Protein AF-0000000079569297 (afdb_homodimer)

Organism: NCBI:txid1891644

Sequence (612 aa):
MHPRQEISPARRRIADARGGVVHLDELRADGIGRAALSRLRGTELRELGSSWFALTTVTWRGYVHAAADIAGDDAAAIGSTAAALHGLGEQVLPISFACFGGRAPQARGWVTFTRAKPDLRIVQQGTDPPRIGLEDAVLDVAATARDDVAAIAVITRALQERRTTPERLLARLAARARVRRRDLLEKLLRDAAGLDSALEHAYVRNVEQAHGLPPMERQFVVPETSHHSDGAYADLRTLIELDGVAYHDPDADRELDNLHWGLRYGTFRFKWEDAHAERCRTARTVAAIFGWVGPPKRCPRCPDLPMHPRQEISPARRRIADARGGVVHLDELRADGIGRAALSRLRGTELRELGSSWFALTTVTWRGYVHAAADIAGDDAAAIGSTAAALHGLGEQVLPISFACFGGRAPQARGWVTFTRAKPDLRIVQQGTDPPRIGLEDAVLDVAATARDDVAAIAVITRALQERRTTPERLLARLAARARVRRRDLLEKLLRDAAGLDSALEHAYVRNVEQAHGLPPMERQFVVPETSHHSDGAYADLRTLIELDGVAYHDPDADRELDNLHWGLRYGTFRFKWEDAHAERCRTARTVAAIFGWVGPPKRCPRCPDLP

Structure (mmCIF, N/CA/C/O backbone):
data_AF-0000000079569297-model_v1
#
loop_
_entity.id
_entity.type
_entity.pdbx_description
1 polymer 'DUF559 domain-containing protein'
#
loop_
_atom_site.group_PDB
_atom_site.id
_atom_site.type_symbol
_atom_site.label_atom_id
_atom_site.label_alt_id
_atom_site.label_comp_id
_atom_site.label_asym_id
_atom_site.label_entity_id
_atom_site.label_seq_id
_atom_site.pdbx_PDB_ins_code
_atom_site.Cartn_x
_atom_site.Cartn_y
_atom_site.Cartn_z
_atom_site.occupancy
_atom_site.B_iso_or_equiv
_atom_site.auth_seq_id
_atom_site.auth_comp_id
_atom_site.auth_asym_id
_atom_site.auth_atom_id
_atom_site.pdbx_PDB_model_num
ATOM 1 N N . MET A 1 1 ? -36.219 -19.453 -44.094 1 41.03 1 MET A N 1
ATOM 2 C CA . MET A 1 1 ? -35.25 -18.656 -43.375 1 41.03 1 MET A CA 1
ATOM 3 C C . MET A 1 1 ? -33.844 -19.266 -43.5 1 41.03 1 MET A C 1
ATOM 5 O O . MET A 1 1 ? -33.656 -20.453 -43.25 1 41.03 1 MET A O 1
ATOM 9 N N . HIS A 1 2 ? -33 -18.875 -44.25 1 54.22 2 HIS A N 1
ATOM 10 C CA . HIS A 1 2 ? -31.688 -19.453 -44.594 1 54.22 2 HIS A CA 1
ATOM 11 C C . HIS A 1 2 ? -30.828 -19.656 -43.344 1 54.22 2 HIS A C 1
ATOM 13 O O . HIS A 1 2 ? -30.781 -18.797 -42.469 1 54.22 2 HIS A O 1
ATOM 19 N N . PRO A 1 3 ? -30.453 -20.938 -43.125 1 63.03 3 PRO A N 1
ATOM 20 C CA . PRO A 1 3 ? -29.641 -21.281 -41.938 1 63.03 3 PRO A CA 1
ATOM 21 C C . PRO A 1 3 ? -28.422 -20.375 -41.812 1 63.03 3 PRO A C 1
ATOM 23 O O . PRO A 1 3 ? -27.812 -19.984 -42.812 1 63.03 3 PRO A O 1
ATOM 26 N N . ARG A 1 4 ? -28.438 -19.594 -40.719 1 67.19 4 ARG A N 1
ATOM 27 C CA . ARG A 1 4 ? -27.281 -18.719 -40.469 1 67.19 4 ARG A CA 1
ATOM 28 C C . ARG A 1 4 ? -25.984 -19.531 -40.469 1 67.19 4 ARG A C 1
ATOM 30 O O . ARG A 1 4 ? -25.938 -20.641 -39.938 1 67.19 4 ARG A O 1
ATOM 37 N N . GLN A 1 5 ? -25 -19.016 -41.219 1 78.38 5 GLN A N 1
ATOM 38 C CA . GLN A 1 5 ? -23.734 -19.719 -41.406 1 78.38 5 GLN A CA 1
ATOM 39 C C . GLN A 1 5 ? -22.656 -19.172 -40.469 1 78.38 5 GLN A C 1
ATOM 41 O O . GLN A 1 5 ? -21.594 -19.781 -40.312 1 78.38 5 GLN A O 1
ATOM 46 N N . GLU A 1 6 ? -23.031 -18.062 -39.906 1 89.06 6 GLU A N 1
ATOM 47 C CA . GLU A 1 6 ? -22.031 -17.422 -39.062 1 89.06 6 GLU A CA 1
ATOM 48 C C . GLU A 1 6 ? -22.625 -17.047 -37.688 1 89.06 6 GLU A C 1
ATOM 50 O O . GLU A 1 6 ? -23.844 -16.859 -37.594 1 89.06 6 GLU A O 1
ATOM 55 N N . ILE A 1 7 ? -21.859 -16.969 -36.75 1 92.44 7 ILE A N 1
ATOM 56 C CA . ILE A 1 7 ? -22.297 -16.5 -35.438 1 92.44 7 ILE A CA 1
ATOM 57 C C . ILE A 1 7 ? -22.625 -15.008 -35.531 1 92.44 7 ILE A C 1
ATOM 59 O O . ILE A 1 7 ? -21.781 -14.203 -35.938 1 92.44 7 ILE A O 1
ATOM 63 N N . SER A 1 8 ? -23.828 -14.648 -35.188 1 92.06 8 SER A N 1
ATOM 64 C CA . SER A 1 8 ? -24.266 -13.266 -35.312 1 92.06 8 SER A CA 1
ATOM 65 C C . SER A 1 8 ? -23.469 -12.352 -34.375 1 92.06 8 SER A C 1
ATOM 67 O O . SER A 1 8 ? -22.969 -12.797 -33.344 1 92.06 8 SER A O 1
ATOM 69 N N . PRO A 1 9 ? -23.375 -11.086 -34.719 1 92.94 9 PRO A N 1
ATOM 70 C CA . PRO A 1 9 ? -22.688 -10.141 -33.844 1 92.94 9 PRO A CA 1
ATOM 71 C C . PRO A 1 9 ? -23.328 -10.07 -32.438 1 92.94 9 PRO A C 1
ATOM 73 O O . PRO A 1 9 ? -22.625 -9.922 -31.453 1 92.94 9 PRO A O 1
ATOM 76 N N . ALA A 1 10 ? -24.625 -10.219 -32.375 1 92 10 ALA A N 1
ATOM 77 C CA . ALA A 1 10 ? -25.328 -10.188 -31.109 1 92 10 ALA A CA 1
ATOM 78 C C . ALA A 1 10 ? -24.922 -11.367 -30.234 1 92 10 ALA A C 1
ATOM 80 O O . ALA A 1 10 ? -24.672 -11.203 -29.031 1 92 10 ALA A O 1
ATOM 81 N N . ARG A 1 11 ? -24.844 -12.5 -30.844 1 93.44 11 ARG A N 1
ATOM 82 C CA . ARG A 1 11 ? -24.453 -13.695 -30.094 1 93.44 11 ARG A CA 1
ATOM 83 C C . ARG A 1 11 ? -23 -13.602 -29.641 1 93.44 11 ARG A C 1
ATOM 85 O O . ARG A 1 11 ? -22.672 -14 -28.516 1 93.44 11 ARG A O 1
ATOM 92 N N . ARG A 1 12 ? -22.188 -13.062 -30.422 1 93.5 12 ARG A N 1
ATOM 93 C CA . ARG A 1 12 ? -20.781 -12.898 -30.062 1 93.5 12 ARG A CA 1
ATOM 94 C C . ARG A 1 12 ? -20.625 -11.984 -28.859 1 93.5 12 ARG A C 1
ATOM 96 O O . ARG A 1 12 ? -19.828 -12.25 -27.953 1 93.5 12 ARG A O 1
ATOM 103 N N . ARG A 1 13 ? -21.422 -10.961 -28.828 1 92.12 13 ARG A N 1
ATOM 104 C CA . ARG A 1 13 ? -21.359 -10.023 -27.719 1 92.12 13 ARG A CA 1
ATOM 105 C C . ARG A 1 13 ? -21.781 -10.688 -26.406 1 92.12 13 ARG A C 1
ATOM 107 O O . ARG A 1 13 ? -21.141 -10.484 -25.375 1 92.12 13 ARG A O 1
ATOM 114 N N . ILE A 1 14 ? -22.812 -11.469 -26.469 1 92.25 14 ILE A N 1
ATOM 115 C CA . ILE A 1 14 ? -23.297 -12.18 -25.297 1 92.25 14 ILE A CA 1
ATOM 116 C C . ILE A 1 14 ? -22.25 -13.18 -24.828 1 92.25 14 ILE A C 1
ATOM 118 O O . ILE A 1 14 ? -21.969 -13.281 -23.625 1 92.25 14 ILE A O 1
ATOM 122 N N . ALA A 1 15 ? -21.688 -13.875 -25.766 1 94.62 15 ALA A N 1
ATOM 123 C CA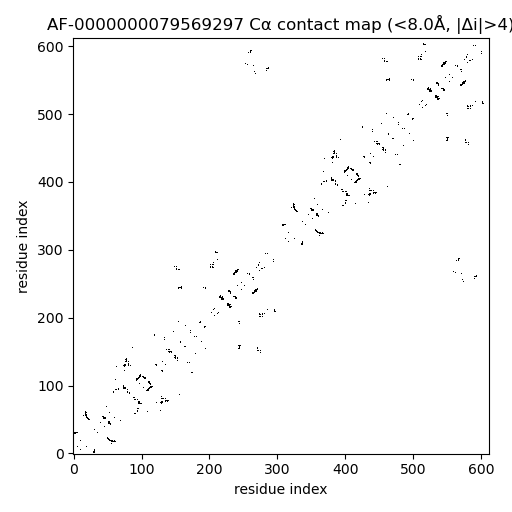 . ALA A 1 15 ? -20.641 -14.859 -25.453 1 94.62 15 ALA A CA 1
ATOM 124 C C . ALA A 1 15 ? -19.422 -14.18 -24.844 1 94.62 15 ALA A C 1
ATOM 126 O O . ALA A 1 15 ? -18.875 -14.672 -23.844 1 94.62 15 ALA A O 1
ATOM 127 N N . ASP A 1 16 ? -19.062 -13.109 -25.375 1 93.69 16 ASP A N 1
ATOM 128 C CA . ASP A 1 16 ? -17.906 -12.383 -24.875 1 93.69 16 ASP A CA 1
ATOM 129 C C . ASP A 1 16 ? -18.125 -11.875 -23.453 1 93.69 16 ASP A C 1
ATOM 131 O O . ASP A 1 16 ? -17.203 -11.844 -22.641 1 93.69 16 ASP A O 1
ATOM 135 N N . ALA A 1 17 ? -19.375 -11.531 -23.141 1 91.5 17 ALA A N 1
ATOM 136 C CA . ALA A 1 17 ? -19.703 -11.055 -21.797 1 91.5 17 ALA A CA 1
ATOM 137 C C . ALA A 1 17 ? -19.5 -12.148 -20.766 1 91.5 17 ALA A C 1
ATOM 139 O O . ALA A 1 17 ? -19.234 -11.867 -19.594 1 91.5 17 ALA A O 1
ATOM 140 N N . ARG A 1 18 ? -19.531 -13.359 -21.25 1 91.81 18 ARG A N 1
ATOM 141 C CA . ARG A 1 18 ? -19.328 -14.484 -20.344 1 91.81 18 ARG A CA 1
ATOM 142 C C . ARG A 1 18 ? -17.938 -15.086 -20.516 1 91.81 18 ARG A C 1
ATOM 144 O O . ARG A 1 18 ? -17.688 -16.219 -20.094 1 91.81 18 ARG A O 1
ATOM 151 N N . GLY A 1 19 ? -17.109 -14.438 -21.203 1 95.12 19 GLY A N 1
ATOM 152 C CA . GLY A 1 19 ? -15.734 -14.875 -21.344 1 95.12 19 GLY A CA 1
ATOM 153 C C . GLY A 1 19 ? -15.492 -15.672 -22.625 1 95.12 19 GLY A C 1
ATOM 154 O O . GLY A 1 19 ? -14.562 -16.469 -22.688 1 95.12 19 GLY A O 1
ATOM 155 N N . GLY A 1 20 ? -16.375 -15.586 -23.578 1 97 20 GLY A N 1
ATOM 156 C CA . GLY A 1 20 ? -16.109 -16.141 -24.891 1 97 20 GLY A CA 1
ATOM 157 C C . GLY A 1 20 ? -16.578 -17.578 -25.047 1 97 20 GLY A C 1
ATOM 158 O O . GLY A 1 20 ? -15.93 -18.391 -25.703 1 97 20 GLY A O 1
ATOM 159 N N . VAL A 1 21 ? -17.656 -17.875 -24.344 1 97 21 VAL A N 1
ATOM 160 C CA . VAL A 1 21 ? -18.203 -19.219 -24.484 1 97 21 VAL A CA 1
ATOM 161 C C . VAL A 1 21 ? -19.656 -19.141 -24.922 1 97 21 VAL A C 1
ATOM 163 O O . VAL A 1 21 ? -20.344 -18.141 -24.672 1 97 21 VAL A O 1
ATOM 166 N N . VAL A 1 22 ? -20.125 -20.172 -25.609 1 96.75 22 VAL A N 1
ATOM 167 C CA . VAL A 1 22 ? -21.484 -20.203 -26.109 1 96.75 22 VAL A CA 1
ATOM 168 C C . VAL A 1 22 ? -22.047 -21.625 -26 1 96.75 22 VAL A C 1
ATOM 170 O O . VAL A 1 22 ? -21.328 -22.594 -26.234 1 96.75 22 VAL A O 1
ATOM 173 N N . HIS A 1 23 ? -23.281 -21.656 -25.672 1 96.75 23 HIS A N 1
ATOM 174 C CA . HIS A 1 23 ? -23.938 -22.938 -25.547 1 96.75 23 HIS A CA 1
ATOM 175 C C . HIS A 1 23 ? -24.594 -23.375 -26.859 1 96.75 23 HIS A C 1
ATOM 177 O O . HIS A 1 23 ? -25.078 -22.531 -27.609 1 96.75 23 HIS A O 1
ATOM 183 N N . LEU A 1 24 ? -24.656 -24.641 -27.016 1 95.94 24 LEU A N 1
ATOM 184 C CA . LEU A 1 24 ? -25.234 -25.203 -28.234 1 95.94 24 LEU A CA 1
ATOM 185 C C . LEU A 1 24 ? -26.672 -24.734 -28.422 1 95.94 24 LEU A C 1
ATOM 187 O O . LEU A 1 24 ? -27.094 -24.406 -29.547 1 95.94 24 LEU A O 1
ATOM 191 N N . ASP A 1 25 ? -27.406 -24.672 -27.391 1 95.25 25 ASP A N 1
ATOM 192 C CA . ASP A 1 25 ? -28.812 -24.266 -27.453 1 95.25 25 ASP A CA 1
ATOM 193 C C . ASP A 1 25 ? -28.953 -22.828 -27.953 1 95.25 25 ASP A C 1
ATOM 195 O O . ASP A 1 25 ? -29.906 -22.5 -28.672 1 95.25 25 ASP A O 1
ATOM 199 N N . GLU A 1 26 ? -28.016 -22.031 -27.594 1 95.12 26 GLU A N 1
ATOM 200 C CA . GLU A 1 26 ? -28.031 -20.641 -28.031 1 95.12 26 GLU A CA 1
ATOM 201 C C . GLU A 1 26 ? -27.734 -20.547 -29.531 1 95.12 26 GLU A C 1
ATOM 203 O O . GLU A 1 26 ? -28.359 -19.766 -30.234 1 95.12 26 GLU A O 1
ATOM 208 N N . LEU A 1 27 ? -26.828 -21.297 -29.984 1 94.31 27 LEU A N 1
ATOM 209 C CA . LEU A 1 27 ? -26.5 -21.328 -31.406 1 94.31 27 LEU A CA 1
ATOM 210 C C . LEU A 1 27 ? -27.688 -21.828 -32.219 1 94.31 27 LEU A C 1
ATOM 212 O O . LEU A 1 27 ? -28.016 -21.25 -33.25 1 94.31 27 LEU A O 1
ATOM 216 N N . ARG A 1 28 ? -28.281 -22.812 -31.703 1 93.12 28 ARG A N 1
ATOM 217 C CA . ARG A 1 28 ? -29.438 -23.375 -32.375 1 93.12 28 ARG A CA 1
ATOM 218 C C . ARG A 1 28 ? -30.578 -22.359 -32.438 1 93.12 28 ARG A C 1
ATOM 220 O O . ARG A 1 28 ? -31.25 -22.203 -33.469 1 93.12 28 ARG A O 1
ATOM 227 N N . ALA A 1 29 ? -30.734 -21.719 -31.375 1 92.94 29 ALA A N 1
ATOM 228 C CA . ALA A 1 29 ? -31.766 -20.703 -31.281 1 92.94 29 ALA A CA 1
ATOM 229 C C . ALA A 1 29 ? -31.531 -19.578 -32.312 1 92.94 29 ALA A C 1
ATOM 231 O O . ALA A 1 29 ? -32.469 -18.969 -32.812 1 92.94 29 ALA A O 1
ATOM 232 N N . ASP A 1 30 ? -30.312 -19.438 -32.625 1 93.06 30 ASP A N 1
ATOM 233 C CA . ASP A 1 30 ? -29.953 -18.391 -33.594 1 93.06 30 ASP A CA 1
ATOM 234 C C . ASP A 1 30 ? -29.984 -18.906 -35.031 1 93.06 30 ASP A C 1
ATOM 236 O O . ASP A 1 30 ? -29.625 -18.188 -35.969 1 93.06 30 ASP A O 1
ATOM 240 N N . GLY A 1 31 ? -30.297 -20.219 -35.219 1 92 31 GLY A N 1
ATOM 241 C CA . GLY A 1 31 ? -30.484 -20.781 -36.531 1 92 31 GLY A CA 1
ATOM 242 C C . GLY A 1 31 ? -29.25 -21.484 -37.062 1 92 31 GLY A C 1
ATOM 243 O O . GLY A 1 31 ? -29.156 -21.781 -38.281 1 92 31 GLY A O 1
ATOM 244 N N . ILE A 1 32 ? -28.359 -21.625 -36.219 1 93.31 32 ILE A N 1
ATOM 245 C CA . ILE A 1 32 ? -27.172 -22.344 -36.656 1 93.31 32 ILE A CA 1
ATOM 246 C C . ILE A 1 32 ? -27.453 -23.844 -36.625 1 93.31 32 ILE A C 1
ATOM 248 O O . ILE A 1 32 ? -27.531 -24.469 -35.562 1 93.31 32 ILE A O 1
ATOM 252 N N . GLY A 1 33 ? -27.5 -24.422 -37.844 1 90.19 33 GLY A N 1
ATOM 253 C CA . GLY A 1 33 ? -27.797 -25.844 -37.969 1 90.19 33 GLY A CA 1
ATOM 254 C C . GLY A 1 33 ? -26.562 -26.719 -37.875 1 90.19 33 GLY A C 1
ATOM 255 O O . GLY A 1 33 ? -25.453 -26.234 -37.625 1 90.19 33 GLY A O 1
ATOM 256 N N . ARG A 1 34 ? -26.812 -28.016 -38.062 1 90.06 34 ARG A N 1
ATOM 257 C CA . ARG A 1 34 ? -25.766 -29.031 -37.906 1 90.06 34 ARG A CA 1
ATOM 258 C C . ARG A 1 34 ? -24.641 -28.797 -38.906 1 90.06 34 ARG A C 1
ATOM 260 O O . ARG A 1 34 ? -23.469 -28.922 -38.531 1 90.06 34 ARG A O 1
ATOM 267 N N . ALA A 1 35 ? -25 -28.5 -40.062 1 89.69 35 ALA A N 1
ATOM 268 C CA . ALA A 1 35 ? -24 -28.297 -41.094 1 89.69 35 ALA A CA 1
ATOM 269 C C . ALA A 1 35 ? -23.156 -27.047 -40.781 1 89.69 35 ALA A C 1
ATOM 271 O O . ALA A 1 35 ? -21.922 -27.078 -40.906 1 89.69 35 ALA A O 1
ATOM 272 N N . ALA A 1 36 ? -23.844 -26.047 -40.438 1 91.38 36 ALA A N 1
ATOM 273 C CA . ALA A 1 36 ? -23.141 -24.812 -40.094 1 91.38 36 ALA A CA 1
ATOM 274 C C . ALA A 1 36 ? -22.219 -24.984 -38.906 1 91.38 36 ALA A C 1
ATOM 276 O O . ALA A 1 36 ? -21.109 -24.469 -38.875 1 91.38 36 ALA A O 1
ATOM 277 N N . LEU A 1 37 ? -22.719 -25.672 -37.906 1 92.25 37 LEU A N 1
ATOM 278 C CA . LEU A 1 37 ? -21.938 -25.938 -36.688 1 92.25 37 LEU A CA 1
ATOM 279 C C . LEU A 1 37 ? -20.672 -26.719 -37.031 1 92.25 37 LEU A C 1
ATOM 281 O O . LEU A 1 37 ? -19.609 -26.422 -36.5 1 92.25 37 LEU A O 1
ATOM 285 N N . SER A 1 38 ? -20.812 -27.734 -37.906 1 91.75 38 SER A N 1
ATOM 286 C CA . SER A 1 38 ? -19.656 -28.547 -38.312 1 91.75 38 SER A CA 1
ATOM 287 C C . SER A 1 38 ? -18.594 -27.688 -38.969 1 91.75 38 SER A C 1
ATOM 289 O O . SER A 1 38 ? -17.391 -27.906 -38.781 1 91.75 38 SER A O 1
ATOM 291 N N . ARG A 1 39 ? -19.016 -26.688 -39.656 1 90 39 ARG A N 1
ATOM 292 C CA . ARG A 1 39 ? -18.094 -25.797 -40.344 1 90 39 ARG A CA 1
ATOM 293 C C . ARG A 1 39 ? -17.391 -24.875 -39.344 1 90 39 ARG A C 1
ATOM 295 O O . ARG A 1 39 ? -16.203 -24.578 -39.469 1 90 39 ARG A O 1
ATOM 302 N N . LEU A 1 40 ? -18.172 -24.453 -38.469 1 92.44 40 LEU A N 1
ATOM 303 C CA . LEU A 1 40 ? -17.641 -23.5 -37.5 1 92.44 40 LEU A CA 1
ATOM 304 C C . LEU A 1 40 ? -16.688 -24.172 -36.531 1 92.44 40 LEU A C 1
ATOM 306 O O . LEU A 1 40 ? -15.773 -23.531 -36 1 92.44 40 LEU A O 1
ATOM 310 N N . ARG A 1 41 ? -16.922 -25.438 -36.312 1 90.06 41 ARG A N 1
ATOM 311 C CA . ARG A 1 41 ? -16.078 -26.219 -35.406 1 90.06 41 ARG A CA 1
ATOM 312 C C . ARG A 1 41 ? -14.641 -26.281 -35.938 1 90.06 41 ARG A C 1
ATOM 314 O O . ARG A 1 41 ? -14.414 -26.578 -37.094 1 90.06 41 ARG A O 1
ATOM 321 N N . GLY A 1 42 ? -13.688 -25.906 -35.156 1 84.38 42 GLY A N 1
ATOM 322 C CA . GLY A 1 42 ? -12.281 -25.969 -35.5 1 84.38 42 GLY A CA 1
ATOM 323 C C . GLY A 1 42 ? -11.75 -24.641 -36.031 1 84.38 42 GLY A C 1
ATOM 324 O O . GLY A 1 42 ? -10.539 -24.438 -36.125 1 84.38 42 GLY A O 1
ATOM 325 N N . THR A 1 43 ? -12.719 -23.797 -36.438 1 86.69 43 THR A N 1
ATOM 326 C CA . THR A 1 43 ? -12.273 -22.5 -36.906 1 86.69 43 THR A CA 1
ATOM 327 C C . THR A 1 43 ? -12.609 -21.406 -35.875 1 86.69 43 THR A C 1
ATOM 329 O O . THR A 1 43 ? -11.711 -20.812 -35.281 1 86.69 43 THR A O 1
ATOM 332 N N . GLU A 1 44 ? -13.906 -21.344 -35.625 1 91.81 44 GLU A N 1
ATOM 333 C CA . GLU A 1 44 ? -14.359 -20.297 -34.75 1 91.81 44 GLU A CA 1
ATOM 334 C C . GLU A 1 44 ? -14.797 -20.859 -33.375 1 91.81 44 GLU A C 1
ATOM 336 O O . GLU A 1 44 ? -14.852 -20.141 -32.375 1 91.81 44 GLU A O 1
ATOM 341 N N . LEU A 1 45 ? -15.117 -22.094 -33.531 1 94.56 45 LEU A N 1
ATOM 342 C CA . LEU A 1 45 ? -15.633 -22.719 -32.344 1 94.56 45 LEU A CA 1
ATOM 343 C C . LEU A 1 45 ? -14.781 -23.922 -31.953 1 94.56 45 LEU A C 1
ATOM 345 O O . LEU A 1 45 ? -14.422 -24.734 -32.812 1 94.56 45 LEU A O 1
ATOM 349 N N . ARG A 1 46 ? -14.414 -24.062 -30.688 1 95 46 ARG A N 1
ATOM 350 C CA . ARG A 1 46 ? -13.781 -25.234 -30.125 1 95 46 ARG A CA 1
ATOM 351 C C . ARG A 1 46 ? -14.695 -25.922 -29.109 1 95 46 ARG A C 1
ATOM 353 O O . ARG A 1 46 ? -15.195 -25.266 -28.188 1 95 46 ARG A O 1
ATOM 360 N N . GLU A 1 47 ? -14.836 -27.172 -29.234 1 94.56 47 GLU A N 1
ATOM 361 C CA . GLU A 1 47 ? -15.734 -27.906 -28.344 1 94.56 47 GLU A CA 1
ATOM 362 C C . GLU A 1 47 ? -15.133 -28.062 -26.953 1 94.56 47 GLU A C 1
ATOM 364 O O . GLU A 1 47 ? -13.992 -28.516 -26.797 1 94.56 47 GLU A O 1
ATOM 369 N N . LEU A 1 48 ? -15.891 -27.75 -25.891 1 94.69 48 LEU A N 1
ATOM 370 C CA . LEU A 1 48 ? -15.477 -27.922 -24.5 1 94.69 48 LEU A CA 1
ATOM 371 C C . LEU A 1 48 ? -16.156 -29.141 -23.875 1 94.69 48 LEU A C 1
ATOM 373 O O . LEU A 1 48 ? -15.695 -29.641 -22.859 1 94.69 48 LEU A O 1
ATOM 377 N N . GLY A 1 49 ? -17.25 -29.516 -24.578 1 91.94 49 GLY A N 1
ATOM 378 C CA . GLY A 1 49 ? -18.062 -30.578 -24.031 1 91.94 49 GLY A CA 1
ATOM 379 C C . GLY A 1 49 ? -19.312 -30.094 -23.328 1 91.94 49 GLY A C 1
AT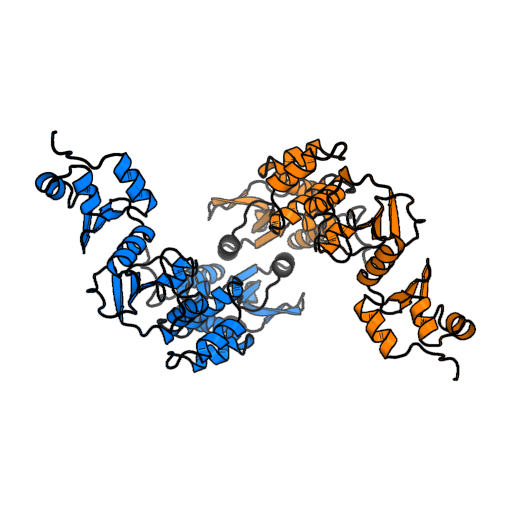OM 380 O O . GLY A 1 49 ? -19.422 -28.906 -23.016 1 91.94 49 GLY A O 1
ATOM 381 N N . SER A 1 50 ? -20.281 -31.047 -23.281 1 93.31 50 SER A N 1
ATOM 382 C CA . SER A 1 50 ? -21.547 -30.75 -22.625 1 93.31 50 SER A CA 1
ATOM 383 C C . SER A 1 50 ? -22.234 -29.562 -23.266 1 93.31 50 SER A C 1
ATOM 385 O O . SER A 1 50 ? -22.719 -28.672 -22.562 1 93.31 50 SER A O 1
ATOM 387 N N . SER A 1 51 ? -22.141 -29.438 -24.531 1 95.19 51 SER A N 1
ATOM 388 C CA . SER A 1 51 ? -22.875 -28.484 -25.359 1 95.19 51 SER A CA 1
ATOM 389 C C . SER A 1 51 ? -22.297 -27.078 -25.25 1 95.19 51 SER A C 1
ATOM 391 O O . SER A 1 51 ? -22.953 -26.094 -25.609 1 95.19 51 SER A O 1
ATOM 393 N N . TRP A 1 52 ? -21.094 -27.078 -24.672 1 96.25 52 TRP A N 1
ATOM 394 C CA . TRP A 1 52 ? -20.438 -25.781 -24.609 1 96.25 52 TRP A CA 1
ATOM 395 C C . TRP A 1 52 ? -19.312 -25.688 -25.641 1 96.25 52 TRP A C 1
ATOM 397 O O . TRP A 1 52 ? -18.641 -26.672 -25.922 1 96.25 52 TRP A O 1
ATOM 407 N N . PHE A 1 53 ? -19.125 -24.484 -26.219 1 97.06 53 PHE A N 1
ATOM 408 C CA . PHE A 1 53 ? -18.094 -24.172 -27.203 1 97.06 53 PHE A CA 1
ATOM 409 C C . PHE A 1 53 ? -17.328 -22.906 -26.797 1 97.06 53 PHE A C 1
ATOM 411 O O . PHE A 1 53 ? -17.922 -21.969 -26.25 1 97.06 53 PHE A O 1
ATOM 418 N N . ALA A 1 54 ? -16.047 -22.891 -27.062 1 97.12 54 ALA A N 1
ATOM 419 C CA . ALA A 1 54 ? -15.211 -21.719 -26.875 1 97.12 54 ALA A CA 1
ATOM 420 C C . ALA A 1 54 ? -15.008 -20.969 -28.188 1 97.12 54 ALA A C 1
ATOM 422 O O . ALA A 1 54 ? -14.727 -21.578 -29.219 1 97.12 54 ALA A O 1
ATOM 423 N N . LEU A 1 55 ? -15.273 -19.703 -28.141 1 96.38 55 LEU A N 1
ATOM 424 C CA . LEU A 1 55 ? -14.867 -18.844 -29.25 1 96.38 55 LEU A CA 1
ATOM 425 C C . LEU A 1 55 ? -13.359 -18.625 -29.25 1 96.38 55 LEU A C 1
ATOM 427 O O . LEU A 1 55 ? -12.672 -19.016 -28.297 1 96.38 55 LEU A O 1
ATOM 431 N N . THR A 1 56 ? -12.828 -18.078 -30.25 1 92.62 56 THR A N 1
ATOM 432 C CA . THR A 1 56 ? -11.406 -17.781 -30.344 1 92.62 56 THR A CA 1
ATOM 433 C C . THR A 1 56 ? -10.992 -16.75 -29.297 1 92.62 56 THR A C 1
ATOM 435 O O . THR A 1 56 ? -9.812 -16.656 -28.938 1 92.62 56 THR A O 1
ATOM 438 N N . THR A 1 57 ? -11.992 -16.109 -28.75 1 92.06 57 THR A N 1
ATOM 439 C CA . THR A 1 57 ? -11.734 -15.047 -27.781 1 92.06 57 THR A CA 1
ATOM 440 C C . THR A 1 57 ? -11.898 -15.555 -26.359 1 92.06 57 THR A C 1
ATOM 442 O O . THR A 1 57 ? -11.961 -14.766 -25.406 1 92.06 57 THR A O 1
ATOM 445 N N . VAL A 1 58 ? -11.898 -16.797 -26.188 1 95.38 58 VAL A N 1
ATOM 446 C CA . VAL A 1 58 ? -12.188 -17.359 -24.875 1 95.38 58 VAL A CA 1
ATOM 447 C C . VAL A 1 58 ? -11.141 -16.906 -23.875 1 95.38 58 VAL A C 1
ATOM 449 O O . VAL A 1 58 ? -9.953 -16.828 -24.188 1 95.38 58 VAL A O 1
ATOM 452 N N . THR A 1 59 ? -11.727 -16.531 -22.75 1 95.31 59 THR A N 1
ATOM 453 C CA . THR A 1 59 ? -10.867 -16.188 -21.625 1 95.31 59 THR A CA 1
ATOM 454 C C . THR A 1 59 ? -10.969 -17.234 -20.516 1 95.31 59 THR A C 1
ATOM 456 O O . THR A 1 59 ? -11.797 -18.156 -20.594 1 95.31 59 THR A O 1
ATOM 459 N N . TRP A 1 60 ? -10.141 -17.109 -19.531 1 95.75 60 TRP A N 1
ATOM 460 C CA . TRP A 1 60 ? -10.195 -18 -18.375 1 95.75 60 TRP A CA 1
ATOM 461 C C . TRP A 1 60 ? -11.57 -17.969 -17.734 1 95.75 60 TRP A C 1
ATOM 463 O O . TRP A 1 60 ? -12.094 -19 -17.297 1 95.75 60 TRP A O 1
ATOM 473 N N . ARG A 1 61 ? -12.125 -16.797 -17.688 1 94.75 61 ARG A N 1
ATOM 474 C CA . ARG A 1 61 ? -13.445 -16.656 -17.078 1 94.75 61 ARG A CA 1
ATOM 475 C C . ARG A 1 61 ? -14.5 -17.422 -17.859 1 94.75 61 ARG A C 1
ATOM 477 O O . ARG A 1 61 ? -15.453 -17.938 -17.266 1 94.75 61 ARG A O 1
ATOM 484 N N . GLY A 1 62 ? -14.32 -17.469 -19.109 1 96.69 62 GLY A N 1
ATOM 485 C CA . GLY A 1 62 ? -15.227 -18.281 -19.922 1 96.69 62 GLY A CA 1
ATOM 486 C C . GLY A 1 62 ? -15.219 -19.734 -19.516 1 96.69 62 GLY A C 1
ATOM 487 O O . GLY A 1 62 ? -16.266 -20.359 -19.422 1 96.69 62 GLY A O 1
ATOM 488 N N . TYR A 1 63 ? -14.047 -20.266 -19.297 1 96.62 63 TYR A N 1
ATOM 489 C CA . TYR A 1 63 ? -13.922 -21.641 -18.844 1 96.62 63 TYR A CA 1
ATOM 490 C C . TYR A 1 63 ? -14.633 -21.844 -17.516 1 96.62 63 TYR A C 1
ATOM 492 O O . TYR A 1 63 ? -15.32 -22.844 -17.312 1 96.62 63 TYR A O 1
ATOM 500 N N . VAL A 1 64 ? -14.469 -20.859 -16.672 1 97.31 64 VAL A N 1
ATOM 501 C CA . VAL A 1 64 ? -15.109 -20.953 -15.359 1 97.31 64 VAL A CA 1
ATOM 502 C C . VAL A 1 64 ? -16.625 -20.953 -15.523 1 97.31 64 VAL A C 1
ATOM 504 O O . VAL A 1 64 ? -17.328 -21.719 -14.867 1 97.31 64 VAL A O 1
ATOM 507 N N . HIS A 1 65 ? -17.078 -20.141 -16.359 1 95.88 65 HIS A N 1
ATOM 508 C CA . HIS A 1 65 ? -18.516 -20.031 -16.625 1 95.88 65 HIS A CA 1
ATOM 509 C C . HIS A 1 65 ? -19.078 -21.359 -17.109 1 95.88 65 HIS A C 1
ATOM 511 O O . HIS A 1 65 ? -20.062 -21.875 -16.578 1 95.88 65 HIS A O 1
ATOM 517 N N . ALA A 1 66 ? -18.469 -21.875 -18.125 1 96.44 66 ALA A N 1
ATOM 518 C CA . ALA A 1 66 ? -18.922 -23.156 -18.688 1 96.44 66 ALA A CA 1
ATOM 519 C C . ALA A 1 66 ? -18.859 -24.266 -17.641 1 96.44 66 ALA A C 1
ATOM 521 O O . ALA A 1 66 ? -19.797 -25.047 -17.5 1 96.44 66 ALA A O 1
ATOM 522 N N . ALA A 1 67 ? -17.797 -24.281 -16.906 1 96.56 67 ALA A N 1
ATOM 523 C CA . ALA A 1 67 ? -17.594 -25.297 -15.883 1 96.56 67 ALA A CA 1
ATOM 524 C C . ALA A 1 67 ? -18.688 -25.234 -14.812 1 96.56 67 ALA A C 1
ATOM 526 O O . ALA A 1 67 ? -19.203 -26.266 -14.359 1 96.56 67 ALA A O 1
ATOM 527 N N . ALA A 1 68 ? -18.984 -24.047 -14.406 1 95.25 68 ALA A N 1
ATOM 528 C CA . ALA A 1 68 ? -20.031 -23.859 -13.406 1 95.25 68 ALA A CA 1
ATOM 529 C C . ALA A 1 68 ? -21.375 -24.406 -13.891 1 95.25 68 ALA A C 1
ATOM 531 O O . ALA A 1 68 ? -22.094 -25.062 -13.133 1 95.25 68 ALA A O 1
ATOM 532 N N . ASP A 1 69 ? -21.656 -24.125 -15.094 1 94.31 69 ASP A N 1
ATOM 533 C CA . ASP A 1 69 ? -22.906 -24.625 -15.664 1 94.31 69 ASP A CA 1
ATOM 534 C C . ASP A 1 69 ? -22.906 -26.141 -15.75 1 94.31 69 ASP A C 1
ATOM 536 O O . ASP A 1 69 ? -23.906 -26.797 -15.422 1 94.31 69 ASP A O 1
ATOM 540 N N . ILE A 1 70 ? -21.812 -26.719 -16.156 1 94.62 70 ILE A N 1
ATOM 541 C CA . ILE A 1 70 ? -21.672 -28.156 -16.297 1 94.62 70 ILE A CA 1
ATOM 542 C C . ILE A 1 70 ? -21.781 -28.828 -14.93 1 94.62 70 ILE A C 1
ATOM 544 O O . ILE A 1 70 ? -22.391 -29.891 -14.797 1 94.62 70 ILE A O 1
ATOM 548 N N . ALA A 1 71 ? -21.188 -28.234 -13.961 1 93.19 71 ALA A N 1
ATOM 549 C CA . ALA A 1 71 ? -21.188 -28.766 -12.609 1 93.19 71 ALA A CA 1
ATOM 550 C C . ALA A 1 71 ? -22.578 -28.766 -12.008 1 93.19 71 ALA A C 1
ATOM 552 O O . ALA A 1 71 ? -22.953 -29.688 -11.266 1 93.19 71 ALA A O 1
ATOM 553 N N . GLY A 1 72 ? -23.328 -27.719 -12.297 1 91 72 GLY A N 1
ATOM 554 C CA . GLY A 1 72 ? -24.688 -27.656 -11.797 1 91 72 GLY A CA 1
ATOM 555 C C . GLY A 1 72 ? -24.828 -26.797 -10.555 1 91 72 GLY A C 1
ATOM 556 O O . GLY A 1 72 ? -23.875 -26.156 -10.125 1 91 72 GLY A O 1
ATOM 557 N N . ASP A 1 73 ? -25.984 -26.766 -9.898 1 88.38 73 ASP A N 1
ATOM 558 C CA . ASP A 1 73 ? -26.375 -25.812 -8.867 1 88.38 73 ASP A CA 1
ATOM 559 C C . ASP A 1 73 ? -25.688 -26.125 -7.539 1 88.38 73 ASP A C 1
ATOM 561 O O . ASP A 1 73 ? -25.5 -25.234 -6.711 1 88.38 73 ASP A O 1
ATOM 565 N N . ASP A 1 74 ? -25.281 -27.297 -7.41 1 89.25 74 ASP A N 1
ATOM 566 C CA . ASP A 1 74 ? -24.672 -27.672 -6.141 1 89.25 74 ASP A CA 1
ATOM 567 C C . ASP A 1 74 ? -23.156 -27.859 -6.281 1 89.25 74 ASP A C 1
ATOM 569 O O . ASP A 1 74 ? -22.625 -28.891 -5.859 1 89.25 74 ASP A O 1
ATOM 573 N N . ALA A 1 75 ? -22.578 -26.891 -6.957 1 93.5 75 ALA A N 1
ATOM 574 C CA . ALA A 1 75 ? -21.125 -26.953 -7.156 1 93.5 75 ALA A CA 1
ATOM 575 C C . ALA A 1 75 ? -20.484 -25.594 -6.949 1 93.5 75 ALA A C 1
ATOM 577 O O . ALA A 1 75 ? -21.172 -24.562 -7.023 1 93.5 75 ALA A O 1
ATOM 578 N N . ALA A 1 76 ? -19.25 -25.641 -6.621 1 95.56 76 ALA A N 1
ATOM 579 C CA . ALA A 1 76 ? -18.516 -24.391 -6.414 1 95.56 76 ALA A CA 1
ATOM 580 C C . ALA A 1 76 ? -17.047 -24.547 -6.82 1 95.56 76 ALA A C 1
ATOM 582 O O . ALA A 1 76 ? -16.484 -25.641 -6.715 1 95.56 76 ALA A O 1
ATOM 583 N N . ALA A 1 77 ? -16.5 -23.406 -7.305 1 96.75 77 ALA A N 1
ATOM 584 C CA . ALA A 1 77 ? -15.062 -23.391 -7.574 1 96.75 77 ALA A CA 1
ATOM 585 C C . ALA A 1 77 ? -14.266 -23.594 -6.293 1 96.75 77 ALA A C 1
ATOM 587 O O . ALA A 1 77 ? -14.609 -23.047 -5.246 1 96.75 77 ALA A O 1
ATOM 588 N N . ILE A 1 78 ? -13.148 -24.391 -6.402 1 94.44 78 ILE A N 1
ATOM 589 C CA . ILE A 1 78 ? -12.336 -24.688 -5.23 1 94.44 78 ILE A CA 1
ATOM 590 C C . ILE A 1 78 ? -10.859 -24.484 -5.559 1 94.44 78 ILE A C 1
ATOM 592 O O . ILE A 1 78 ? -10.508 -24.203 -6.707 1 94.44 78 ILE A O 1
ATOM 596 N N . GLY A 1 79 ? -10.023 -24.5 -4.555 1 93.75 79 GLY A N 1
ATOM 597 C CA . GLY A 1 79 ? -8.578 -24.484 -4.734 1 93.75 79 GLY A CA 1
ATOM 598 C C . GLY A 1 79 ? -8.078 -23.234 -5.426 1 93.75 79 GLY A C 1
ATOM 599 O O . GLY A 1 79 ? -8.5 -22.125 -5.094 1 93.75 79 GLY A O 1
ATOM 600 N N . SER A 1 80 ? -7.18 -23.484 -6.391 1 93.69 80 SER A N 1
ATOM 601 C CA . SER A 1 80 ? -6.535 -22.375 -7.09 1 93.69 80 SER A CA 1
ATOM 602 C C . SER A 1 80 ? -7.535 -21.594 -7.934 1 93.69 80 SER A C 1
ATOM 604 O O . SER A 1 80 ? -7.398 -20.375 -8.102 1 93.69 80 SER A O 1
ATOM 606 N N . THR A 1 81 ? -8.555 -22.312 -8.375 1 96.12 81 THR A N 1
ATOM 607 C CA . THR A 1 81 ? -9.586 -21.625 -9.148 1 96.12 81 THR A CA 1
ATOM 608 C C . THR A 1 81 ? -10.352 -20.641 -8.281 1 96.12 81 THR A C 1
ATOM 610 O O . THR A 1 81 ? -10.547 -19.484 -8.672 1 96.12 81 THR A O 1
ATOM 613 N N . ALA A 1 82 ? -10.719 -21.109 -7.113 1 96.44 82 ALA A N 1
ATOM 614 C CA . ALA A 1 82 ? -11.398 -20.219 -6.184 1 96.44 82 ALA A CA 1
ATOM 615 C C . ALA A 1 82 ? -10.484 -19.062 -5.762 1 96.44 82 ALA A C 1
ATOM 617 O O . ALA A 1 82 ? -10.914 -17.906 -5.707 1 96.44 82 ALA A O 1
ATOM 618 N N . ALA A 1 83 ? -9.297 -19.406 -5.465 1 95.12 83 ALA A N 1
ATOM 619 C CA . ALA A 1 83 ? -8.336 -18.375 -5.07 1 95.12 83 ALA A CA 1
ATOM 620 C C . ALA A 1 83 ? -8.188 -17.312 -6.16 1 95.12 83 ALA A C 1
ATOM 622 O O . ALA A 1 83 ? -8.195 -16.125 -5.871 1 95.12 83 ALA A O 1
ATOM 623 N N . ALA A 1 84 ? -8.094 -17.719 -7.391 1 93.81 84 ALA A N 1
ATOM 624 C CA . ALA A 1 84 ? -7.98 -16.797 -8.516 1 93.81 84 ALA A CA 1
ATOM 625 C C . ALA A 1 84 ? -9.227 -15.938 -8.648 1 93.81 84 ALA A C 1
ATOM 627 O O . ALA A 1 84 ? -9.141 -14.734 -8.93 1 93.81 84 ALA A O 1
ATOM 628 N N . LEU A 1 85 ? -10.359 -16.531 -8.406 1 95.12 85 LEU A N 1
ATOM 629 C CA . LEU A 1 85 ? -11.609 -15.789 -8.477 1 95.12 85 LEU A CA 1
ATOM 630 C C . LEU A 1 85 ? -11.672 -14.727 -7.383 1 95.12 85 LEU A C 1
ATOM 632 O O . LEU A 1 85 ? -12.305 -13.68 -7.562 1 95.12 85 LEU A O 1
ATOM 636 N N . HIS A 1 86 ? -10.977 -15.047 -6.285 1 94.19 86 HIS A N 1
ATOM 637 C CA . HIS A 1 86 ? -10.883 -14.062 -5.211 1 94.19 86 HIS A CA 1
ATOM 638 C C . HIS A 1 86 ? -9.781 -13.047 -5.484 1 94.19 86 HIS A C 1
ATOM 640 O O . HIS A 1 86 ? -9.516 -12.172 -4.656 1 94.19 86 HIS A O 1
ATOM 646 N N . GLY A 1 87 ? -9.117 -13.305 -6.582 1 89.31 87 GLY A N 1
ATOM 647 C CA . GLY A 1 87 ? -8.055 -12.383 -6.949 1 89.31 87 GLY A CA 1
ATOM 648 C C . GLY A 1 87 ? -6.707 -12.766 -6.359 1 89.31 87 GLY A C 1
ATOM 649 O O . GLY A 1 87 ? -5.789 -11.938 -6.316 1 89.31 87 GLY A O 1
ATOM 650 N N . LEU A 1 88 ? -6.734 -13.953 -5.809 1 87.19 88 LEU A N 1
ATOM 651 C CA . LEU A 1 88 ? -5.488 -14.438 -5.23 1 87.19 88 LEU A CA 1
ATOM 652 C C . LEU A 1 88 ? -4.922 -15.586 -6.059 1 87.19 88 LEU A C 1
ATOM 654 O O . LEU A 1 88 ? -5.535 -16.656 -6.152 1 87.19 88 LEU A O 1
ATOM 658 N N . GLY A 1 89 ? -3.891 -15.312 -6.867 1 81.06 89 GLY A N 1
ATOM 659 C CA . GLY A 1 89 ? -3.273 -16.375 -7.645 1 81.06 89 GLY A CA 1
ATOM 660 C C . GLY A 1 89 ? -3.459 -16.203 -9.141 1 81.06 89 GLY A C 1
ATOM 661 O O . GLY A 1 89 ? -4.062 -15.234 -9.594 1 81.06 89 GLY A O 1
ATOM 662 N N . GLU A 1 90 ? -3.068 -17.234 -9.805 1 81 90 GLU A N 1
ATOM 663 C CA . GLU A 1 90 ? -3.061 -17.188 -11.266 1 81 90 GLU A CA 1
ATOM 664 C C . GLU A 1 90 ? -4.309 -17.844 -11.852 1 81 90 GLU A C 1
ATOM 666 O O . GLU A 1 90 ? -4.902 -18.719 -11.227 1 81 90 GLU A O 1
ATOM 671 N N . GLN A 1 91 ? -4.664 -17.328 -12.969 1 91.31 91 GLN A N 1
ATOM 672 C CA . GLN A 1 91 ? -5.762 -17.891 -13.742 1 91.31 91 GLN A CA 1
ATOM 673 C C . GLN A 1 91 ? -5.266 -18.984 -14.688 1 91.31 91 GLN A C 1
ATOM 675 O O . GLN A 1 91 ? -4.922 -18.703 -15.836 1 91.31 91 GLN A O 1
ATOM 680 N N . VAL A 1 92 ? -5.297 -20.203 -14.102 1 88.06 92 VAL A N 1
ATOM 681 C CA . VAL A 1 92 ? -4.684 -21.281 -14.867 1 88.06 92 VAL A CA 1
ATOM 682 C C . VAL A 1 92 ? -5.707 -22.391 -15.102 1 88.06 92 VAL A C 1
ATOM 684 O O . VAL A 1 92 ? -6.719 -22.469 -14.398 1 88.06 92 VAL A O 1
ATOM 687 N N . LEU A 1 93 ? -5.488 -23.141 -16.203 1 92.12 93 LEU A N 1
ATOM 688 C CA . LEU A 1 93 ? -6.223 -24.375 -16.453 1 92.12 93 LEU A CA 1
ATOM 689 C C . LEU A 1 93 ? -5.441 -25.594 -15.969 1 92.12 93 LEU A C 1
ATOM 691 O O . LEU A 1 93 ? -4.207 -25.578 -15.945 1 92.12 93 LEU A O 1
ATOM 695 N N . PRO A 1 94 ? -6.031 -26.672 -15.594 1 94.19 94 PRO A N 1
ATOM 696 C CA . PRO A 1 94 ? -7.488 -26.828 -15.539 1 94.19 94 PRO A CA 1
ATOM 697 C C . PRO A 1 94 ? -8.117 -26.094 -14.352 1 94.19 94 PRO A C 1
ATOM 699 O O . PRO A 1 94 ? -7.445 -25.859 -13.344 1 94.19 94 PRO A O 1
ATOM 702 N N . ILE A 1 95 ? -9.422 -25.812 -14.531 1 96.06 95 ILE A N 1
ATOM 703 C CA . ILE A 1 95 ? -10.195 -25.266 -13.422 1 96.06 95 ILE A CA 1
ATOM 704 C C . ILE A 1 95 ? -10.734 -26.406 -12.555 1 96.06 95 ILE A C 1
ATOM 706 O O . ILE A 1 95 ? -10.859 -27.547 -13.016 1 96.06 95 ILE A O 1
ATOM 710 N N . SER A 1 96 ? -11.055 -26.047 -11.281 1 95.69 96 SER A N 1
ATOM 711 C CA . SER A 1 96 ? -11.5 -27.078 -10.352 1 95.69 96 SER A CA 1
ATOM 712 C C . SER A 1 96 ? -12.805 -26.688 -9.68 1 95.69 96 SER A C 1
ATOM 714 O O . SER A 1 96 ? -12.93 -25.578 -9.156 1 95.69 96 SER A O 1
ATOM 716 N N . PHE A 1 97 ? -13.789 -27.625 -9.672 1 95.19 97 PHE A N 1
ATOM 717 C CA . PHE A 1 97 ? -15.07 -27.469 -8.992 1 95.19 97 PHE A CA 1
ATOM 718 C C . PHE A 1 97 ? -15.336 -28.625 -8.047 1 95.19 97 PHE A C 1
ATOM 720 O O . PHE A 1 97 ? -14.977 -29.766 -8.352 1 95.19 97 PHE A O 1
ATOM 727 N N . ALA A 1 98 ? -15.945 -28.297 -6.957 1 93.56 98 ALA A N 1
ATOM 728 C CA . ALA A 1 98 ? -16.5 -29.328 -6.078 1 93.56 98 ALA A CA 1
ATOM 729 C C . ALA A 1 98 ? -18.016 -29.438 -6.254 1 93.56 98 ALA A C 1
ATOM 731 O O . ALA A 1 98 ? -18.719 -28.422 -6.293 1 93.56 98 ALA A O 1
ATOM 732 N N . CYS A 1 99 ? -18.5 -30.672 -6.355 1 92.38 99 CYS A N 1
ATOM 733 C CA . CYS A 1 99 ? -19.922 -30.953 -6.453 1 92.38 99 CYS A CA 1
ATOM 734 C C . CYS A 1 99 ? -20.453 -31.547 -5.148 1 92.38 99 CYS A C 1
ATOM 736 O O . CYS A 1 99 ? -19.953 -32.562 -4.68 1 92.38 99 CYS A O 1
ATOM 738 N N . PHE A 1 100 ? -21.453 -30.922 -4.543 1 86.38 100 PHE A N 1
ATOM 739 C CA . PHE A 1 100 ? -21.938 -31.281 -3.213 1 86.38 100 PHE A CA 1
ATOM 740 C C . PHE A 1 100 ? -23.156 -32.188 -3.305 1 86.38 100 PHE A C 1
ATOM 742 O O . PHE A 1 100 ? -23.562 -32.781 -2.314 1 86.38 100 PHE A O 1
ATOM 749 N N . GLY A 1 101 ? -24.016 -32.188 -4.23 1 74.19 101 GLY A N 1
ATOM 750 C CA . GLY A 1 101 ? -25.297 -32.875 -4.312 1 74.19 101 GLY A CA 1
ATOM 751 C C . GLY A 1 101 ? -25.25 -34.156 -5.125 1 74.19 101 GLY A C 1
ATOM 752 O O . GLY A 1 101 ? -26.266 -34.594 -5.656 1 74.19 101 GLY A O 1
ATOM 753 N N . GLY A 1 102 ? -24 -34.906 -5.172 1 69.94 102 GLY A N 1
ATOM 754 C CA . GLY A 1 102 ? -24.078 -36.188 -5.871 1 69.94 102 GLY A CA 1
ATOM 755 C C . GLY A 1 102 ? -22.984 -36.375 -6.895 1 69.94 102 GLY A C 1
ATOM 756 O O . GLY A 1 102 ? -21.828 -36.031 -6.645 1 69.94 102 GLY A O 1
ATOM 757 N N . ARG A 1 103 ? -23.453 -36.781 -8.086 1 78.88 103 ARG A N 1
ATOM 758 C CA . ARG A 1 103 ? -22.469 -37.219 -9.078 1 78.88 103 ARG A CA 1
ATOM 759 C C . ARG A 1 103 ? -21.703 -36.062 -9.672 1 78.88 103 ARG A C 1
ATOM 761 O O . ARG A 1 103 ? -22.297 -35.031 -9.992 1 78.88 103 ARG A O 1
ATOM 768 N N . ALA A 1 104 ? -20.469 -36.156 -9.703 1 87.69 104 ALA A N 1
ATOM 769 C CA . ALA A 1 104 ? -19.594 -35.219 -10.375 1 87.69 104 ALA A CA 1
ATOM 770 C C . ALA A 1 104 ? -19.453 -35.531 -11.859 1 87.69 104 ALA A C 1
ATOM 772 O O . ALA A 1 104 ? -19.281 -36.688 -12.234 1 87.69 104 ALA A O 1
ATOM 773 N N . PRO A 1 105 ? -19.641 -34.562 -12.633 1 90.75 105 PRO A N 1
ATOM 774 C CA . PRO A 1 105 ? -19.422 -34.781 -14.062 1 90.75 105 PRO A CA 1
ATOM 775 C C . PRO A 1 105 ? -18.031 -35.312 -14.367 1 90.75 105 PRO A C 1
ATOM 777 O O . PRO A 1 105 ? -17.156 -35.281 -13.5 1 90.75 105 PRO A O 1
ATOM 780 N N . GLN A 1 106 ? -17.891 -35.844 -15.57 1 89.88 106 GLN A N 1
ATOM 781 C CA . GLN A 1 106 ? -16.578 -36.344 -15.992 1 89.88 106 GLN A CA 1
ATOM 782 C C . GLN A 1 106 ? -15.609 -35.188 -16.203 1 89.88 106 GLN A C 1
ATOM 784 O O . GLN A 1 106 ? -15.984 -34.125 -16.75 1 89.88 106 GLN A O 1
ATOM 789 N N . ALA A 1 107 ? -14.398 -35.438 -15.719 1 89.31 107 ALA A N 1
ATOM 790 C CA . ALA A 1 107 ? -13.344 -34.438 -15.906 1 89.31 107 ALA A CA 1
ATOM 791 C C . ALA A 1 107 ? -12.977 -34.281 -17.375 1 89.31 107 ALA A C 1
ATOM 793 O O . ALA A 1 107 ? -13.164 -35.219 -18.172 1 89.31 107 ALA A O 1
ATOM 794 N N . ARG A 1 108 ? -12.484 -33.188 -17.688 1 90.06 108 ARG A N 1
ATOM 795 C CA . ARG A 1 108 ? -11.961 -32.844 -19.016 1 90.06 108 ARG A CA 1
ATOM 796 C C . ARG A 1 108 ? -10.578 -32.219 -18.906 1 90.06 108 ARG A C 1
ATOM 798 O O . ARG A 1 108 ? -10.117 -31.891 -17.812 1 90.06 108 ARG A O 1
ATOM 805 N N . GLY A 1 109 ? -9.906 -32.156 -19.984 1 90.56 109 GLY A N 1
ATOM 806 C CA . GLY A 1 109 ? -8.562 -31.594 -19.984 1 90.56 109 GLY A CA 1
ATOM 807 C C . GLY A 1 109 ? -8.484 -30.219 -19.391 1 90.56 109 GLY A C 1
ATOM 808 O O . GLY A 1 109 ? -7.453 -29.828 -18.828 1 90.56 109 GLY A O 1
ATOM 809 N N . TRP A 1 110 ? -9.602 -29.453 -19.422 1 94.75 110 TRP A N 1
ATOM 810 C CA . TRP A 1 110 ? -9.57 -28.062 -19.016 1 94.75 110 TRP A CA 1
ATOM 811 C C . TRP A 1 110 ? -10.297 -27.859 -17.688 1 94.75 110 TRP A C 1
ATOM 813 O O . TRP A 1 110 ? -10.281 -26.766 -17.125 1 94.75 110 TRP A O 1
ATOM 823 N N . VAL A 1 111 ? -10.977 -28.938 -17.125 1 96.12 111 VAL A N 1
ATOM 824 C CA . VAL A 1 111 ? -11.703 -28.781 -15.875 1 96.12 111 VAL A CA 1
ATOM 825 C C . VAL A 1 111 ? -11.727 -30.125 -15.133 1 96.12 111 VAL A C 1
ATOM 827 O O . VAL A 1 111 ? -11.773 -31.188 -15.758 1 96.12 111 VAL A O 1
ATOM 830 N N . THR A 1 112 ? -11.695 -30.016 -13.852 1 95.25 112 THR A N 1
ATOM 831 C CA . THR A 1 112 ? -11.883 -31.172 -12.977 1 95.25 112 THR A CA 1
ATOM 832 C C . THR A 1 112 ? -13.062 -30.953 -12.039 1 95.25 112 THR A C 1
ATOM 834 O O . THR A 1 112 ? -13.289 -29.828 -11.57 1 95.25 112 THR A O 1
ATOM 837 N N . PHE A 1 113 ? -13.805 -32.031 -11.789 1 93.94 113 PHE A N 1
ATOM 838 C CA . PHE A 1 113 ? -14.914 -32.062 -10.844 1 93.94 113 PHE A CA 1
ATOM 839 C C . PHE A 1 113 ? -14.656 -33.062 -9.727 1 93.94 113 PHE A C 1
ATOM 841 O O . PHE A 1 113 ? -14.281 -34.219 -9.992 1 93.94 113 PHE A O 1
ATOM 848 N N . THR A 1 114 ? -14.789 -32.594 -8.57 1 90.62 114 THR A N 1
ATOM 849 C CA . THR A 1 114 ? -14.609 -33.5 -7.438 1 90.62 114 THR A CA 1
ATOM 850 C C . THR A 1 114 ? -15.875 -33.562 -6.582 1 90.62 114 THR A C 1
ATOM 852 O O . THR A 1 114 ? -16.516 -32.531 -6.363 1 90.62 114 THR A O 1
ATOM 855 N N . ARG A 1 115 ? -16.125 -34.75 -6.148 1 88.94 115 ARG A N 1
ATOM 856 C CA . ARG A 1 115 ? -17.234 -34.875 -5.211 1 88.94 115 ARG A CA 1
ATOM 857 C C . ARG A 1 115 ? -16.812 -34.469 -3.801 1 88.94 115 ARG A C 1
ATOM 859 O O . ARG A 1 115 ? -15.734 -34.844 -3.344 1 88.94 115 ARG A O 1
ATOM 866 N N . ALA A 1 116 ? -17.578 -33.531 -3.205 1 83 116 ALA A N 1
ATOM 867 C CA . ALA A 1 116 ? -17.234 -33.125 -1.849 1 83 116 ALA A CA 1
ATOM 868 C C . ALA A 1 116 ? -18.484 -33.062 -0.962 1 83 116 ALA A C 1
ATOM 870 O O . ALA A 1 116 ? -19.594 -32.906 -1.457 1 83 116 ALA A O 1
ATOM 871 N N . LYS A 1 117 ? -18.203 -33.375 0.302 1 76.25 117 LYS A N 1
ATOM 872 C CA . LYS A 1 117 ? -19.281 -33.188 1.273 1 76.25 117 LYS A CA 1
ATOM 873 C C . LYS A 1 117 ? -19.438 -31.719 1.644 1 76.25 117 LYS A C 1
ATOM 875 O O . LYS A 1 117 ? -18.453 -31 1.797 1 76.25 117 LYS A O 1
ATOM 880 N N . PRO A 1 118 ? -20.672 -31.172 1.645 1 64.19 118 PRO A N 1
ATOM 881 C CA . PRO A 1 118 ? -20.953 -29.75 1.867 1 64.19 118 PRO A CA 1
ATOM 882 C C . PRO A 1 118 ? -20.344 -29.234 3.168 1 64.19 118 PRO A C 1
ATOM 884 O O . PRO A 1 118 ? -20.078 -28.031 3.289 1 64.19 118 PRO A O 1
ATOM 887 N N . ASP A 1 119 ? -19.984 -30.031 4.105 1 63.78 119 ASP A N 1
ATOM 888 C CA . ASP A 1 119 ? -19.688 -29.531 5.441 1 63.78 119 ASP A CA 1
ATOM 889 C C . ASP A 1 119 ? -18.234 -29.094 5.562 1 63.78 119 ASP A C 1
ATOM 891 O O . ASP A 1 119 ? -17.875 -28.375 6.496 1 63.78 119 ASP A O 1
ATOM 895 N N . LEU A 1 120 ? -17.5 -29.266 4.508 1 69.12 120 LEU A N 1
ATOM 896 C CA . LEU A 1 120 ? -16.078 -29.094 4.754 1 69.12 120 LEU A CA 1
ATOM 897 C C . LEU A 1 120 ? -15.594 -27.75 4.191 1 69.12 120 LEU A C 1
ATOM 899 O O . LEU A 1 120 ? -14.594 -27.203 4.66 1 69.12 120 LEU A O 1
ATOM 903 N N . ARG A 1 121 ? -16.422 -27.234 3.27 1 80.19 121 ARG A N 1
ATOM 904 C CA . ARG A 1 121 ? -16.094 -25.938 2.676 1 80.19 121 ARG A CA 1
ATOM 905 C C . ARG A 1 121 ? -17.328 -25.047 2.596 1 80.19 121 ARG A C 1
ATOM 907 O O . ARG A 1 121 ? -18.422 -25.5 2.264 1 80.19 121 ARG A O 1
ATOM 914 N N . ILE A 1 122 ? -17.078 -23.891 3.047 1 83.81 122 ILE A N 1
ATOM 915 C CA . ILE A 1 122 ? -18.203 -22.938 3.02 1 83.81 122 ILE A CA 1
ATOM 916 C C . ILE A 1 122 ? -18.25 -22.25 1.661 1 83.81 122 ILE A C 1
ATOM 918 O O . ILE A 1 122 ? -17.297 -21.594 1.255 1 83.81 122 ILE A O 1
ATOM 922 N N . VAL A 1 123 ? -19.328 -22.5 1.013 1 90.06 123 VAL A N 1
ATOM 923 C CA . VAL A 1 123 ? -19.547 -21.781 -0.238 1 90.06 123 VAL A CA 1
ATOM 924 C C . VAL A 1 123 ? -19.953 -20.344 0.058 1 90.06 123 VAL A C 1
ATOM 926 O O . VAL A 1 123 ? -20.891 -20.094 0.828 1 90.06 123 VAL A O 1
ATOM 929 N N . GLN A 1 124 ? -19.219 -19.438 -0.494 1 89.75 124 GLN A N 1
ATOM 930 C CA . GLN A 1 124 ? -19.531 -18.016 -0.283 1 89.75 124 GLN A CA 1
ATOM 931 C C . GLN A 1 124 ? -20.828 -17.625 -0.991 1 89.75 124 GLN A C 1
ATOM 933 O O . GLN A 1 124 ? -21 -17.922 -2.176 1 89.75 124 GLN A O 1
ATOM 938 N N . GLN A 1 125 ? -21.672 -16.969 -0.303 1 85.69 125 GLN A N 1
ATOM 939 C CA . GLN A 1 125 ? -22.969 -16.594 -0.854 1 85.69 125 GLN A CA 1
ATOM 940 C C . GLN A 1 125 ? -22.859 -15.375 -1.764 1 85.69 125 GLN A C 1
ATOM 942 O O . GLN A 1 125 ? -21.984 -14.523 -1.559 1 85.69 125 GLN A O 1
ATOM 947 N N . GLY A 1 126 ? -23.656 -15.336 -2.781 1 86.62 126 GLY A N 1
ATOM 948 C CA . GLY A 1 126 ? -23.781 -14.172 -3.637 1 86.62 126 GLY A CA 1
ATOM 949 C C . GLY A 1 126 ? -22.656 -14.039 -4.641 1 86.62 126 GLY A C 1
ATOM 950 O O . GLY A 1 126 ? -22.391 -12.953 -5.148 1 86.62 126 GLY A O 1
ATOM 951 N N . THR A 1 127 ? -21.969 -15.062 -4.699 1 87.88 127 THR A N 1
ATOM 952 C CA . THR A 1 127 ? -20.891 -15.023 -5.676 1 87.88 127 THR A CA 1
ATOM 953 C C . THR A 1 127 ? -21.297 -15.703 -6.973 1 87.88 127 THR A C 1
ATOM 955 O O . THR A 1 127 ? -22.047 -16.688 -6.957 1 87.88 127 THR A O 1
ATOM 958 N N . ASP A 1 128 ? -20.828 -15.094 -8.047 1 87.69 128 ASP A N 1
ATOM 959 C CA . ASP A 1 128 ? -21 -15.656 -9.383 1 87.69 128 ASP A CA 1
ATOM 960 C C . ASP A 1 128 ? -19.703 -15.555 -10.188 1 87.69 128 ASP A C 1
ATOM 962 O O . ASP A 1 128 ? -19.234 -14.461 -10.484 1 87.69 128 ASP A O 1
ATOM 966 N N . PRO A 1 129 ? -19.312 -16.688 -10.523 1 91.06 129 PRO A N 1
ATOM 967 C CA . PRO A 1 129 ? -19.656 -18.078 -10.273 1 91.06 129 PRO A CA 1
ATOM 968 C C . PRO A 1 129 ? -19.531 -18.469 -8.805 1 91.06 129 PRO A C 1
ATOM 970 O O . PRO A 1 129 ? -18.797 -17.812 -8.055 1 91.06 129 PRO A O 1
ATOM 973 N N . PRO A 1 130 ? -20.297 -19.562 -8.469 1 93.62 130 PRO A N 1
ATOM 974 C CA . PRO A 1 130 ? -20.172 -20.047 -7.094 1 93.62 130 PRO A CA 1
ATOM 975 C C . PRO A 1 130 ? -18.75 -20.469 -6.742 1 93.62 130 PRO A C 1
ATOM 977 O O . PRO A 1 130 ? -18.047 -21.047 -7.582 1 93.62 130 PRO A O 1
ATOM 980 N N . ARG A 1 131 ? -18.328 -20.156 -5.531 1 95.44 131 ARG A N 1
ATOM 981 C CA . ARG A 1 131 ? -16.984 -20.453 -5.078 1 95.44 131 ARG A CA 1
ATOM 982 C C . ARG A 1 131 ? -16.938 -20.594 -3.559 1 95.44 131 ARG A C 1
ATOM 984 O O . ARG A 1 131 ? -17.766 -20.016 -2.852 1 95.44 131 ARG A O 1
ATOM 991 N N . ILE A 1 132 ? -15.961 -21.312 -3.168 1 94.38 132 ILE A N 1
ATOM 992 C CA . ILE A 1 132 ? -15.758 -21.406 -1.728 1 94.38 132 ILE A CA 1
ATOM 993 C C . ILE A 1 132 ? -15.18 -20.094 -1.197 1 94.38 132 ILE A C 1
ATOM 995 O O . ILE A 1 132 ? -14.68 -19.281 -1.97 1 94.38 132 ILE A O 1
ATOM 999 N N . GLY A 1 133 ? -15.266 -19.984 0.063 1 94.88 133 GLY A N 1
ATOM 1000 C CA . GLY A 1 133 ? -14.781 -18.781 0.695 1 94.88 133 GLY A CA 1
ATOM 1001 C C . GLY A 1 133 ? -13.289 -18.562 0.536 1 94.88 133 GLY A C 1
ATOM 1002 O O . GLY A 1 133 ? -12.547 -19.531 0.309 1 94.88 133 GLY A O 1
ATOM 1003 N N . LEU A 1 134 ? -12.883 -17.391 0.804 1 95.62 134 LEU A N 1
ATOM 1004 C CA . LEU A 1 134 ? -11.492 -16.984 0.617 1 95.62 134 LEU A CA 1
ATOM 1005 C C . LEU A 1 134 ? -10.57 -17.844 1.487 1 95.62 134 LEU A C 1
ATOM 1007 O O . LEU A 1 134 ? -9.562 -18.359 1.005 1 95.62 134 LEU A O 1
ATOM 1011 N N . GLU A 1 135 ? -10.914 -17.969 2.744 1 94.88 135 GLU A N 1
ATOM 1012 C CA . GLU A 1 135 ? -10.055 -18.688 3.674 1 94.88 135 GLU A CA 1
ATOM 1013 C C . GLU A 1 135 ? -9.914 -20.156 3.268 1 94.88 135 GLU A C 1
ATOM 1015 O O . GLU A 1 135 ? -8.812 -20.719 3.299 1 94.88 135 GLU A O 1
ATOM 1020 N N . ASP A 1 136 ? -11.008 -20.656 2.859 1 93.94 136 ASP A N 1
ATOM 1021 C CA . ASP A 1 136 ? -10.977 -22.047 2.408 1 93.94 136 ASP A CA 1
ATOM 1022 C C . ASP A 1 136 ? -10.125 -22.203 1.15 1 93.94 136 ASP A C 1
ATOM 1024 O O . ASP A 1 136 ? -9.383 -23.172 1.008 1 93.94 136 ASP A O 1
ATOM 1028 N N . ALA A 1 137 ? -10.289 -21.266 0.253 1 95.31 137 ALA A N 1
ATOM 1029 C CA . ALA A 1 137 ? -9.508 -21.297 -0.982 1 95.31 137 ALA A CA 1
ATOM 1030 C C . ALA A 1 137 ? -8.016 -21.203 -0.692 1 95.31 137 ALA A C 1
ATOM 1032 O O . ALA A 1 137 ? -7.215 -21.953 -1.25 1 95.31 137 ALA A O 1
ATOM 1033 N N . VAL A 1 138 ? -7.684 -20.312 0.173 1 94.88 138 VAL A N 1
ATOM 1034 C CA . VAL A 1 138 ? -6.285 -20.109 0.545 1 94.88 138 VAL A CA 1
ATOM 1035 C C . VAL A 1 138 ? -5.738 -21.391 1.178 1 94.88 138 VAL A C 1
ATOM 1037 O O . VAL A 1 138 ? -4.645 -21.844 0.828 1 94.88 138 VAL A O 1
ATOM 1040 N N . LEU A 1 139 ? -6.484 -22 2.037 1 93.12 139 LEU A N 1
ATOM 1041 C CA . LEU A 1 139 ? -6.055 -23.219 2.717 1 93.12 139 LEU A CA 1
ATOM 1042 C C . LEU A 1 139 ? -5.957 -24.375 1.735 1 93.12 139 LEU A C 1
ATOM 1044 O O . LEU A 1 139 ? -5.055 -25.203 1.842 1 93.12 139 LEU A O 1
ATOM 1048 N N . ASP A 1 140 ? -6.879 -24.406 0.768 1 92.44 140 ASP A N 1
ATOM 1049 C CA . ASP A 1 140 ? -6.809 -25.438 -0.262 1 92.44 140 ASP A CA 1
ATOM 1050 C C . ASP A 1 140 ? -5.5 -25.344 -1.044 1 92.44 140 ASP A C 1
ATOM 1052 O O . ASP A 1 140 ? -4.828 -26.359 -1.262 1 92.44 140 ASP A O 1
ATOM 1056 N N . VAL A 1 141 ? -5.18 -24.156 -1.404 1 93.38 141 VAL A N 1
ATOM 1057 C CA . VAL A 1 141 ? -3.99 -23.953 -2.223 1 93.38 141 VAL A CA 1
ATOM 1058 C C . VAL A 1 141 ? -2.736 -24.25 -1.404 1 93.38 141 VAL A C 1
ATOM 1060 O O . VAL A 1 141 ? -1.823 -24.922 -1.885 1 93.38 141 VAL A O 1
ATOM 1063 N N . ALA A 1 142 ? -2.76 -23.812 -0.225 1 91.88 142 ALA A N 1
ATOM 1064 C CA . ALA A 1 142 ? -1.609 -24.062 0.64 1 91.88 142 ALA A CA 1
ATOM 1065 C C . ALA A 1 142 ? -1.414 -25.562 0.88 1 91.88 142 ALA A C 1
ATOM 1067 O O . ALA A 1 142 ? -0.288 -26.062 0.833 1 91.88 142 ALA A O 1
ATOM 1068 N N . ALA A 1 143 ? -2.498 -26.219 1.082 1 89.62 143 ALA A N 1
ATOM 1069 C CA . ALA A 1 143 ? -2.457 -27.641 1.393 1 89.62 143 ALA A CA 1
ATOM 1070 C C . ALA A 1 143 ? -1.962 -28.453 0.195 1 89.62 143 ALA A C 1
ATOM 1072 O O . ALA A 1 143 ? -1.279 -29.469 0.361 1 89.62 143 ALA A O 1
ATOM 1073 N N . THR A 1 144 ? -2.24 -27.969 -0.978 1 88.5 144 THR A N 1
ATOM 1074 C CA . THR A 1 144 ? -1.919 -28.75 -2.166 1 88.5 144 THR A CA 1
ATOM 1075 C C . THR A 1 144 ? -0.71 -28.172 -2.889 1 88.5 144 THR A C 1
ATOM 1077 O O . THR A 1 144 ? -0.418 -28.547 -4.027 1 88.5 144 THR A O 1
ATOM 1080 N N . ALA A 1 145 ? -0.048 -27.297 -2.246 1 87.44 145 ALA A N 1
ATOM 1081 C CA . ALA A 1 145 ? 1.124 -26.656 -2.85 1 87.44 145 ALA A CA 1
ATOM 1082 C C . ALA A 1 145 ? 2.227 -27.688 -3.104 1 87.44 145 ALA A C 1
ATOM 1084 O O . ALA A 1 145 ? 2.285 -28.719 -2.439 1 87.44 145 ALA A O 1
ATOM 1085 N N . ARG A 1 146 ? 3.039 -27.359 -4.086 1 80.38 146 ARG A N 1
ATOM 1086 C CA . ARG A 1 146 ? 4.098 -28.281 -4.492 1 80.38 146 ARG A CA 1
ATOM 1087 C C . ARG A 1 146 ? 5.098 -28.5 -3.357 1 80.38 146 ARG A C 1
ATOM 1089 O O . ARG A 1 146 ? 5.727 -29.562 -3.273 1 80.38 146 ARG A O 1
ATOM 1096 N N . ASP A 1 147 ? 5.316 -27.453 -2.545 1 78.62 147 ASP A N 1
ATOM 1097 C CA . ASP A 1 147 ? 6.223 -27.531 -1.403 1 78.62 147 ASP A CA 1
ATOM 1098 C C . ASP A 1 147 ? 5.824 -26.547 -0.313 1 78.62 147 ASP A C 1
ATOM 1100 O O . ASP A 1 147 ? 4.855 -25.797 -0.466 1 78.62 147 ASP A O 1
ATOM 1104 N N . ASP A 1 148 ? 6.574 -26.641 0.765 1 77.5 148 ASP A N 1
ATOM 1105 C CA . ASP A 1 148 ? 6.258 -25.812 1.929 1 77.5 148 ASP A CA 1
ATOM 1106 C C . ASP A 1 148 ? 6.398 -24.328 1.606 1 77.5 148 ASP A C 1
ATOM 1108 O O . ASP A 1 148 ? 5.605 -23.5 2.072 1 77.5 148 ASP A O 1
ATOM 1112 N N . VAL A 1 149 ? 7.289 -24.047 0.816 1 72.06 149 VAL A N 1
ATOM 1113 C CA . VAL A 1 149 ? 7.551 -22.656 0.482 1 72.06 149 VAL A CA 1
ATOM 1114 C C . VAL A 1 149 ? 6.375 -22.078 -0.309 1 72.06 149 VAL A C 1
ATOM 1116 O O . VAL A 1 149 ? 5.93 -20.953 -0.047 1 72.06 149 VAL A O 1
ATOM 1119 N N . ALA A 1 150 ? 5.977 -22.844 -1.177 1 77.94 150 ALA A N 1
ATOM 1120 C CA . ALA A 1 150 ? 4.824 -22.422 -1.965 1 77.94 150 ALA A CA 1
ATOM 1121 C C . ALA A 1 150 ? 3.59 -22.266 -1.085 1 77.94 150 ALA A C 1
ATOM 1123 O O . ALA A 1 150 ? 2.785 -21.344 -1.292 1 77.94 150 ALA A O 1
ATOM 1124 N N . ALA A 1 151 ? 3.441 -23.156 -0.148 1 86.38 151 ALA A N 1
ATOM 1125 C CA . ALA A 1 151 ? 2.326 -23.078 0.792 1 86.38 151 ALA A CA 1
ATOM 1126 C C . ALA A 1 151 ? 2.387 -21.797 1.606 1 86.38 151 ALA A C 1
ATOM 1128 O O . ALA A 1 151 ? 1.376 -21.094 1.763 1 86.38 151 ALA A O 1
ATOM 1129 N N . ILE A 1 152 ? 3.502 -21.531 2.049 1 82.38 152 ILE A N 1
ATOM 1130 C CA . ILE A 1 152 ? 3.709 -20.328 2.854 1 82.38 152 ILE A CA 1
ATOM 1131 C C . ILE A 1 152 ? 3.445 -19.094 2.006 1 82.38 152 ILE A C 1
ATOM 1133 O O . ILE A 1 152 ? 2.852 -18.125 2.482 1 82.38 152 ILE A O 1
ATOM 1137 N N . ALA A 1 153 ? 3.844 -19.141 0.79 1 80.56 153 ALA A N 1
ATOM 1138 C CA . ALA A 1 153 ? 3.707 -17.984 -0.109 1 80.56 153 ALA A CA 1
ATOM 1139 C C . ALA A 1 153 ? 2.242 -17.594 -0.27 1 80.56 153 ALA A C 1
ATOM 1141 O O . ALA A 1 153 ? 1.911 -16.406 -0.27 1 80.56 153 ALA A O 1
ATOM 1142 N N . VAL A 1 154 ? 1.4 -18.5 -0.391 1 85.38 154 VAL A N 1
ATOM 1143 C CA . VAL A 1 154 ? -0.008 -18.188 -0.614 1 85.38 154 VAL A CA 1
ATOM 1144 C C . VAL A 1 154 ? -0.612 -17.594 0.653 1 85.38 154 VAL A C 1
ATOM 1146 O O . VAL A 1 154 ? -1.395 -16.641 0.583 1 85.38 154 VAL A O 1
ATOM 1149 N N . ILE A 1 155 ? -0.244 -18.141 1.796 1 87.44 155 ILE A N 1
ATOM 1150 C CA . ILE A 1 155 ? -0.728 -17.625 3.074 1 87.44 155 ILE A CA 1
ATOM 1151 C C . ILE A 1 155 ? -0.223 -16.203 3.281 1 87.44 155 ILE A C 1
ATOM 1153 O O . ILE A 1 155 ? -1.002 -15.297 3.609 1 87.44 155 ILE A O 1
ATOM 1157 N N . THR A 1 156 ? 0.977 -16.047 3.047 1 82.81 156 THR A N 1
ATOM 1158 C CA . THR A 1 156 ? 1.611 -14.75 3.25 1 82.81 156 THR A CA 1
ATOM 1159 C C . THR A 1 156 ? 1.007 -13.703 2.32 1 82.81 156 THR A C 1
ATOM 1161 O O . THR A 1 156 ? 0.747 -12.57 2.738 1 82.81 156 THR A O 1
ATOM 1164 N N . ARG A 1 157 ? 0.782 -14.047 1.148 1 81 157 ARG A N 1
ATOM 1165 C CA . ARG A 1 157 ? 0.19 -13.109 0.197 1 81 157 ARG A CA 1
ATOM 1166 C C . ARG A 1 157 ? -1.192 -12.664 0.659 1 81 157 ARG A C 1
ATOM 1168 O O . ARG A 1 157 ? -1.51 -11.477 0.622 1 81 157 ARG A O 1
ATOM 1175 N N . ALA A 1 158 ? -1.946 -13.602 1.062 1 88.06 158 ALA A N 1
ATOM 1176 C CA . ALA A 1 158 ? -3.295 -13.281 1.526 1 88.06 158 ALA A CA 1
ATOM 1177 C C . ALA A 1 158 ? -3.258 -12.32 2.705 1 88.06 158 ALA A C 1
ATOM 1179 O O . ALA A 1 158 ? -4.082 -11.406 2.795 1 88.06 158 ALA A O 1
ATOM 1180 N N . LEU A 1 159 ? -2.271 -12.5 3.508 1 85.06 159 LEU A N 1
ATOM 1181 C CA . LEU A 1 159 ? -2.152 -11.672 4.703 1 85.06 159 LEU A CA 1
ATOM 1182 C C . LEU A 1 159 ? -1.574 -10.305 4.359 1 85.06 159 LEU A C 1
ATOM 1184 O O . LEU A 1 159 ? -2.055 -9.281 4.852 1 85.06 159 LEU A O 1
ATOM 1188 N N . GLN A 1 160 ? -0.635 -10.273 3.533 1 75.75 160 GLN A N 1
ATOM 1189 C CA . GLN A 1 160 ? 0.02 -9.031 3.143 1 75.75 160 GLN A CA 1
ATOM 1190 C C . GLN A 1 160 ? -0.943 -8.117 2.393 1 75.75 160 GLN A C 1
ATOM 1192 O O . GLN A 1 160 ? -0.903 -6.895 2.561 1 75.75 160 GLN A O 1
ATOM 1197 N N . GLU A 1 161 ? -1.796 -8.727 1.634 1 75.38 161 GLU A N 1
ATOM 1198 C CA . GLU A 1 161 ? -2.768 -7.957 0.863 1 75.38 161 GLU A CA 1
ATOM 1199 C C . GLU A 1 161 ? -4.004 -7.641 1.696 1 75.38 161 GLU A C 1
ATOM 1201 O O . GLU A 1 161 ? -4.977 -7.082 1.185 1 75.38 161 GLU A O 1
ATOM 1206 N N . ARG A 1 162 ? -3.973 -8.062 2.979 1 81.25 162 ARG A N 1
ATOM 1207 C CA . ARG A 1 162 ? -5.02 -7.805 3.963 1 81.25 162 ARG A CA 1
ATOM 1208 C C . ARG A 1 162 ? -6.359 -8.352 3.49 1 81.25 162 ARG A C 1
ATOM 1210 O O . ARG A 1 162 ? -7.398 -7.715 3.686 1 81.25 162 ARG A O 1
ATOM 1217 N N . ARG A 1 163 ? -6.316 -9.461 2.84 1 87.06 163 ARG A N 1
ATOM 1218 C CA . ARG A 1 163 ? -7.531 -10.109 2.35 1 87.06 163 ARG A CA 1
ATOM 1219 C C . ARG A 1 163 ? -8.195 -10.93 3.447 1 87.06 163 ARG A C 1
ATOM 1221 O O . ARG A 1 163 ? -9.375 -11.273 3.348 1 87.06 163 ARG A O 1
ATOM 1228 N N . THR A 1 164 ? -7.375 -11.336 4.383 1 91.12 164 THR A N 1
ATOM 1229 C CA . THR A 1 164 ? -7.824 -12.109 5.535 1 91.12 164 THR A CA 1
ATOM 1230 C C . THR A 1 164 ? -6.887 -11.906 6.719 1 91.12 164 THR A C 1
ATOM 1232 O O . THR A 1 164 ? -5.996 -11.055 6.676 1 91.12 164 THR A O 1
ATOM 1235 N N . THR A 1 165 ? -7.199 -12.641 7.816 1 88.06 165 THR A N 1
ATOM 1236 C CA . THR A 1 165 ? -6.371 -12.57 9.016 1 88.06 165 THR A CA 1
ATOM 1237 C C . THR A 1 165 ? -5.965 -13.969 9.469 1 88.06 165 THR A C 1
ATOM 1239 O O . THR A 1 165 ? -6.609 -14.961 9.117 1 88.06 165 THR A O 1
ATOM 1242 N N . PRO A 1 166 ? -4.855 -13.969 10.266 1 88.06 166 PRO A N 1
ATOM 1243 C CA . PRO A 1 166 ? -4.457 -15.266 10.797 1 88.06 166 PRO A CA 1
ATOM 1244 C C . PRO A 1 166 ? -5.57 -15.945 11.594 1 88.06 166 PRO A C 1
ATOM 1246 O O . PRO A 1 166 ? -5.758 -17.156 11.5 1 88.06 166 PRO A O 1
ATOM 1249 N N . GLU A 1 167 ? -6.297 -15.086 12.273 1 90.75 167 GLU A N 1
ATOM 1250 C CA . GLU A 1 167 ? -7.363 -15.633 13.109 1 90.75 167 GLU A CA 1
ATOM 1251 C C . GLU A 1 167 ? -8.438 -16.312 12.266 1 90.75 167 GLU A C 1
ATOM 1253 O O . GLU A 1 167 ? -8.906 -17.391 12.594 1 90.75 167 GLU A O 1
ATOM 1258 N N . ARG A 1 168 ? -8.781 -15.664 11.234 1 93.06 168 ARG A N 1
ATOM 1259 C CA . ARG A 1 168 ? -9.805 -16.203 10.344 1 93.06 168 ARG A CA 1
ATOM 1260 C C . ARG A 1 168 ? -9.328 -17.5 9.68 1 93.06 168 ARG A C 1
ATOM 1262 O O . ARG A 1 168 ? -10.086 -18.453 9.547 1 93.06 168 ARG A O 1
ATOM 1269 N N . LEU A 1 169 ? -8.125 -17.547 9.258 1 93.38 169 LEU A N 1
ATOM 1270 C CA . LEU A 1 169 ? -7.555 -18.734 8.633 1 93.38 169 LEU A CA 1
ATOM 1271 C C . LEU A 1 169 ? -7.469 -19.891 9.633 1 93.38 169 LEU A C 1
ATOM 1273 O O . LEU A 1 169 ? -7.77 -21.031 9.289 1 93.38 169 LEU A O 1
ATOM 1277 N N . LEU A 1 170 ? -7.105 -19.562 10.844 1 93.06 170 LEU A N 1
ATOM 1278 C CA . LEU A 1 170 ? -7.004 -20.578 11.883 1 93.06 170 LEU A CA 1
ATOM 1279 C C . LEU A 1 170 ? -8.375 -21.172 12.203 1 93.06 170 LEU A C 1
ATOM 1281 O O . LEU A 1 170 ? -8.5 -22.375 12.414 1 93.06 170 LEU A O 1
ATOM 1285 N N . ALA A 1 171 ? -9.32 -20.312 12.25 1 93.75 171 ALA A N 1
ATOM 1286 C CA . ALA A 1 171 ? -10.68 -20.781 12.523 1 93.75 171 ALA A CA 1
ATOM 1287 C C . ALA A 1 171 ? -11.141 -21.766 11.461 1 93.75 171 ALA A C 1
ATOM 1289 O O . ALA A 1 171 ? -11.719 -22.812 11.781 1 93.75 171 ALA A O 1
ATOM 1290 N N . ARG A 1 172 ? -10.875 -21.438 10.25 1 92.88 172 ARG A N 1
ATOM 1291 C CA . ARG A 1 172 ? -11.266 -22.344 9.172 1 92.88 172 ARG A CA 1
ATOM 1292 C C . ARG A 1 172 ? -10.438 -23.625 9.195 1 92.88 172 ARG A C 1
ATOM 1294 O O . ARG A 1 172 ? -10.953 -24.703 8.93 1 92.88 172 ARG A O 1
ATOM 1301 N N . LEU A 1 173 ? -9.211 -23.5 9.453 1 91.88 173 LEU A N 1
ATOM 1302 C CA . LEU A 1 173 ? -8.336 -24.672 9.57 1 91.88 173 LEU A CA 1
ATOM 1303 C C . LEU A 1 173 ? -8.844 -25.609 10.656 1 91.88 173 LEU A C 1
ATOM 1305 O O . LEU A 1 173 ? -8.844 -26.828 10.469 1 91.88 173 LEU A O 1
ATOM 1309 N N . ALA A 1 174 ? -9.281 -25.062 11.68 1 91.44 174 ALA A N 1
ATOM 1310 C CA . ALA A 1 174 ? -9.781 -25.844 12.805 1 91.44 174 ALA A CA 1
ATOM 1311 C C . ALA A 1 174 ? -11.055 -26.594 12.422 1 91.44 174 ALA A C 1
ATOM 1313 O O . ALA A 1 174 ? -11.312 -27.688 12.922 1 91.44 174 ALA A O 1
ATOM 1314 N N . ALA A 1 175 ? -11.758 -26.078 11.562 1 89.19 175 ALA A N 1
ATOM 1315 C CA . ALA A 1 175 ? -13.039 -26.641 11.156 1 89.19 175 ALA A CA 1
ATOM 1316 C C . ALA A 1 175 ? -12.836 -27.781 10.156 1 89.19 175 ALA A C 1
ATOM 1318 O O . ALA A 1 175 ? -13.773 -28.531 9.859 1 89.19 175 ALA A O 1
ATOM 1319 N N . ARG A 1 176 ? -11.664 -27.859 9.68 1 85.75 176 ARG A N 1
ATOM 1320 C CA . ARG A 1 176 ? -11.375 -28.891 8.695 1 85.75 176 ARG A CA 1
ATOM 1321 C C . ARG A 1 176 ? -10.727 -30.109 9.359 1 85.75 176 ARG A C 1
ATOM 1323 O O . ARG A 1 176 ? -9.922 -29.953 10.281 1 85.75 176 ARG A O 1
ATOM 1330 N N . ALA A 1 177 ? -11.141 -31.266 8.891 1 79.38 177 ALA A N 1
ATOM 1331 C CA . ALA A 1 177 ? -10.633 -32.5 9.508 1 79.38 177 ALA A CA 1
ATOM 1332 C C . ALA A 1 177 ? -9.227 -32.812 9.008 1 79.38 177 ALA A C 1
ATOM 1334 O O . ALA A 1 177 ? -8.312 -33.031 9.797 1 79.38 177 ALA A O 1
ATOM 1335 N N . ARG A 1 178 ? -9.016 -33.031 7.703 1 82.38 178 ARG A N 1
ATOM 1336 C CA . ARG A 1 178 ? -7.727 -33.406 7.137 1 82.38 178 ARG A CA 1
ATOM 1337 C C . ARG A 1 178 ? -7.191 -32.344 6.207 1 82.38 178 ARG A C 1
ATOM 1339 O O . ARG A 1 178 ? -7.844 -31.969 5.227 1 82.38 178 ARG A O 1
ATOM 1346 N N . VAL A 1 179 ? -6.129 -31.672 6.672 1 87.44 179 VAL A N 1
ATOM 1347 C CA . VAL A 1 179 ? -5.434 -30.672 5.863 1 87.44 179 VAL A CA 1
ATOM 1348 C C . VAL A 1 179 ? -3.947 -31.016 5.797 1 87.44 179 VAL A C 1
ATOM 1350 O O . VAL A 1 179 ? -3.293 -31.172 6.828 1 87.44 179 VAL A O 1
ATOM 1353 N N . ARG A 1 180 ? -3.518 -31.219 4.605 1 88.25 180 ARG A N 1
ATOM 1354 C CA . ARG A 1 180 ? -2.08 -31.422 4.434 1 88.25 180 ARG A CA 1
ATOM 1355 C C . ARG A 1 180 ? -1.304 -30.219 4.965 1 88.25 180 ARG A C 1
ATOM 1357 O O . ARG A 1 180 ? -1.701 -29.062 4.754 1 88.25 180 ARG A O 1
ATOM 1364 N N . ARG A 1 181 ? -0.167 -30.484 5.695 1 89.31 181 ARG A N 1
ATOM 1365 C CA . ARG A 1 181 ? 0.744 -29.469 6.23 1 89.31 181 ARG A CA 1
ATOM 1366 C C . ARG A 1 181 ? 0.105 -28.719 7.391 1 89.31 181 ARG A C 1
ATOM 1368 O O . ARG A 1 181 ? 0.408 -27.547 7.613 1 89.31 181 ARG A O 1
ATOM 1375 N N . ARG A 1 182 ? -0.87 -29.312 7.996 1 90 182 ARG A N 1
ATOM 1376 C CA . ARG A 1 182 ? -1.611 -28.656 9.062 1 90 182 ARG A CA 1
ATOM 1377 C C . ARG A 1 182 ? -0.664 -28.047 10.094 1 90 182 ARG A C 1
ATOM 1379 O O . ARG A 1 182 ? -0.812 -26.891 10.484 1 90 182 ARG A O 1
ATOM 1386 N N . ASP A 1 183 ? 0.246 -28.828 10.469 1 87.44 183 ASP A N 1
ATOM 1387 C CA . ASP A 1 183 ? 1.162 -28.375 11.516 1 87.44 183 ASP A CA 1
ATOM 1388 C C . ASP A 1 183 ? 1.932 -27.125 11.062 1 87.44 183 ASP A C 1
ATOM 1390 O O . ASP A 1 183 ? 2.082 -26.172 11.828 1 87.44 183 ASP A O 1
ATOM 1394 N N . LEU A 1 184 ? 2.381 -27.172 9.914 1 84.25 184 LEU A N 1
ATOM 1395 C CA . LEU A 1 184 ? 3.113 -26.031 9.352 1 84.25 184 LEU A CA 1
ATOM 1396 C C . LEU A 1 184 ? 2.23 -24.797 9.289 1 84.25 184 LEU A C 1
ATOM 1398 O O . LEU A 1 184 ? 2.645 -23.703 9.695 1 84.25 184 LEU A O 1
ATOM 1402 N N . LEU A 1 185 ? 1.056 -24.953 8.797 1 88.56 185 LEU A N 1
ATOM 1403 C CA . LEU A 1 185 ? 0.13 -23.844 8.617 1 88.56 185 LEU A CA 1
ATOM 1404 C C . LEU A 1 185 ? -0.272 -23.25 9.961 1 88.56 185 LEU A C 1
ATOM 1406 O O . LEU A 1 185 ? -0.309 -22.031 10.117 1 88.56 185 LEU A O 1
ATOM 1410 N N . GLU A 1 186 ? -0.466 -24.109 10.867 1 89 186 GLU A N 1
ATOM 1411 C CA . GLU A 1 186 ? -0.819 -23.641 12.211 1 89 186 GLU A CA 1
ATOM 1412 C C . GLU A 1 186 ? 0.318 -22.844 12.836 1 89 186 GLU A C 1
ATOM 1414 O O . GLU A 1 186 ? 0.092 -21.766 13.391 1 89 186 GLU A O 1
ATOM 1419 N N . LYS A 1 187 ? 1.425 -23.391 12.711 1 83 187 LYS A N 1
ATOM 1420 C CA . LYS A 1 187 ? 2.594 -22.719 13.273 1 83 187 LYS A CA 1
ATOM 1421 C C . LYS A 1 187 ? 2.801 -21.359 12.633 1 83 187 LYS A C 1
ATOM 1423 O O . LYS A 1 187 ? 3.031 -20.359 13.328 1 83 187 LYS A O 1
ATOM 1428 N N . LEU A 1 188 ? 2.678 -21.297 11.406 1 80.69 188 LEU A N 1
ATOM 1429 C CA . LEU A 1 188 ? 2.877 -20.062 10.656 1 80.69 188 LEU A CA 1
ATOM 1430 C C . LEU A 1 188 ? 1.835 -19.016 11.047 1 80.69 188 LEU A C 1
ATOM 1432 O O . LEU A 1 188 ? 2.164 -17.844 11.219 1 80.69 188 LEU A O 1
ATOM 1436 N N . LEU A 1 189 ? 0.658 -19.422 11.164 1 86.5 189 LEU A N 1
ATOM 1437 C CA . LEU A 1 189 ? -0.449 -18.516 11.414 1 86.5 189 LEU A CA 1
ATOM 1438 C C . LEU A 1 189 ? -0.434 -18.016 12.859 1 86.5 189 LEU A C 1
ATOM 1440 O O . LEU A 1 189 ? -0.916 -16.922 13.156 1 86.5 189 LEU A O 1
ATOM 1444 N N . ARG A 1 190 ? 0.156 -18.844 13.656 1 84.75 190 ARG A N 1
ATOM 1445 C CA . ARG A 1 190 ? 0.204 -18.453 15.07 1 84.75 190 ARG A CA 1
ATOM 1446 C C . ARG A 1 190 ? 1.414 -17.578 15.352 1 84.75 190 ARG A C 1
ATOM 1448 O O . ARG A 1 190 ? 1.443 -16.859 16.359 1 84.75 190 ARG A O 1
ATOM 1455 N N . ASP A 1 191 ? 2.383 -17.766 14.375 1 77.69 191 ASP A N 1
ATOM 1456 C CA . ASP A 1 191 ? 3.631 -17.062 14.617 1 77.69 191 ASP A CA 1
ATOM 1457 C C . ASP A 1 191 ? 4.027 -16.219 13.398 1 77.69 191 ASP A C 1
ATOM 1459 O O . ASP A 1 191 ? 4.609 -16.75 12.445 1 77.69 191 ASP A O 1
ATOM 1463 N N . ALA A 1 192 ? 3.832 -15.008 13.422 1 70.94 192 ALA A N 1
ATOM 1464 C CA . ALA A 1 192 ? 4.254 -14.125 12.344 1 70.94 192 ALA A CA 1
ATOM 1465 C C . ALA A 1 192 ? 5.762 -14.203 12.125 1 70.94 192 ALA A C 1
ATOM 1467 O O . ALA A 1 192 ? 6.234 -14.172 10.984 1 70.94 192 ALA A O 1
ATOM 1468 N N . ALA A 1 193 ? 6.461 -14.328 13.188 1 69.5 193 ALA A N 1
ATOM 1469 C CA . ALA A 1 193 ? 7.914 -14.461 13.125 1 69.5 193 ALA A CA 1
ATOM 1470 C C . ALA A 1 193 ? 8.328 -15.688 12.328 1 69.5 193 ALA A C 1
ATOM 1472 O O . ALA A 1 193 ? 9.352 -15.68 11.641 1 69.5 193 ALA A O 1
ATOM 1473 N N . GLY A 1 194 ? 7.625 -16.688 12.391 1 72.38 194 GLY A N 1
ATOM 1474 C CA . GLY A 1 194 ? 7.875 -17.891 11.609 1 72.38 194 GLY A CA 1
ATOM 1475 C C . GLY A 1 194 ? 7.785 -17.672 10.117 1 72.38 194 GLY A C 1
ATOM 1476 O O . GLY A 1 194 ? 8.586 -18.203 9.352 1 72.38 194 GLY A O 1
ATOM 1477 N N . LEU A 1 195 ? 6.902 -16.844 9.773 1 73.62 195 LEU A N 1
ATOM 1478 C CA . LEU A 1 195 ? 6.742 -16.531 8.359 1 73.62 195 LEU A CA 1
ATOM 1479 C C . LEU A 1 195 ? 7.949 -15.766 7.832 1 73.62 195 LEU A C 1
ATOM 1481 O O . LEU A 1 195 ? 8.406 -16 6.711 1 73.62 195 LEU A O 1
ATOM 1485 N N . ASP A 1 196 ? 8.438 -14.914 8.641 1 77.88 196 ASP A N 1
ATOM 1486 C CA . ASP A 1 196 ? 9.617 -14.148 8.25 1 77.88 196 ASP A CA 1
ATOM 1487 C C . ASP A 1 196 ? 10.836 -15.055 8.102 1 77.88 196 ASP A C 1
ATOM 1489 O O . ASP A 1 196 ? 11.602 -14.93 7.145 1 77.88 196 ASP A O 1
ATOM 1493 N N . SER A 1 197 ? 10.953 -15.945 9.023 1 78.31 197 SER A N 1
ATOM 1494 C CA . SER A 1 197 ? 12.047 -16.906 8.969 1 78.31 197 SER A CA 1
ATOM 1495 C C . SER A 1 197 ? 11.938 -17.812 7.742 1 78.31 197 SER A C 1
ATOM 1497 O O . SER A 1 197 ? 12.953 -18.125 7.113 1 78.31 197 SER A O 1
ATOM 1499 N N . ALA A 1 198 ? 10.773 -18.188 7.41 1 79.56 198 ALA A N 1
ATOM 1500 C CA . ALA A 1 198 ? 10.555 -19.031 6.246 1 79.56 198 ALA A CA 1
ATOM 1501 C C . ALA A 1 198 ? 10.961 -18.328 4.961 1 79.56 198 ALA A C 1
ATOM 1503 O O . ALA A 1 198 ? 11.523 -18.938 4.055 1 79.56 198 ALA A O 1
ATOM 1504 N N . LEU A 1 199 ? 10.672 -17.109 4.871 1 86.38 199 LEU A N 1
ATOM 1505 C CA . LEU A 1 199 ? 11.055 -16.359 3.684 1 86.38 199 LEU A CA 1
ATOM 1506 C C . LEU A 1 199 ? 12.57 -16.281 3.549 1 86.38 199 LEU A C 1
ATOM 1508 O O . LEU A 1 199 ? 13.109 -16.438 2.453 1 86.38 199 LEU A O 1
ATOM 1512 N N . GLU A 1 200 ? 13.172 -16.047 4.664 1 87.88 200 GLU A N 1
ATOM 1513 C CA . GLU A 1 200 ? 14.633 -16.031 4.656 1 87.88 200 GLU A CA 1
ATOM 1514 C C . GLU A 1 200 ? 15.211 -17.359 4.184 1 87.88 200 GLU A C 1
ATOM 1516 O O . GLU A 1 200 ? 16.125 -17.391 3.359 1 87.88 200 GLU A O 1
ATOM 1521 N N . HIS A 1 201 ? 14.625 -18.375 4.672 1 83.56 201 HIS A N 1
ATOM 1522 C CA . HIS A 1 201 ? 15.07 -19.703 4.273 1 83.56 201 HIS A CA 1
ATOM 1523 C C . HIS A 1 201 ? 14.828 -19.938 2.785 1 83.56 201 HIS A C 1
ATOM 1525 O O . HIS A 1 201 ? 15.688 -20.5 2.096 1 83.56 201 HIS A O 1
ATOM 1531 N N . ALA A 1 202 ? 13.766 -19.562 2.326 1 85.38 202 ALA A N 1
ATOM 1532 C CA . ALA A 1 202 ? 13.438 -19.719 0.912 1 85.38 202 ALA A CA 1
ATOM 1533 C C . ALA A 1 202 ? 14.422 -18.953 0.028 1 85.38 202 ALA A C 1
ATOM 1535 O O . ALA A 1 202 ? 14.875 -19.469 -0.994 1 85.38 202 ALA A O 1
ATOM 1536 N N . TYR A 1 203 ? 14.75 -17.797 0.431 1 93.06 203 TYR A N 1
ATOM 1537 C CA . TYR A 1 203 ? 15.688 -16.984 -0.344 1 93.06 203 TYR A CA 1
ATOM 1538 C C . TYR A 1 203 ? 17.062 -17.656 -0.414 1 93.06 203 TYR A C 1
ATOM 1540 O O . TYR A 1 203 ? 17.641 -17.781 -1.492 1 93.06 203 TYR A O 1
ATOM 1548 N N . VAL A 1 204 ? 17.516 -18.094 0.731 1 93 204 VAL A N 1
ATOM 1549 C CA . VAL A 1 204 ? 18.844 -18.703 0.812 1 93 204 VAL A CA 1
ATOM 1550 C C . VAL A 1 204 ? 18.875 -19.984 -0.036 1 93 204 VAL A C 1
ATOM 1552 O O . VAL A 1 204 ? 19.781 -20.156 -0.859 1 93 204 VAL A O 1
ATOM 1555 N N . ARG A 1 205 ? 17.906 -20.703 0.04 1 87.88 205 ARG A N 1
ATOM 1556 C CA . ARG A 1 205 ? 17.891 -22 -0.648 1 87.88 205 ARG A CA 1
ATOM 1557 C C . ARG A 1 205 ? 17.625 -21.812 -2.139 1 87.88 205 ARG A C 1
ATOM 1559 O O . ARG A 1 205 ? 18.375 -22.328 -2.975 1 87.88 205 ARG A O 1
ATOM 1566 N N . ASN A 1 206 ? 16.594 -21.094 -2.469 1 89.69 206 ASN A N 1
ATOM 1567 C CA . ASN A 1 206 ? 16.078 -21.062 -3.834 1 89.69 206 ASN A CA 1
ATOM 1568 C C . ASN A 1 206 ? 16.828 -20.062 -4.699 1 89.69 206 ASN A C 1
ATOM 1570 O O . ASN A 1 206 ? 16.891 -20.203 -5.922 1 89.69 206 ASN A O 1
ATOM 1574 N N . VAL A 1 207 ? 17.391 -19.047 -4.074 1 94.56 207 VAL A N 1
ATOM 1575 C CA . VAL A 1 207 ? 18.031 -17.984 -4.848 1 94.56 207 VAL A CA 1
ATOM 1576 C C . VAL A 1 207 ? 19.547 -18.078 -4.68 1 94.56 207 VAL A C 1
ATOM 1578 O O . VAL A 1 207 ? 20.266 -18.328 -5.645 1 94.56 207 VAL A O 1
ATOM 1581 N N . GLU A 1 208 ? 20 -18.016 -3.508 1 95.88 208 GLU A N 1
ATOM 1582 C CA . GLU A 1 208 ? 21.438 -17.953 -3.24 1 95.88 208 GLU A CA 1
ATOM 1583 C C . GLU A 1 208 ? 22.125 -19.266 -3.57 1 95.88 208 GLU A C 1
ATOM 1585 O O . GLU A 1 208 ? 22.953 -19.344 -4.48 1 95.88 208 GLU A O 1
ATOM 1590 N N . GLN A 1 209 ? 21.688 -20.328 -2.928 1 94.38 209 GLN A N 1
ATOM 1591 C CA . GLN A 1 209 ? 22.344 -21.625 -3.057 1 94.38 209 GLN A CA 1
ATOM 1592 C C . GLN A 1 209 ? 22.062 -22.266 -4.41 1 94.38 209 GLN A C 1
ATOM 1594 O O . GLN A 1 209 ? 22.969 -22.734 -5.086 1 94.38 209 GLN A O 1
ATOM 1599 N N . ALA A 1 210 ? 20.859 -22.203 -4.781 1 91.94 210 ALA A N 1
ATOM 1600 C CA . ALA A 1 210 ? 20.453 -22.875 -6.016 1 91.94 210 ALA A CA 1
ATOM 1601 C C . ALA A 1 210 ? 21.172 -22.281 -7.223 1 91.94 210 ALA A C 1
ATOM 1603 O O . ALA A 1 210 ? 21.391 -22.969 -8.219 1 91.94 210 ALA A O 1
ATOM 1604 N N . HIS A 1 211 ? 21.609 -21.016 -7.137 1 95.56 211 HIS A N 1
ATOM 1605 C CA . HIS A 1 211 ? 22.188 -20.359 -8.305 1 95.56 211 HIS A CA 1
ATOM 1606 C C . HIS A 1 211 ? 23.656 -19.984 -8.062 1 95.56 211 HIS A C 1
ATOM 1608 O O . HIS A 1 211 ? 24.25 -19.234 -8.836 1 95.56 211 HIS A O 1
ATOM 1614 N N . GLY A 1 212 ? 24.188 -20.438 -6.965 1 95.06 212 GLY A N 1
ATOM 1615 C CA . GLY A 1 212 ? 25.609 -20.297 -6.707 1 95.06 212 GLY A CA 1
ATOM 1616 C C . GLY A 1 212 ? 26.031 -18.875 -6.395 1 95.06 212 GLY A C 1
ATOM 1617 O O . GLY A 1 212 ? 27.141 -18.453 -6.738 1 95.06 212 GLY A O 1
ATOM 1618 N N . LEU A 1 213 ? 25.156 -18.109 -5.898 1 95.69 213 LEU A N 1
ATOM 1619 C CA . LEU A 1 213 ? 25.5 -16.75 -5.477 1 95.69 213 LEU A CA 1
ATOM 1620 C C . LEU A 1 213 ? 26.375 -16.781 -4.223 1 95.69 213 LEU A C 1
ATOM 1622 O O . LEU A 1 213 ? 26.234 -17.688 -3.391 1 95.69 213 LEU A O 1
ATOM 1626 N N . PRO A 1 214 ? 27.281 -15.797 -4.098 1 95.5 214 PRO A N 1
ATOM 1627 C CA . PRO A 1 214 ? 27.969 -15.703 -2.811 1 95.5 214 PRO A CA 1
ATOM 1628 C C . PRO A 1 214 ? 27.016 -15.555 -1.631 1 95.5 214 PRO A C 1
ATOM 1630 O O . PRO A 1 214 ? 25.984 -14.898 -1.75 1 95.5 214 PRO A O 1
ATOM 1633 N N . PRO A 1 215 ? 27.328 -16.172 -0.546 1 96.19 215 PRO A N 1
ATOM 1634 C CA . PRO A 1 215 ? 26.453 -16 0.614 1 96.19 215 PRO A CA 1
ATOM 1635 C C . PRO A 1 215 ? 26.422 -14.562 1.131 1 96.19 215 PRO A C 1
ATOM 1637 O O . PRO A 1 215 ? 27.469 -13.906 1.19 1 96.19 215 PRO A O 1
ATOM 1640 N N . MET A 1 216 ? 25.266 -14.117 1.397 1 95.62 216 MET A N 1
ATOM 1641 C CA . MET A 1 216 ? 25.141 -12.797 2 1 95.62 216 MET A CA 1
ATOM 1642 C C . MET A 1 216 ? 25.531 -12.836 3.477 1 95.62 216 MET A C 1
ATOM 1644 O O . MET A 1 216 ? 25.422 -13.875 4.121 1 95.62 216 MET A O 1
ATOM 1648 N N . GLU A 1 217 ? 25.969 -11.719 3.992 1 96.75 217 GLU A N 1
ATOM 1649 C CA . GLU A 1 217 ? 26.078 -11.547 5.438 1 96.75 217 GLU A CA 1
ATOM 1650 C C . GLU A 1 217 ? 24.703 -11.383 6.078 1 96.75 217 GLU A C 1
ATOM 1652 O O . GLU A 1 217 ? 24 -10.414 5.809 1 96.75 217 GLU A O 1
ATOM 1657 N N . ARG A 1 218 ? 24.344 -12.25 6.945 1 93.06 218 ARG A N 1
ATOM 1658 C CA . ARG A 1 218 ? 23.016 -12.227 7.539 1 93.06 218 ARG A CA 1
ATOM 1659 C C . ARG A 1 218 ? 22.969 -11.281 8.734 1 93.06 218 ARG A C 1
ATOM 1661 O O . ARG A 1 218 ? 24 -11.016 9.367 1 93.06 218 ARG A O 1
ATOM 1668 N N . GLN A 1 219 ? 21.734 -10.766 8.93 1 90.5 219 GLN A N 1
ATOM 1669 C CA . GLN A 1 219 ? 21.469 -9.867 10.055 1 90.5 219 GLN A CA 1
ATOM 1670 C C . GLN A 1 219 ? 22.516 -8.758 10.133 1 90.5 219 GLN A C 1
ATOM 1672 O O . GLN A 1 219 ? 23.109 -8.539 11.18 1 90.5 219 GLN A O 1
ATOM 1677 N N . PHE A 1 220 ? 22.75 -8.148 9.07 1 95.69 220 PHE A N 1
ATOM 1678 C CA . PHE A 1 220 ? 23.75 -7.094 8.945 1 95.69 220 PHE A CA 1
ATOM 1679 C C . PHE A 1 220 ? 23.25 -5.793 9.555 1 95.69 220 PHE A C 1
ATOM 1681 O O . PHE A 1 220 ? 22.109 -5.395 9.312 1 95.69 220 PHE A O 1
ATOM 1688 N N . VAL A 1 221 ? 24.062 -5.16 10.344 1 97.31 221 VAL A N 1
ATOM 1689 C CA . VAL A 1 221 ? 23.719 -3.861 10.914 1 97.31 221 VAL A CA 1
ATOM 1690 C C . VAL A 1 221 ? 24.422 -2.752 10.133 1 97.31 221 VAL A C 1
ATOM 1692 O O . VAL A 1 221 ? 25.656 -2.727 10.039 1 97.31 221 VAL A O 1
ATOM 1695 N N . VAL A 1 222 ? 23.672 -1.91 9.508 1 96.75 222 VAL A N 1
ATOM 1696 C CA . VAL A 1 222 ? 24.25 -0.774 8.789 1 96.75 222 VAL A CA 1
ATOM 1697 C C . VAL A 1 222 ? 24.906 0.184 9.781 1 96.75 222 VAL A C 1
ATOM 1699 O O . VAL A 1 222 ? 24.234 0.769 10.633 1 96.75 222 VAL A O 1
ATOM 1702 N N . PRO A 1 223 ? 26.125 0.36 9.742 1 95.31 223 PRO A N 1
ATOM 1703 C CA . PRO A 1 223 ? 26.859 1.103 10.766 1 95.31 223 PRO A CA 1
ATOM 1704 C C . PRO A 1 223 ? 26.328 2.523 10.961 1 95.31 223 PRO A C 1
ATOM 1706 O O . PRO A 1 223 ? 26.203 2.99 12.094 1 95.31 223 PRO A O 1
ATOM 1709 N N . GLU A 1 224 ? 25.969 3.211 9.938 1 92.81 224 GLU A N 1
ATOM 1710 C CA . GLU A 1 224 ? 25.625 4.625 9.992 1 92.81 224 GLU A CA 1
ATOM 1711 C C . GLU A 1 224 ? 24.203 4.816 10.539 1 92.81 224 GLU A C 1
ATOM 1713 O O . GLU A 1 224 ? 23.906 5.855 11.125 1 92.81 224 GLU A O 1
ATOM 1718 N N . THR A 1 225 ? 23.359 3.775 10.359 1 94.88 225 THR A N 1
ATOM 1719 C CA . THR A 1 225 ? 21.953 3.965 10.727 1 94.88 225 THR A CA 1
ATOM 1720 C C . THR A 1 225 ? 21.547 2.979 11.812 1 94.88 225 THR A C 1
ATOM 1722 O O . THR A 1 225 ? 20.453 3.092 12.383 1 94.88 225 THR A O 1
ATOM 1725 N N . SER A 1 226 ? 22.25 2.027 12.086 1 96.25 226 SER A N 1
ATOM 1726 C CA . SER A 1 226 ? 21.984 0.975 13.062 1 96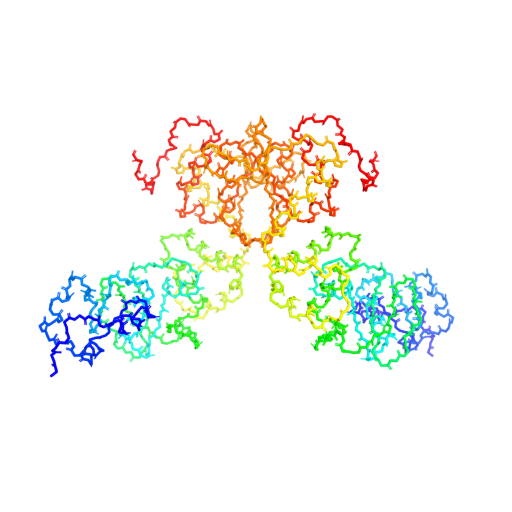.25 226 SER A CA 1
ATOM 1727 C C . SER A 1 226 ? 20.797 0.111 12.633 1 96.25 226 SER A C 1
ATOM 1729 O O . SER A 1 226 ? 20.234 -0.625 13.438 1 96.25 226 SER A O 1
ATOM 1731 N N . HIS A 1 227 ? 20.469 0.264 11.414 1 96.06 227 HIS A N 1
ATOM 1732 C CA . HIS A 1 227 ? 19.406 -0.565 10.852 1 96.06 227 HIS A CA 1
ATOM 1733 C C . HIS A 1 227 ? 19.844 -2.016 10.711 1 96.06 227 HIS A C 1
ATOM 1735 O O . HIS A 1 227 ? 20.953 -2.285 10.258 1 96.06 227 HIS A O 1
ATOM 1741 N N . HIS A 1 228 ? 18.969 -2.895 11.148 1 95.38 228 HIS A N 1
ATOM 1742 C CA . HIS A 1 228 ? 19.203 -4.324 10.977 1 95.38 228 HIS A CA 1
ATOM 1743 C C . HIS A 1 228 ? 18.625 -4.82 9.656 1 95.38 228 HIS A C 1
ATOM 1745 O O . HIS A 1 228 ? 17.406 -4.969 9.523 1 95.38 228 HIS A O 1
ATOM 1751 N N . SER A 1 229 ? 19.484 -5.074 8.672 1 95.69 229 SER A N 1
ATOM 1752 C CA . SER A 1 229 ? 19.062 -5.621 7.387 1 95.69 229 SER A CA 1
ATOM 1753 C C . SER A 1 229 ? 19.047 -7.148 7.41 1 95.69 229 SER A C 1
ATOM 1755 O O . SER A 1 229 ? 19.859 -7.766 8.117 1 95.69 229 SER A O 1
ATOM 1757 N N . ASP A 1 230 ? 18.172 -7.789 6.672 1 94.06 230 ASP A N 1
ATOM 1758 C CA . ASP A 1 230 ? 18.094 -9.25 6.598 1 94.06 230 ASP A CA 1
ATOM 1759 C C . ASP A 1 230 ? 19.391 -9.836 6.051 1 94.06 230 ASP A C 1
ATOM 1761 O O . ASP A 1 230 ? 19.766 -10.961 6.402 1 94.06 230 ASP A O 1
ATOM 1765 N N . GLY A 1 231 ? 20.078 -9.117 5.156 1 96.44 231 GLY A N 1
ATOM 1766 C CA . GLY A 1 231 ? 21.359 -9.508 4.59 1 96.44 231 GLY A CA 1
ATOM 1767 C C . GLY A 1 231 ? 22.078 -8.375 3.871 1 96.44 231 GLY A C 1
ATOM 1768 O O . GLY A 1 231 ? 21.516 -7.285 3.727 1 96.44 231 GLY A O 1
ATOM 1769 N N . ALA A 1 232 ? 23.375 -8.688 3.539 1 98.06 232 ALA A N 1
ATOM 1770 C CA . ALA A 1 232 ? 24.125 -7.66 2.814 1 98.06 232 ALA A CA 1
ATOM 1771 C C . ALA A 1 232 ? 25.312 -8.266 2.09 1 98.06 232 ALA A C 1
ATOM 1773 O O . ALA A 1 232 ? 25.812 -9.336 2.465 1 98.06 232 ALA A O 1
ATOM 1774 N N . TYR A 1 233 ? 25.641 -7.68 1.034 1 97.56 233 TYR A N 1
ATOM 1775 C CA . TYR A 1 233 ? 26.984 -7.715 0.481 1 97.56 233 TYR A CA 1
ATOM 1776 C C . TYR A 1 233 ? 27.75 -6.438 0.807 1 97.56 233 TYR A C 1
ATOM 1778 O O . TYR A 1 233 ? 27.766 -5.496 0.007 1 97.56 233 TYR A O 1
ATOM 1786 N N . ALA A 1 234 ? 28.359 -6.441 1.95 1 96.06 234 ALA A N 1
ATOM 1787 C CA . ALA A 1 234 ? 28.922 -5.234 2.551 1 96.06 234 ALA A CA 1
ATOM 1788 C C . ALA A 1 234 ? 29.953 -4.598 1.635 1 96.06 234 ALA A C 1
ATOM 1790 O O . ALA A 1 234 ? 30 -3.377 1.486 1 96.06 234 ALA A O 1
ATOM 1791 N N . ASP A 1 235 ? 30.766 -5.375 0.989 1 95.25 235 ASP A N 1
ATOM 1792 C CA . ASP A 1 235 ? 31.828 -4.875 0.122 1 95.25 235 ASP A CA 1
ATOM 1793 C C . ASP A 1 235 ? 31.25 -4.145 -1.088 1 95.25 235 ASP A C 1
ATOM 1795 O O . ASP A 1 235 ? 31.906 -3.283 -1.674 1 95.25 235 ASP A O 1
ATOM 1799 N N . LEU A 1 236 ? 30.047 -4.465 -1.455 1 96.38 236 LEU A N 1
ATOM 1800 C CA . LEU A 1 236 ? 29.375 -3.854 -2.602 1 96.38 236 LEU A CA 1
ATOM 1801 C C . LEU A 1 236 ? 28.312 -2.861 -2.146 1 96.38 236 LEU A C 1
ATOM 1803 O O . LEU A 1 236 ? 27.516 -2.389 -2.957 1 96.38 236 LEU A O 1
ATOM 1807 N N . ARG A 1 237 ? 28.234 -2.611 -0.854 1 96.56 237 ARG A N 1
ATOM 1808 C CA . ARG A 1 237 ? 27.281 -1.708 -0.239 1 96.56 237 ARG A CA 1
ATOM 1809 C C . ARG A 1 237 ? 25.859 -2.006 -0.728 1 96.56 237 ARG A C 1
ATOM 1811 O O . ARG A 1 237 ? 25.156 -1.106 -1.194 1 96.56 237 ARG A O 1
ATOM 1818 N N . THR A 1 238 ? 25.547 -3.268 -0.605 1 98.19 238 THR A N 1
ATOM 1819 C CA . THR A 1 238 ? 24.25 -3.754 -1.064 1 98.19 238 THR A CA 1
ATOM 1820 C C . THR A 1 238 ? 23.484 -4.43 0.074 1 98.19 238 THR A C 1
ATOM 1822 O O . THR A 1 238 ? 24.016 -5.34 0.721 1 98.19 238 THR A O 1
ATOM 1825 N N . LEU A 1 239 ? 22.328 -3.912 0.314 1 98.38 239 LEU A N 1
ATOM 1826 C CA . LEU A 1 239 ? 21.453 -4.492 1.328 1 98.38 239 LEU A CA 1
ATOM 1827 C C . LEU A 1 239 ? 20.422 -5.414 0.693 1 98.38 239 LEU A C 1
ATOM 1829 O O . LEU A 1 239 ? 19.953 -5.156 -0.419 1 98.38 239 LEU A O 1
ATOM 1833 N N . ILE A 1 240 ? 20.047 -6.504 1.406 1 97.88 240 ILE A N 1
ATOM 1834 C CA . ILE A 1 240 ? 18.969 -7.406 1.04 1 97.88 240 ILE A CA 1
ATOM 1835 C C . ILE A 1 240 ? 17.859 -7.352 2.102 1 97.88 240 ILE A C 1
ATOM 1837 O O . ILE A 1 240 ? 18.094 -7.695 3.262 1 97.88 240 ILE A O 1
ATOM 1841 N N . GLU A 1 241 ? 16.719 -6.863 1.69 1 96.19 241 GLU A N 1
ATOM 1842 C CA . GLU A 1 241 ? 15.547 -6.832 2.562 1 96.19 241 GLU A CA 1
ATOM 1843 C C . GLU A 1 241 ? 14.5 -7.848 2.121 1 96.19 241 GLU A C 1
ATOM 1845 O O . GLU A 1 241 ? 14.102 -7.867 0.956 1 96.19 241 GLU A O 1
ATOM 1850 N N . LEU A 1 242 ? 14.109 -8.711 3.053 1 92 242 LEU A N 1
ATOM 1851 C CA . LEU A 1 242 ? 13.094 -9.719 2.781 1 92 242 LEU A CA 1
ATOM 1852 C C . LEU A 1 242 ? 11.766 -9.344 3.441 1 92 242 LEU A C 1
ATOM 1854 O O . LEU A 1 242 ? 11.633 -9.445 4.664 1 92 242 LEU A O 1
ATOM 1858 N N . ASP A 1 243 ? 10.836 -8.93 2.607 1 86.25 243 ASP A N 1
ATOM 1859 C CA . ASP A 1 243 ? 9.555 -8.422 3.098 1 86.25 243 ASP A CA 1
ATOM 1860 C C . ASP A 1 243 ? 8.57 -9.562 3.326 1 86.25 243 ASP A C 1
ATOM 1862 O O . ASP A 1 243 ? 7.914 -10.023 2.389 1 86.25 243 ASP A O 1
ATOM 1866 N N . GLY A 1 244 ? 8.477 -9.906 4.523 1 75.69 244 GLY A N 1
ATOM 1867 C CA . GLY A 1 244 ? 7.543 -10.953 4.91 1 75.69 244 GLY A CA 1
ATOM 1868 C C . GLY A 1 244 ? 6.141 -10.438 5.164 1 75.69 244 GLY A C 1
ATOM 1869 O O . GLY A 1 244 ? 5.66 -9.555 4.453 1 75.69 244 GLY A O 1
ATOM 1870 N N . VAL A 1 245 ? 5.441 -11.031 6.031 1 66.69 245 VAL A N 1
ATOM 1871 C CA . VAL A 1 245 ? 4.039 -10.727 6.309 1 66.69 245 VAL A CA 1
ATOM 1872 C C . VAL A 1 245 ? 3.945 -9.602 7.34 1 66.69 245 VAL A C 1
ATOM 1874 O O . VAL A 1 245 ? 2.93 -8.906 7.414 1 66.69 245 VAL A O 1
ATOM 1877 N N . ALA A 1 246 ? 5.062 -9.438 7.957 1 62.19 246 ALA A N 1
ATOM 1878 C CA . ALA A 1 246 ? 4.992 -8.422 9.008 1 62.19 246 ALA A CA 1
ATOM 1879 C C . ALA A 1 246 ? 4.621 -7.059 8.422 1 62.19 246 ALA A C 1
ATOM 1881 O O . ALA A 1 246 ? 4.883 -6.785 7.254 1 62.19 246 ALA A O 1
ATOM 1882 N N . TYR A 1 247 ? 3.789 -6.414 9.211 1 60.03 247 TYR A N 1
ATOM 1883 C CA . TYR A 1 247 ? 3.367 -5.066 8.844 1 60.03 247 TYR A CA 1
ATOM 1884 C C . TYR A 1 247 ? 4.559 -4.223 8.406 1 60.03 247 TYR A C 1
ATOM 1886 O O . TYR A 1 247 ? 5.605 -4.227 9.055 1 60.03 247 TYR A O 1
ATOM 1894 N N . HIS A 1 248 ? 4.41 -3.844 7.129 1 71.31 248 HIS A N 1
ATOM 1895 C CA . HIS A 1 248 ? 5.371 -2.873 6.625 1 71.31 248 HIS A CA 1
ATOM 1896 C C . HIS A 1 248 ? 4.738 -1.496 6.469 1 71.31 248 HIS A C 1
ATOM 1898 O O . HIS A 1 248 ? 3.555 -1.389 6.133 1 71.31 248 HIS A O 1
ATOM 1904 N N . ASP A 1 249 ? 5.488 -0.475 6.934 1 77 249 ASP A N 1
ATOM 1905 C CA . ASP A 1 249 ? 5.164 0.915 6.625 1 77 249 ASP A CA 1
ATOM 1906 C C . ASP A 1 249 ? 5.879 1.377 5.355 1 77 249 ASP A C 1
ATOM 1908 O O . ASP A 1 249 ? 7.082 1.637 5.375 1 77 249 ASP A O 1
ATOM 1912 N N . PRO A 1 250 ? 5.141 1.407 4.297 1 80.31 250 PRO A N 1
ATOM 1913 C CA . PRO A 1 250 ? 5.773 1.73 3.016 1 80.31 250 PRO A CA 1
ATOM 1914 C C . PRO A 1 250 ? 6.5 3.074 3.037 1 80.31 250 PRO A C 1
ATOM 1916 O O . PRO A 1 250 ? 7.523 3.238 2.371 1 80.31 250 PRO A O 1
ATOM 1919 N N . ASP A 1 251 ? 5.977 4.027 3.777 1 82.5 251 ASP A N 1
ATOM 1920 C CA . ASP A 1 251 ? 6.613 5.34 3.848 1 82.5 251 ASP A CA 1
ATOM 1921 C C . ASP A 1 251 ? 7.918 5.273 4.637 1 82.5 251 ASP A C 1
ATOM 1923 O O . ASP A 1 251 ? 8.922 5.875 4.242 1 82.5 251 ASP A O 1
ATOM 1927 N N . ALA A 1 252 ? 7.871 4.566 5.723 1 86.56 252 ALA A N 1
ATOM 1928 C CA . ALA A 1 252 ? 9.094 4.395 6.508 1 86.56 252 ALA A CA 1
ATOM 1929 C C . ALA A 1 252 ? 10.156 3.645 5.715 1 86.56 252 ALA A C 1
ATOM 1931 O O . ALA A 1 252 ? 11.336 3.996 5.762 1 86.56 252 ALA A O 1
ATOM 1932 N N . ASP A 1 253 ? 9.734 2.652 4.973 1 89.69 253 ASP A N 1
ATOM 1933 C CA . ASP A 1 253 ? 10.656 1.889 4.137 1 89.69 253 ASP A CA 1
ATOM 1934 C C . ASP A 1 253 ? 11.273 2.77 3.053 1 89.69 253 ASP A C 1
ATOM 1936 O O . ASP A 1 253 ? 12.477 2.711 2.812 1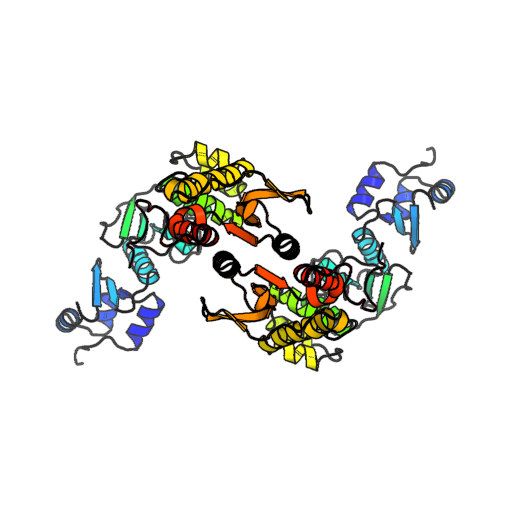 89.69 253 ASP A O 1
ATOM 1940 N N . ARG A 1 254 ? 10.453 3.547 2.477 1 91.5 254 ARG A N 1
ATOM 1941 C CA . ARG A 1 254 ? 10.914 4.465 1.438 1 91.5 254 ARG A CA 1
ATOM 1942 C C . ARG A 1 254 ? 11.945 5.445 1.991 1 91.5 254 ARG A C 1
ATOM 1944 O O . ARG A 1 254 ? 12.992 5.672 1.376 1 91.5 254 ARG A O 1
ATOM 1951 N N . GLU A 1 255 ? 11.641 6 3.115 1 93.06 255 GLU A N 1
ATOM 1952 C CA . GLU A 1 255 ? 12.539 6.957 3.75 1 93.06 255 GLU A CA 1
ATOM 1953 C C . GLU A 1 255 ? 13.875 6.305 4.105 1 93.06 255 GLU A C 1
ATOM 1955 O O . GLU A 1 255 ? 14.938 6.898 3.908 1 93.06 255 GLU A O 1
ATOM 1960 N N . LEU A 1 256 ? 13.758 5.109 4.586 1 94.88 256 LEU A N 1
ATOM 1961 C CA . LEU A 1 256 ? 14.961 4.375 4.957 1 94.88 256 LEU A CA 1
ATOM 1962 C C . LEU A 1 256 ? 15.797 4.035 3.723 1 94.88 256 LEU A C 1
ATOM 1964 O O . LEU A 1 256 ? 17.016 4.168 3.74 1 94.88 256 LEU A O 1
ATOM 1968 N N . ASP A 1 257 ? 15.188 3.66 2.66 1 96.25 257 ASP A N 1
ATOM 1969 C CA . ASP A 1 257 ? 15.891 3.371 1.416 1 96.25 257 ASP A CA 1
ATOM 1970 C C . ASP A 1 257 ? 16.578 4.621 0.875 1 96.25 257 ASP A C 1
ATOM 1972 O O . ASP A 1 257 ? 17.703 4.547 0.38 1 96.25 257 ASP A O 1
ATOM 1976 N N . ASN A 1 258 ? 15.859 5.754 0.958 1 97.12 258 ASN A N 1
ATOM 1977 C CA . ASN A 1 258 ? 16.469 7.016 0.553 1 97.12 258 ASN A CA 1
ATOM 1978 C C . ASN A 1 258 ? 17.719 7.332 1.386 1 97.12 258 ASN A C 1
ATOM 1980 O O . ASN A 1 258 ? 18.75 7.723 0.843 1 97.12 258 ASN A O 1
ATOM 1984 N N . LEU A 1 259 ? 17.578 7.156 2.664 1 95.62 259 LEU A N 1
ATOM 1985 C CA . LEU A 1 259 ? 18.703 7.391 3.559 1 95.62 259 LEU A CA 1
ATOM 1986 C C . LEU A 1 259 ? 19.875 6.477 3.211 1 95.62 259 LEU A C 1
ATOM 1988 O O . LEU A 1 259 ? 21.016 6.934 3.123 1 95.62 259 LEU A O 1
ATOM 1992 N N . HIS A 1 260 ? 19.609 5.266 3.033 1 97.38 260 HIS A N 1
ATOM 1993 C CA . HIS A 1 260 ? 20.641 4.289 2.703 1 97.38 260 HIS A CA 1
ATOM 1994 C C . HIS A 1 260 ? 21.312 4.629 1.378 1 97.38 260 HIS A C 1
ATOM 1996 O O . HIS A 1 260 ? 22.547 4.531 1.257 1 97.38 260 HIS A O 1
ATOM 2002 N N . TRP A 1 261 ? 20.531 5.02 0.425 1 96.75 261 TRP A N 1
ATOM 2003 C CA . TRP A 1 261 ? 21.172 5.383 -0.83 1 96.75 261 TRP A CA 1
ATOM 2004 C C . TRP A 1 261 ? 22.031 6.633 -0.659 1 96.75 261 TRP A C 1
ATOM 2006 O O . TRP A 1 261 ? 23.109 6.73 -1.237 1 96.75 261 TRP A O 1
ATOM 2016 N N . GLY A 1 262 ? 21.5 7.57 0.114 1 94.81 262 GLY A N 1
ATOM 2017 C CA . GLY A 1 262 ? 22.344 8.703 0.442 1 94.81 262 GLY A CA 1
ATOM 2018 C C . GLY A 1 262 ? 23.703 8.297 0.972 1 94.81 262 GLY A C 1
ATOM 2019 O O . GLY A 1 262 ? 24.703 8.992 0.76 1 94.81 262 GLY A O 1
ATOM 2020 N N . LEU A 1 263 ? 23.75 7.191 1.602 1 94.38 263 LEU A N 1
ATOM 2021 C CA . LEU A 1 263 ? 24.984 6.629 2.15 1 94.38 263 LEU A CA 1
ATOM 2022 C C . LEU A 1 263 ? 25.625 5.648 1.17 1 94.38 263 LEU A C 1
ATOM 2024 O O . LEU A 1 263 ? 26.562 4.938 1.521 1 94.38 263 LEU A O 1
ATOM 2028 N N . ARG A 1 264 ? 25 5.508 -0.005 1 95.56 264 ARG A N 1
ATOM 2029 C CA . ARG A 1 264 ? 25.453 4.746 -1.16 1 95.56 264 ARG A CA 1
ATOM 2030 C C . ARG A 1 264 ? 25.266 3.248 -0.94 1 95.56 264 ARG A C 1
ATOM 2032 O O . ARG A 1 264 ? 25.984 2.432 -1.501 1 95.56 264 ARG A O 1
ATOM 2039 N N . TYR A 1 265 ? 24.328 2.953 -0.028 1 96.75 265 TYR A N 1
ATOM 2040 C CA . TYR A 1 265 ? 23.828 1.58 0.042 1 96.75 265 TYR A CA 1
ATOM 2041 C C . TYR A 1 265 ? 22.672 1.367 -0.919 1 96.75 265 TYR A C 1
ATOM 2043 O O . TYR A 1 265 ? 21.656 2.062 -0.839 1 96.75 265 TYR A O 1
ATOM 2051 N N . GLY A 1 266 ? 22.844 0.476 -1.848 1 97.44 266 GLY A N 1
ATOM 2052 C CA . GLY A 1 266 ? 21.688 0.031 -2.615 1 97.44 266 GLY A CA 1
ATOM 2053 C C . GLY A 1 266 ? 20.922 -1.088 -1.939 1 97.44 266 GLY A C 1
ATOM 2054 O O . GLY A 1 266 ? 21.484 -1.879 -1.188 1 97.44 266 GLY A O 1
ATOM 2055 N N . THR A 1 267 ? 19.625 -1.136 -2.176 1 97.81 267 THR A N 1
ATOM 2056 C CA . THR A 1 267 ? 18.781 -2.113 -1.485 1 97.81 267 THR A CA 1
ATOM 2057 C C . THR A 1 267 ? 18.016 -2.973 -2.486 1 97.81 267 THR A C 1
ATOM 2059 O O . THR A 1 267 ? 17.391 -2.449 -3.41 1 97.81 267 THR A O 1
ATOM 2062 N N . PHE A 1 268 ? 18.188 -4.301 -2.365 1 97.94 268 PHE A N 1
ATOM 2063 C CA . PHE A 1 268 ? 17.234 -5.234 -2.953 1 97.94 268 PHE A CA 1
ATOM 2064 C C . PHE A 1 268 ? 16.109 -5.555 -1.972 1 97.94 268 PHE A C 1
ATOM 2066 O O . PHE A 1 268 ? 16.375 -5.855 -0.804 1 97.94 268 PHE A O 1
ATOM 2073 N N . ARG A 1 269 ? 14.859 -5.457 -2.447 1 95.94 269 ARG A N 1
ATOM 2074 C CA . ARG A 1 269 ? 13.719 -5.914 -1.657 1 95.94 269 ARG A CA 1
ATOM 2075 C C . ARG A 1 269 ? 13 -7.07 -2.346 1 95.94 269 ARG A C 1
ATOM 2077 O O . ARG A 1 269 ? 12.609 -6.961 -3.508 1 95.94 269 ARG A O 1
ATOM 2084 N N . PHE A 1 270 ? 12.828 -8.18 -1.558 1 93.25 270 PHE A N 1
ATOM 2085 C CA . PHE A 1 270 ? 12.195 -9.359 -2.145 1 93.25 270 PHE A CA 1
ATOM 2086 C C . PHE A 1 270 ? 11.055 -9.859 -1.265 1 93.25 270 PHE A C 1
ATOM 2088 O O . PHE A 1 270 ? 11.133 -9.773 -0.036 1 93.25 270 PHE A O 1
ATOM 2095 N N . LYS A 1 271 ? 10.078 -10.305 -1.963 1 87.06 271 LYS A N 1
ATOM 2096 C CA . LYS A 1 271 ? 8.945 -10.969 -1.322 1 87.06 271 LYS A CA 1
ATOM 2097 C C . LYS A 1 271 ? 8.945 -12.461 -1.615 1 87.06 271 LYS A C 1
ATOM 2099 O O . LYS A 1 271 ? 9.891 -12.992 -2.207 1 87.06 271 LYS A O 1
ATOM 2104 N N . TRP A 1 272 ? 7.914 -13.086 -1.174 1 79.5 272 TRP A N 1
ATOM 2105 C CA . TRP A 1 272 ? 7.805 -14.531 -1.33 1 79.5 272 TRP A CA 1
ATOM 2106 C C . TRP A 1 272 ? 7.84 -14.922 -2.803 1 79.5 272 TRP A C 1
ATOM 2108 O O . TRP A 1 272 ? 8.516 -15.883 -3.182 1 79.5 272 TRP A O 1
ATOM 2118 N N . GLU A 1 273 ? 7.156 -14.203 -3.58 1 80.31 273 GLU A N 1
ATOM 2119 C CA . GLU A 1 273 ? 7.117 -14.5 -5.008 1 80.31 273 GLU A CA 1
ATOM 2120 C C . GLU A 1 273 ? 8.516 -14.453 -5.621 1 80.31 273 GLU A C 1
ATOM 2122 O O . GLU A 1 273 ? 8.844 -15.266 -6.488 1 80.31 273 GLU A O 1
ATOM 2127 N N . ASP A 1 274 ? 9.305 -13.617 -5.121 1 89.12 274 ASP A N 1
ATOM 2128 C CA . ASP A 1 274 ? 10.664 -13.438 -5.621 1 89.12 274 ASP A CA 1
ATOM 2129 C C . ASP A 1 274 ? 11.555 -14.609 -5.215 1 89.12 274 ASP A C 1
ATOM 2131 O O . ASP A 1 274 ? 12.484 -14.977 -5.941 1 89.12 274 ASP A O 1
ATOM 2135 N N . ALA A 1 275 ? 11.297 -15.141 -4.09 1 88.5 275 ALA A N 1
ATOM 2136 C CA . ALA A 1 275 ? 12.148 -16.203 -3.555 1 88.5 275 ALA A CA 1
ATOM 2137 C C . ALA A 1 275 ? 11.68 -17.578 -4.043 1 88.5 275 ALA A C 1
ATOM 2139 O O . ALA A 1 275 ? 12.414 -18.562 -3.938 1 88.5 275 ALA A O 1
ATOM 2140 N N . HIS A 1 276 ? 10.469 -17.531 -4.598 1 82.5 276 HIS A N 1
ATOM 2141 C CA . HIS A 1 276 ? 9.906 -18.828 -4.961 1 82.5 276 HIS A CA 1
ATOM 2142 C C . HIS A 1 276 ? 9.625 -18.906 -6.461 1 82.5 276 HIS A C 1
ATOM 2144 O O . HIS A 1 276 ? 10.469 -19.375 -7.227 1 82.5 276 HIS A O 1
ATOM 2150 N N . ALA A 1 277 ? 8.578 -18.203 -6.867 1 76.94 277 ALA A N 1
ATOM 2151 C CA . ALA A 1 277 ? 8.133 -18.328 -8.258 1 76.94 277 ALA A CA 1
ATOM 2152 C C . ALA A 1 277 ? 9.117 -17.641 -9.203 1 76.94 277 ALA A C 1
ATOM 2154 O O . ALA A 1 277 ? 9.383 -18.141 -10.297 1 76.94 277 ALA A O 1
ATOM 2155 N N . GLU A 1 278 ? 9.672 -16.625 -8.75 1 87.75 278 GLU A N 1
ATOM 2156 C CA . GLU A 1 278 ? 10.547 -15.828 -9.609 1 87.75 278 GLU A CA 1
ATOM 2157 C C . GLU A 1 278 ? 12 -15.938 -9.164 1 87.75 278 GLU A C 1
ATOM 2159 O O . GLU A 1 278 ? 12.789 -15.008 -9.367 1 87.75 278 GLU A O 1
ATOM 2164 N N . ARG A 1 279 ? 12.359 -17.094 -8.586 1 89.5 279 ARG A N 1
ATOM 2165 C CA . ARG A 1 279 ? 13.664 -17.297 -7.953 1 89.5 279 ARG A CA 1
ATOM 2166 C C . ARG A 1 279 ? 14.789 -17.125 -8.961 1 89.5 279 ARG A C 1
ATOM 2168 O O . ARG A 1 279 ? 15.844 -16.562 -8.633 1 89.5 279 ARG A O 1
ATOM 2175 N N . CYS A 1 280 ? 14.633 -17.547 -10.211 1 92.25 280 CYS A N 1
ATOM 2176 C CA . CYS A 1 280 ? 15.68 -17.484 -11.227 1 92.25 280 CYS A CA 1
ATOM 2177 C C . CYS A 1 280 ? 15.922 -16.031 -11.656 1 92.25 280 CYS A C 1
ATOM 2179 O O . CYS A 1 280 ? 17.062 -15.609 -11.789 1 92.25 280 CYS A O 1
ATOM 2181 N N . ARG A 1 281 ? 14.852 -15.328 -11.867 1 91.75 281 ARG A N 1
ATOM 2182 C CA . ARG A 1 281 ? 14.961 -13.914 -12.195 1 91.75 281 ARG A CA 1
ATOM 2183 C C . ARG A 1 281 ? 15.617 -13.141 -11.055 1 91.75 281 ARG A C 1
ATOM 2185 O O . ARG A 1 281 ? 16.453 -12.266 -11.297 1 91.75 281 ARG A O 1
ATOM 2192 N N . THR A 1 282 ? 15.18 -13.453 -9.836 1 94.81 282 THR A N 1
ATOM 2193 C CA . THR A 1 282 ? 15.766 -12.828 -8.656 1 94.81 282 THR A CA 1
ATOM 2194 C C . THR A 1 282 ? 17.281 -13.07 -8.609 1 94.81 282 THR A C 1
ATOM 2196 O O . THR A 1 282 ? 18.047 -12.141 -8.391 1 94.81 282 THR A O 1
ATOM 2199 N N . ALA A 1 283 ? 17.656 -14.266 -8.875 1 94.75 283 ALA A N 1
ATOM 2200 C CA . ALA A 1 283 ? 19.062 -14.625 -8.852 1 94.75 283 ALA A CA 1
ATOM 2201 C C . ALA A 1 283 ? 19.859 -13.836 -9.891 1 94.75 283 ALA A C 1
ATOM 2203 O O . ALA A 1 283 ? 20.953 -13.344 -9.617 1 94.75 283 ALA A O 1
ATOM 2204 N N . ARG A 1 284 ? 19.344 -13.719 -11.055 1 93.19 284 ARG A N 1
ATOM 2205 C CA . ARG A 1 284 ? 20.016 -12.977 -12.117 1 93.19 284 ARG A CA 1
ATOM 2206 C C . ARG A 1 284 ? 20.188 -11.508 -11.734 1 93.19 284 ARG A C 1
ATOM 2208 O O . ARG A 1 284 ? 21.234 -10.914 -11.984 1 93.19 284 ARG A O 1
ATOM 2215 N N . THR A 1 285 ? 19.172 -10.961 -11.141 1 94.12 285 THR A N 1
ATOM 2216 C CA . THR A 1 285 ? 19.188 -9.562 -10.719 1 94.12 285 THR A CA 1
ATOM 2217 C C . THR A 1 285 ? 20.281 -9.336 -9.672 1 94.12 285 THR A C 1
ATOM 2219 O O . THR A 1 285 ? 21.062 -8.383 -9.781 1 94.12 285 THR A O 1
ATOM 2222 N N . VAL A 1 286 ? 20.344 -10.227 -8.703 1 95.94 286 VAL A N 1
ATOM 2223 C CA . VAL A 1 286 ? 21.328 -10.094 -7.645 1 95.94 286 VAL A CA 1
ATOM 2224 C C . VAL A 1 286 ? 22.734 -10.352 -8.203 1 95.94 286 VAL A C 1
ATOM 2226 O O . VAL A 1 286 ? 23.688 -9.648 -7.855 1 95.94 286 VAL A O 1
ATOM 2229 N N . ALA A 1 287 ? 22.844 -11.281 -9.109 1 95.06 287 ALA A N 1
ATOM 2230 C CA . ALA A 1 287 ? 24.125 -11.656 -9.672 1 95.06 287 ALA A CA 1
ATOM 2231 C C . ALA A 1 287 ? 24.766 -10.484 -10.422 1 95.06 287 ALA A C 1
ATOM 2233 O O . ALA A 1 287 ? 25.984 -10.391 -10.516 1 95.06 287 ALA A O 1
ATOM 2234 N N . ALA A 1 288 ? 23.953 -9.617 -10.922 1 93.5 288 ALA A N 1
ATOM 2235 C CA . ALA A 1 288 ? 24.406 -8.508 -11.758 1 93.5 288 ALA A CA 1
ATOM 2236 C C . ALA A 1 288 ? 25.344 -7.582 -10.977 1 93.5 288 ALA A C 1
ATOM 2238 O O . ALA A 1 288 ? 26.25 -6.973 -11.547 1 93.5 288 ALA A O 1
ATOM 2239 N N . ILE A 1 289 ? 25.203 -7.516 -9.672 1 94.12 289 ILE A N 1
ATOM 2240 C CA . ILE A 1 289 ? 26.016 -6.559 -8.914 1 94.12 289 ILE A CA 1
ATOM 2241 C C . ILE A 1 289 ? 27.438 -7.074 -8.781 1 94.12 289 ILE A C 1
ATOM 2243 O O . ILE A 1 289 ? 28.344 -6.312 -8.445 1 94.12 289 ILE A O 1
ATOM 2247 N N . PHE A 1 290 ? 27.578 -8.297 -9 1 91.69 290 PHE A N 1
ATOM 2248 C CA . PHE A 1 290 ? 28.922 -8.883 -8.867 1 91.69 290 PHE A CA 1
ATOM 2249 C C . PHE A 1 290 ? 29.703 -8.719 -10.164 1 91.69 290 PHE A C 1
ATOM 2251 O O . PHE A 1 290 ? 30.906 -8.992 -10.195 1 91.69 290 PHE A O 1
ATOM 2258 N N . GLY A 1 291 ? 29.078 -8.227 -11.172 1 84.88 291 GLY A N 1
ATOM 2259 C CA . GLY A 1 291 ? 29.766 -8.055 -12.438 1 84.88 291 GLY A CA 1
ATOM 2260 C C . GLY A 1 291 ? 29.969 -9.352 -13.195 1 84.88 291 GLY A C 1
ATOM 2261 O O . GLY A 1 291 ? 30.891 -9.477 -13.992 1 84.88 291 GLY A O 1
ATOM 2262 N N . TRP A 1 292 ? 29.172 -10.344 -12.797 1 76.25 292 TRP A N 1
ATOM 2263 C CA . TRP A 1 292 ? 29.281 -11.633 -13.461 1 76.25 292 TRP A CA 1
ATOM 2264 C C . TRP A 1 292 ? 29.016 -11.5 -14.953 1 76.25 292 TRP A C 1
ATOM 2266 O O . TRP A 1 292 ? 28.125 -10.734 -15.367 1 76.25 292 TRP A O 1
ATOM 2276 N N . VAL A 1 293 ? 30.062 -12.078 -15.633 1 70 293 VAL A N 1
ATOM 2277 C CA . VAL A 1 293 ? 29.875 -12.219 -17.078 1 70 293 VAL A CA 1
ATOM 2278 C C . VAL A 1 293 ? 29.047 -13.461 -17.359 1 70 293 VAL A C 1
ATOM 2280 O O . VAL A 1 293 ? 29.438 -14.578 -17 1 70 293 VAL A O 1
ATOM 2283 N N . GLY A 1 294 ? 27.672 -13.375 -17.594 1 71.62 294 GLY A N 1
ATOM 2284 C CA . GLY A 1 294 ? 26.781 -14.492 -17.875 1 71.62 294 GLY A CA 1
ATOM 2285 C C . GLY A 1 294 ? 25.797 -14.758 -16.75 1 71.62 294 GLY A C 1
ATOM 2286 O O . GLY A 1 294 ? 25.844 -14.094 -15.711 1 71.62 294 GLY A O 1
ATOM 2287 N N . PRO A 1 295 ? 25.078 -15.789 -16.969 1 78.88 295 PRO A N 1
ATOM 2288 C CA . PRO A 1 295 ? 24.062 -16.109 -15.945 1 78.88 295 PRO A CA 1
ATOM 2289 C C . PRO A 1 295 ? 24.641 -16.891 -14.773 1 78.88 295 PRO A C 1
ATOM 2291 O O . PRO A 1 295 ? 25.656 -17.562 -14.914 1 78.88 295 PRO A O 1
ATOM 2294 N N . PRO A 1 296 ? 24.109 -16.734 -13.602 1 87.12 296 PRO A N 1
ATOM 2295 C CA . PRO A 1 296 ? 24.5 -17.578 -12.477 1 87.12 296 PRO A CA 1
ATOM 2296 C C . PRO A 1 296 ? 24.219 -19.062 -12.742 1 87.12 296 PRO A C 1
ATOM 2298 O O . PRO A 1 296 ? 23.688 -19.422 -13.797 1 87.12 296 PRO A O 1
ATOM 2301 N N . LYS A 1 297 ? 24.75 -19.875 -11.82 1 89.31 297 LYS A N 1
ATOM 2302 C CA . LYS A 1 297 ? 24.453 -21.312 -11.914 1 89.31 297 LYS A CA 1
ATOM 2303 C C . LYS A 1 297 ? 22.969 -21.547 -12.141 1 89.31 297 LYS A C 1
ATOM 2305 O O . LYS A 1 297 ? 22.125 -20.891 -11.539 1 89.31 297 LYS A O 1
ATOM 2310 N N . ARG A 1 298 ? 22.734 -22.469 -12.977 1 89 298 ARG A N 1
ATOM 2311 C CA . ARG A 1 298 ? 21.344 -22.734 -13.32 1 89 298 ARG A CA 1
ATOM 2312 C C . ARG A 1 298 ? 20.719 -23.703 -12.32 1 89 298 ARG A C 1
ATOM 2314 O O . ARG A 1 298 ? 21.359 -24.641 -11.875 1 89 298 ARG A O 1
ATOM 2321 N N . CYS A 1 299 ? 19.5 -23.391 -12 1 86.62 299 CYS A N 1
ATOM 2322 C CA . CYS A 1 299 ? 18.703 -24.359 -11.25 1 86.62 299 CYS A CA 1
ATOM 2323 C C . CYS A 1 299 ? 17.734 -25.094 -12.164 1 86.62 299 CYS A C 1
ATOM 2325 O O . CYS A 1 299 ? 17.578 -24.719 -13.328 1 86.62 299 CYS A O 1
ATOM 2327 N N . PRO A 1 300 ? 17.188 -26.172 -11.703 1 77.5 300 PRO A N 1
ATOM 2328 C CA . PRO A 1 300 ? 16.328 -26.984 -12.57 1 77.5 300 PRO A CA 1
ATOM 2329 C C . PRO A 1 300 ? 15.141 -26.188 -13.133 1 77.5 300 PRO A C 1
ATOM 2331 O O . PRO A 1 300 ? 14.531 -26.609 -14.117 1 77.5 300 PRO A O 1
ATOM 2334 N N . ARG A 1 301 ? 14.828 -25.094 -12.547 1 77.19 301 ARG A N 1
ATOM 2335 C CA . ARG A 1 301 ? 13.656 -24.328 -12.953 1 77.19 301 ARG A CA 1
ATOM 2336 C C . ARG A 1 301 ? 14.039 -23.172 -13.875 1 77.19 301 ARG A C 1
ATOM 2338 O O . ARG A 1 301 ? 13.164 -22.438 -14.352 1 77.19 301 ARG A O 1
ATOM 2345 N N . CYS A 1 302 ? 15.25 -22.891 -14.062 1 86.38 302 CYS A N 1
ATOM 2346 C CA . CYS A 1 302 ? 15.688 -21.766 -14.891 1 86.38 302 CYS A CA 1
ATOM 2347 C C . CYS A 1 302 ? 15.203 -21.922 -16.328 1 86.38 302 CYS A C 1
ATOM 2349 O O . CYS A 1 302 ? 15.281 -23.016 -16.891 1 86.38 302 CYS A O 1
ATOM 2351 N N . PRO A 1 303 ? 14.539 -20.766 -16.797 1 73.75 303 PRO A N 1
ATOM 2352 C CA . PRO A 1 303 ? 14.188 -20.844 -18.219 1 73.75 303 PRO A CA 1
ATOM 2353 C C . PRO A 1 303 ? 15.398 -21.062 -19.125 1 73.75 303 PRO A C 1
ATOM 2355 O O . PRO A 1 303 ? 16.531 -20.781 -18.719 1 73.75 303 PRO A O 1
ATOM 2358 N N . ASP A 1 304 ? 15.055 -21.656 -20.203 1 68.69 304 ASP A N 1
ATOM 2359 C CA . ASP A 1 304 ? 16.125 -21.906 -21.156 1 68.69 304 ASP A CA 1
ATOM 2360 C C . ASP A 1 304 ? 16.75 -20.609 -21.641 1 68.69 304 ASP A C 1
ATOM 2362 O O . ASP A 1 304 ? 16.062 -19.594 -21.781 1 68.69 304 ASP A O 1
ATOM 2366 N N . LEU A 1 305 ? 18.125 -20.422 -21.531 1 58.53 305 LEU A N 1
ATOM 2367 C CA . LEU A 1 305 ? 18.844 -19.266 -22.047 1 58.53 305 LEU A CA 1
ATOM 2368 C C . LEU A 1 305 ? 18.531 -19.031 -23.531 1 58.53 305 LEU A C 1
ATOM 2370 O O . LEU A 1 305 ? 18.328 -20 -24.281 1 58.53 305 LEU A O 1
ATOM 2374 N N . PRO A 1 306 ? 18.188 -17.719 -23.781 1 48.75 306 PRO A N 1
ATOM 2375 C CA . PRO A 1 306 ? 18.031 -17.609 -25.234 1 48.75 306 PRO A CA 1
ATOM 2376 C C . PRO A 1 306 ? 19.234 -18.109 -26.016 1 48.75 306 PRO A C 1
ATOM 2378 O O . PRO A 1 306 ? 20.359 -18.109 -25.484 1 48.75 306 PRO A O 1
ATOM 2381 N N . MET B 1 1 ? -17.859 12.883 55.5 1 41.03 1 MET B N 1
ATOM 2382 C CA . MET B 1 1 ? -17.141 12.281 54.375 1 41.03 1 MET B CA 1
ATOM 2383 C C . MET B 1 1 ? -15.945 13.133 53.969 1 41.03 1 MET B C 1
ATOM 2385 O O . MET B 1 1 ? -16.078 14.336 53.75 1 41.03 1 MET B O 1
ATOM 2389 N N . HIS B 1 2 ? -14.797 12.93 54.281 1 54.19 2 HIS B N 1
ATOM 2390 C CA . HIS B 1 2 ? -13.609 13.75 54.125 1 54.19 2 HIS B CA 1
ATOM 2391 C C . HIS B 1 2 ? -13.367 14.094 52.656 1 54.19 2 HIS B C 1
ATOM 2393 O O . HIS B 1 2 ? -13.523 13.242 51.781 1 54.19 2 HIS B O 1
ATOM 2399 N N . PRO B 1 3 ? -13.344 15.406 52.375 1 63.78 3 PRO B N 1
ATOM 2400 C CA . PRO B 1 3 ? -13.156 15.883 51 1 63.78 3 PRO B CA 1
ATOM 2401 C C . PRO B 1 3 ? -11.945 15.25 50.312 1 63.78 3 PRO B C 1
ATOM 2403 O O . PRO B 1 3 ? -10.922 15.016 50.969 1 63.78 3 PRO B O 1
ATOM 2406 N N . ARG B 1 4 ? -12.258 14.469 49.281 1 66.88 4 ARG B N 1
ATOM 2407 C CA . ARG B 1 4 ? -11.156 13.852 48.562 1 66.88 4 ARG B CA 1
ATOM 2408 C C . ARG B 1 4 ? -10.172 14.906 48.062 1 66.88 4 ARG B C 1
ATOM 2410 O O . ARG B 1 4 ? -10.57 15.977 47.594 1 66.88 4 ARG B O 1
ATOM 2417 N N . GLN B 1 5 ? -8.883 14.602 48.312 1 78.12 5 GLN B N 1
ATOM 2418 C CA . GLN B 1 5 ? -7.836 15.57 47.969 1 78.12 5 GLN B CA 1
ATOM 2419 C C . GLN B 1 5 ? -7.164 15.219 46.656 1 78.12 5 GLN B C 1
ATOM 2421 O O . GLN B 1 5 ? -6.406 16.031 46.094 1 78.12 5 GLN B O 1
ATOM 2426 N N . GLU B 1 6 ? -7.492 14.016 46.25 1 89.06 6 GLU B N 1
ATOM 2427 C CA . GLU B 1 6 ? -6.836 13.562 45.031 1 89.06 6 GLU B CA 1
ATOM 2428 C C . GLU B 1 6 ? -7.852 13.023 44.031 1 89.06 6 GLU B C 1
ATOM 2430 O O . GLU B 1 6 ? -8.945 12.594 44.406 1 89.06 6 GLU B O 1
ATOM 2435 N N . ILE B 1 7 ? -7.543 13.102 42.844 1 92.44 7 ILE B N 1
ATOM 2436 C CA . ILE B 1 7 ? -8.383 12.508 41.812 1 92.44 7 ILE B CA 1
ATOM 2437 C C . ILE B 1 7 ? -8.359 10.984 41.938 1 92.44 7 ILE B C 1
ATOM 2439 O O . ILE B 1 7 ? -7.289 10.375 41.906 1 92.44 7 ILE B O 1
ATOM 2443 N N . SER B 1 8 ? -9.492 10.391 42.125 1 92.06 8 SER B N 1
ATOM 2444 C CA . SER B 1 8 ? -9.578 8.953 42.312 1 92.06 8 SER B CA 1
ATOM 2445 C C . SER B 1 8 ? -9.07 8.188 41.094 1 92.06 8 SER B C 1
ATOM 2447 O O . SER B 1 8 ? -9.141 8.688 39.969 1 92.06 8 SER B O 1
ATOM 2449 N N . PRO B 1 9 ? -8.57 6.977 41.312 1 92.88 9 PRO B N 1
ATOM 2450 C CA . PRO B 1 9 ? -8.148 6.152 40.188 1 92.88 9 PRO B CA 1
ATOM 2451 C C . PRO B 1 9 ? -9.281 5.902 39.188 1 92.88 9 PRO B C 1
ATOM 2453 O O . PRO B 1 9 ? -9.039 5.863 37.969 1 92.88 9 PRO B O 1
ATOM 2456 N N . ALA B 1 10 ? -10.484 5.781 39.656 1 91.94 10 ALA B N 1
ATOM 2457 C CA . ALA B 1 10 ? -11.633 5.566 38.781 1 91.94 10 ALA B CA 1
ATOM 2458 C C . ALA B 1 10 ? -11.875 6.773 37.875 1 91.94 10 ALA B C 1
ATOM 2460 O O . ALA B 1 10 ? -12.109 6.621 36.688 1 91.94 10 ALA B O 1
ATOM 2461 N N . ARG B 1 11 ? -11.766 7.918 38.469 1 93.38 11 ARG B N 1
ATOM 2462 C CA . ARG B 1 11 ? -11.961 9.141 37.688 1 93.38 11 ARG B CA 1
ATOM 2463 C C . ARG B 1 11 ? -10.844 9.32 36.656 1 93.38 11 ARG B C 1
ATOM 2465 O O . ARG B 1 11 ? -11.094 9.75 35.531 1 93.38 11 ARG B O 1
ATOM 2472 N N . ARG B 1 12 ? -9.688 9 37 1 93.44 12 ARG B N 1
ATOM 2473 C CA . ARG B 1 12 ? -8.555 9.109 36.094 1 93.44 12 ARG B CA 1
ATOM 2474 C C . ARG B 1 12 ? -8.742 8.195 34.875 1 93.44 12 ARG B C 1
ATOM 2476 O O . ARG B 1 12 ? -8.438 8.594 33.75 1 93.44 12 ARG B O 1
ATOM 2483 N N . ARG B 1 13 ? -9.25 7.039 35.125 1 92 13 ARG B N 1
ATOM 2484 C CA . ARG B 1 13 ? -9.469 6.086 34.062 1 92 13 ARG B CA 1
ATOM 2485 C C . ARG B 1 13 ? -10.508 6.613 33.062 1 92 13 ARG B C 1
ATOM 2487 O O . ARG B 1 13 ? -10.336 6.512 31.859 1 92 13 ARG B O 1
ATOM 2494 N N . ILE B 1 14 ? -11.555 7.172 33.594 1 92.12 14 ILE B N 1
ATOM 2495 C CA . ILE B 1 14 ? -12.617 7.727 32.75 1 92.12 14 ILE B CA 1
ATOM 2496 C C . ILE B 1 14 ? -12.07 8.898 31.938 1 92.12 14 ILE B C 1
ATOM 2498 O O . ILE B 1 14 ? -12.336 9.016 30.75 1 92.12 14 ILE B O 1
ATOM 2502 N N . ALA B 1 15 ? -11.328 9.734 32.625 1 94.5 15 ALA B N 1
ATOM 2503 C CA . ALA B 1 15 ? -10.727 10.891 31.953 1 94.5 15 ALA B CA 1
ATOM 2504 C C . ALA B 1 15 ? -9.766 10.445 30.859 1 94.5 15 ALA B C 1
ATOM 2506 O O . ALA B 1 15 ? -9.781 11 29.75 1 94.5 15 ALA B O 1
ATOM 2507 N N . ASP B 1 16 ? -9 9.492 31.141 1 93.62 16 ASP B N 1
ATOM 2508 C CA . ASP B 1 16 ? -8.023 8.992 30.172 1 93.62 16 ASP B CA 1
ATOM 2509 C C . ASP B 1 16 ? -8.719 8.406 28.938 1 93.62 16 ASP B C 1
ATOM 2511 O O . ASP B 1 16 ? -8.227 8.531 27.812 1 93.62 16 ASP B O 1
ATOM 2515 N N . ALA B 1 17 ? -9.891 7.809 29.141 1 91.56 17 ALA B N 1
ATOM 2516 C CA . ALA B 1 17 ? -10.648 7.23 28.047 1 91.56 17 ALA B CA 1
ATOM 2517 C C . ALA B 1 17 ? -11.109 8.305 27.062 1 91.56 17 ALA B C 1
ATOM 2519 O O . ALA B 1 17 ? -11.297 8.039 25.875 1 91.56 17 ALA B O 1
ATOM 2520 N N . ARG B 1 18 ? -11.18 9.5 27.594 1 91.75 18 ARG B N 1
ATOM 2521 C CA . ARG B 1 18 ? -11.594 10.609 26.75 1 91.75 18 ARG B CA 1
ATOM 2522 C C . ARG B 1 18 ? -10.406 11.484 26.359 1 91.75 18 ARG B C 1
ATOM 2524 O O . ARG B 1 18 ? -10.578 12.625 25.938 1 91.75 18 ARG B O 1
ATOM 2531 N N . GLY B 1 19 ? -9.266 11.031 26.609 1 95.12 19 GLY B N 1
ATOM 2532 C CA . GLY B 1 19 ? -8.062 11.742 26.188 1 95.12 19 GLY B CA 1
ATOM 2533 C C . GLY B 1 19 ? -7.477 12.609 27.281 1 95.12 19 GLY B C 1
ATOM 2534 O O . GLY B 1 19 ? -6.773 13.586 27 1 95.12 19 GLY B O 1
ATOM 2535 N N . GLY B 1 20 ? -7.852 12.383 28.516 1 96.94 20 GLY B N 1
ATOM 2536 C CA . GLY B 1 20 ? -7.176 13.031 29.641 1 96.94 20 GLY B CA 1
ATOM 2537 C C . GLY B 1 20 ? -7.812 14.344 30.031 1 96.94 20 GLY B C 1
ATOM 2538 O O . GLY B 1 20 ? -7.113 15.289 30.406 1 96.94 20 GLY B O 1
ATOM 2539 N N . VAL B 1 21 ? -9.102 14.414 29.859 1 97 21 VAL B N 1
ATOM 2540 C CA . VAL B 1 21 ? -9.797 15.625 30.297 1 97 21 VAL B CA 1
ATOM 2541 C C . VAL B 1 21 ? -10.898 15.266 31.281 1 97 21 VAL B C 1
ATOM 2543 O O . VAL B 1 21 ? -11.414 14.148 31.266 1 97 21 VAL B O 1
ATOM 2546 N N . VAL B 1 22 ? -11.227 16.203 32.156 1 96.75 22 VAL B N 1
ATOM 2547 C CA . VAL B 1 22 ? -12.25 15.984 33.156 1 96.75 22 VAL B CA 1
ATOM 2548 C C . VAL B 1 22 ? -13.062 17.25 33.375 1 96.75 22 VAL B C 1
ATOM 2550 O O . VAL B 1 22 ? -12.516 18.359 33.312 1 96.75 22 VAL B O 1
ATOM 2553 N N . HIS B 1 23 ? -14.297 17.016 33.594 1 96.75 23 HIS B N 1
ATOM 2554 C CA . HIS B 1 23 ? -15.188 18.156 33.812 1 96.75 23 HIS B CA 1
ATOM 2555 C C . HIS B 1 23 ? -15.297 18.484 35.281 1 96.75 23 HIS B C 1
ATOM 2557 O O . HIS B 1 23 ? -15.25 17.594 36.125 1 96.75 23 HIS B O 1
ATOM 2563 N N . LEU B 1 24 ? -15.539 19.734 35.531 1 95.88 24 LEU B N 1
ATOM 2564 C CA . LEU B 1 24 ? -15.656 20.203 36.906 1 95.88 24 LEU B CA 1
ATOM 2565 C C . LEU B 1 24 ? -16.766 19.469 37.656 1 95.88 24 LEU B C 1
ATOM 2567 O O . LEU B 1 24 ? -16.609 19.109 38.812 1 95.88 24 LEU B O 1
ATOM 2571 N N . ASP B 1 25 ? -17.844 19.219 37 1 95.12 25 ASP B N 1
ATOM 2572 C CA . ASP B 1 25 ? -18.984 18.547 37.625 1 95.12 25 ASP B CA 1
ATOM 2573 C C . ASP B 1 25 ? -18.609 17.125 38.062 1 95.12 25 ASP B C 1
ATOM 2575 O O . ASP B 1 25 ? -19.094 16.656 39.094 1 95.12 25 ASP B O 1
ATOM 2579 N N . GLU B 1 26 ? -17.797 16.516 37.312 1 95.12 26 GLU B N 1
ATOM 2580 C CA . GLU B 1 26 ? -17.359 15.164 37.625 1 95.12 26 GLU B CA 1
ATOM 2581 C C . GLU B 1 26 ? -16.438 15.18 38.875 1 95.12 26 GLU B C 1
ATOM 2583 O O . GLU B 1 26 ? -16.547 14.305 39.719 1 95.12 26 GLU B O 1
ATOM 2588 N N . LEU B 1 27 ? -15.586 16.109 38.938 1 94.31 27 LEU B N 1
ATOM 2589 C CA . LEU B 1 27 ? -14.719 16.25 40.094 1 94.31 27 LEU B CA 1
ATOM 2590 C C . LEU B 1 27 ? -15.531 16.531 41.375 1 94.31 27 LEU B C 1
ATOM 2592 O O . LEU B 1 27 ? -15.281 15.922 42.406 1 94.31 27 LEU B O 1
ATOM 2596 N N . ARG B 1 28 ? -16.469 17.359 41.188 1 93.12 28 ARG B N 1
ATOM 2597 C CA . ARG B 1 28 ? -17.328 17.703 42.312 1 93.12 28 ARG B CA 1
ATOM 2598 C C . ARG B 1 28 ? -18.125 16.484 42.781 1 93.12 28 ARG B C 1
ATOM 2600 O O . ARG B 1 28 ? -18.25 16.234 44 1 93.12 28 ARG B O 1
ATOM 2607 N N . ALA B 1 29 ? -18.562 15.781 41.844 1 92.88 29 ALA B N 1
ATOM 2608 C CA . ALA B 1 29 ? -19.328 14.578 42.156 1 92.88 29 ALA B CA 1
ATOM 2609 C C . ALA B 1 29 ? -18.469 13.562 42.906 1 92.88 29 ALA B C 1
ATOM 2611 O O . ALA B 1 29 ? -18.984 12.789 43.719 1 92.88 29 ALA B O 1
ATOM 2612 N N . ASP B 1 30 ? -17.234 13.664 42.719 1 93.06 30 ASP B N 1
ATOM 2613 C CA . ASP B 1 30 ? -16.312 12.742 43.375 1 93.06 30 ASP B CA 1
ATOM 2614 C C . ASP B 1 30 ? -15.852 13.297 44.719 1 93.06 30 ASP B C 1
ATOM 2616 O O . ASP B 1 30 ? -15.008 12.703 45.375 1 93.06 30 ASP B O 1
ATOM 2620 N N . GLY B 1 31 ? -16.312 14.531 45.094 1 91.94 31 GLY B N 1
ATOM 2621 C CA . GLY B 1 31 ? -16.047 15.086 46.406 1 91.94 31 GLY B CA 1
ATOM 2622 C C . GLY B 1 31 ? -14.859 16.031 46.406 1 91.94 31 GLY B C 1
ATOM 2623 O O . GLY B 1 31 ? -14.344 16.375 47.469 1 91.94 31 GLY B O 1
ATOM 2624 N N . ILE B 1 32 ? -14.445 16.312 45.281 1 93.31 32 ILE B N 1
ATOM 2625 C CA . ILE B 1 32 ? -13.352 17.266 45.219 1 93.31 32 ILE B CA 1
ATOM 2626 C C . ILE B 1 32 ? -13.891 18.688 45.406 1 93.31 32 ILE B C 1
ATOM 2628 O O . ILE B 1 32 ? -14.523 19.234 44.5 1 93.31 32 ILE B O 1
ATOM 2632 N N . GLY B 1 33 ? -13.562 19.266 46.562 1 90.12 33 GLY B N 1
ATOM 2633 C CA . GLY B 1 33 ? -14.047 20.594 46.875 1 90.12 33 GLY B CA 1
ATOM 2634 C C . GLY B 1 33 ? -13.156 21.703 46.312 1 90.12 33 GLY B C 1
ATOM 2635 O O . GLY B 1 33 ? -12.18 21.422 45.625 1 90.12 33 GLY B O 1
ATOM 2636 N N . ARG B 1 34 ? -13.586 22.953 46.656 1 90.75 34 ARG B N 1
ATOM 2637 C CA . ARG B 1 34 ? -12.914 24.125 46.125 1 90.75 34 ARG B CA 1
ATOM 2638 C C . ARG B 1 34 ? -11.453 24.172 46.562 1 90.75 34 ARG B C 1
ATOM 2640 O O . ARG B 1 34 ? -10.578 24.5 45.75 1 90.75 34 ARG B O 1
ATOM 2647 N N . ALA B 1 35 ? -11.234 23.859 47.75 1 89.12 35 ALA B N 1
ATOM 2648 C CA . ALA B 1 35 ? -9.867 23.906 48.25 1 89.12 35 ALA B CA 1
ATOM 2649 C C . ALA B 1 35 ? -8.992 22.844 47.594 1 89.12 35 ALA B C 1
ATOM 2651 O O . ALA B 1 35 ? -7.863 23.125 47.188 1 89.12 35 ALA B O 1
ATOM 2652 N N . ALA B 1 36 ? -9.555 21.703 47.5 1 91.38 36 ALA B N 1
ATOM 2653 C CA . ALA B 1 36 ? -8.82 20.625 46.844 1 91.38 36 ALA B CA 1
ATOM 2654 C C . ALA B 1 36 ? -8.555 20.938 45.375 1 91.38 36 ALA B C 1
ATOM 2656 O O . ALA B 1 36 ? -7.465 20.656 44.875 1 91.38 36 ALA B O 1
ATOM 2657 N N . LEU B 1 37 ? -9.539 21.469 44.688 1 92.31 37 LEU B N 1
ATOM 2658 C CA . LEU B 1 37 ? -9.398 21.844 43.281 1 92.31 37 LEU B CA 1
ATOM 2659 C C . LEU B 1 37 ? -8.289 22.875 43.125 1 92.31 37 LEU B C 1
ATOM 2661 O O . LEU B 1 37 ? -7.512 22.781 42.156 1 92.31 37 LEU B O 1
ATOM 2665 N N . SER B 1 38 ? -8.242 23.875 44.031 1 91.88 38 SER B N 1
ATOM 2666 C CA . SER B 1 38 ? -7.211 24.906 43.969 1 91.88 38 SER B CA 1
ATOM 2667 C C . SER B 1 38 ? -5.816 24.312 44.062 1 91.88 38 SER B C 1
ATOM 2669 O O . SER B 1 38 ? -4.879 24.766 43.406 1 91.88 38 SER B O 1
ATOM 2671 N N . ARG B 1 39 ? -5.723 23.281 44.812 1 89.88 39 ARG B N 1
ATOM 2672 C CA . ARG B 1 39 ? -4.438 22.609 45 1 89.88 39 ARG B CA 1
ATOM 2673 C C . ARG B 1 39 ? -4.047 21.812 43.75 1 89.88 39 ARG B C 1
ATOM 2675 O O . ARG B 1 39 ? -2.871 21.766 43.406 1 89.88 39 ARG B O 1
ATOM 2682 N N . LEU B 1 40 ? -5.02 21.203 43.25 1 92.38 40 LEU B N 1
ATOM 2683 C CA . LEU B 1 40 ? -4.758 20.344 42.125 1 92.38 40 LEU B CA 1
ATOM 2684 C C . LEU B 1 40 ? -4.445 21.156 40.875 1 92.38 40 LEU B C 1
ATOM 2686 O O . LEU B 1 40 ? -3.729 20.703 39.969 1 92.38 40 LEU B O 1
ATOM 2690 N N . ARG B 1 41 ? -4.996 22.344 40.844 1 90.06 41 ARG B N 1
ATOM 2691 C CA . ARG B 1 41 ? -4.77 23.25 39.719 1 90.06 41 ARG B CA 1
ATOM 2692 C C . ARG B 1 41 ? -3.295 23.625 39.594 1 90.06 41 ARG B C 1
ATOM 2694 O O . ARG B 1 41 ? -2.672 24.016 40.594 1 90.06 41 ARG B O 1
ATOM 2701 N N . GLY B 1 42 ? -2.695 23.422 38.5 1 84.31 42 GLY B N 1
ATOM 2702 C CA . GLY B 1 42 ? -1.307 23.766 38.25 1 84.31 42 GLY B CA 1
ATOM 2703 C C . GLY B 1 42 ? -0.353 22.609 38.438 1 84.31 42 GLY B C 1
ATOM 2704 O O . GLY B 1 42 ? 0.798 22.656 38 1 84.31 42 GLY B O 1
ATOM 2705 N N . THR B 1 43 ? -0.889 21.609 39.125 1 86.69 43 THR B N 1
ATOM 2706 C CA . THR B 1 43 ? -0.039 20.438 39.312 1 86.69 43 THR B CA 1
ATOM 2707 C C . THR B 1 43 ? -0.543 19.266 38.469 1 86.69 43 THR B C 1
ATOM 2709 O O . THR B 1 43 ? 0.121 18.844 37.531 1 86.69 43 THR B O 1
ATOM 2712 N N . GLU B 1 44 ? -1.779 18.938 38.781 1 91.81 44 GLU B N 1
ATOM 2713 C CA . GLU B 1 44 ? -2.346 17.781 38.094 1 91.81 44 GLU B CA 1
ATOM 2714 C C . GLU B 1 44 ? -3.402 18.203 37.094 1 91.81 44 GLU B C 1
ATOM 2716 O O . GLU B 1 44 ? -3.721 17.453 36.156 1 91.81 44 GLU B O 1
ATOM 2721 N N . LEU B 1 45 ? -3.871 19.344 37.406 1 94.5 45 LEU B N 1
ATOM 2722 C CA . LEU B 1 45 ? -4.957 19.812 36.562 1 94.5 45 LEU B CA 1
ATOM 2723 C C . LEU B 1 45 ? -4.602 21.156 35.938 1 94.5 45 LEU B C 1
ATOM 2725 O O . LEU B 1 45 ? -4.082 22.047 36.594 1 94.5 45 LEU B O 1
ATOM 2729 N N . ARG B 1 46 ? -4.805 21.297 34.625 1 94.94 46 ARG B N 1
ATOM 2730 C CA . ARG B 1 46 ? -4.707 22.578 33.906 1 94.94 46 ARG B CA 1
ATOM 2731 C C . ARG B 1 46 ? -6.07 23.016 33.406 1 94.94 46 ARG B C 1
ATOM 2733 O O . ARG B 1 46 ? -6.77 22.25 32.75 1 94.94 46 ARG B O 1
ATOM 2740 N N . GLU B 1 47 ? -6.391 24.234 33.625 1 94.5 47 GLU B N 1
ATOM 2741 C CA . GLU B 1 47 ? -7.699 24.734 33.25 1 94.5 47 GLU B CA 1
ATOM 2742 C C . GLU B 1 47 ? -7.773 24.969 31.734 1 94.5 47 GLU B C 1
ATOM 2744 O O . GLU B 1 47 ? -6.902 25.609 31.156 1 94.5 47 GLU B O 1
ATOM 2749 N N . LEU B 1 48 ? -8.82 24.453 31.062 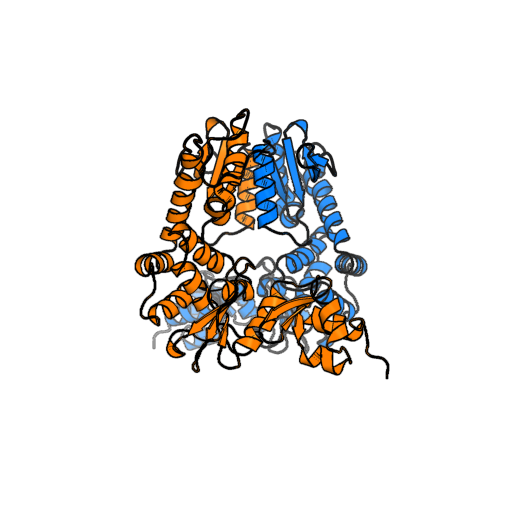1 94.62 48 LEU B N 1
ATOM 2750 C CA . LEU B 1 48 ? -9.062 24.672 29.641 1 94.62 48 LEU B CA 1
ATOM 2751 C C . LEU B 1 48 ? -10.156 25.703 29.422 1 94.62 48 LEU B C 1
ATOM 2753 O O . LEU B 1 48 ? -10.273 26.266 28.328 1 94.62 48 LEU B O 1
ATOM 2757 N N . GLY B 1 49 ? -10.914 25.875 30.531 1 91.81 49 GLY B N 1
ATOM 2758 C CA . GLY B 1 49 ? -12.07 26.75 30.438 1 91.81 49 GLY B CA 1
ATOM 2759 C C . GLY B 1 49 ? -13.375 26 30.266 1 91.81 49 GLY B C 1
ATOM 2760 O O . GLY B 1 49 ? -13.375 24.812 29.969 1 91.81 49 GLY B O 1
ATOM 2761 N N . SER B 1 50 ? -14.43 26.75 30.672 1 93.19 50 SER B N 1
ATOM 2762 C CA . SER B 1 50 ? -15.781 26.188 30.578 1 93.19 50 SER B CA 1
ATOM 2763 C C . SER B 1 50 ? -15.898 24.906 31.391 1 93.19 50 SER B C 1
ATOM 2765 O O . SER B 1 50 ? -16.438 23.906 30.891 1 93.19 50 SER B O 1
ATOM 2767 N N . SER B 1 51 ? -15.266 24.844 32.469 1 95.12 51 SER B N 1
ATOM 2768 C CA . SER B 1 51 ? -15.398 23.797 33.5 1 95.12 51 SER B CA 1
ATOM 2769 C C . SER B 1 51 ? -14.648 22.531 33.094 1 95.12 51 SER B C 1
ATOM 2771 O O . SER B 1 51 ? -14.898 21.453 33.625 1 95.12 51 SER B O 1
ATOM 2773 N N . TRP B 1 52 ? -13.836 22.75 32.062 1 96.19 52 TRP B N 1
ATOM 2774 C CA . TRP B 1 52 ? -13.023 21.594 31.656 1 96.19 52 TRP B CA 1
ATOM 2775 C C . TRP B 1 52 ? -11.586 21.766 32.156 1 96.19 52 TRP B C 1
ATOM 2777 O O . TRP B 1 52 ? -11.062 22.875 32.156 1 96.19 52 TRP B O 1
ATOM 2787 N N . PHE B 1 53 ? -10.938 20.656 32.531 1 97.06 53 PHE B N 1
ATOM 2788 C CA . PHE B 1 53 ? -9.547 20.594 32.969 1 97.06 53 PHE B CA 1
ATOM 2789 C C . PHE B 1 53 ? -8.789 19.5 32.219 1 97.06 53 PHE B C 1
ATOM 2791 O O . PHE B 1 53 ? -9.352 18.438 31.922 1 97.06 53 PHE B O 1
ATOM 2798 N N . ALA B 1 54 ? -7.539 19.734 31.938 1 97.06 54 ALA B N 1
ATOM 2799 C CA . ALA B 1 54 ? -6.641 18.734 31.359 1 97.06 54 ALA B CA 1
ATOM 2800 C C . ALA B 1 54 ? -5.773 18.078 32.438 1 97.06 54 ALA B C 1
ATOM 2802 O O . ALA B 1 54 ? -5.219 18.766 33.281 1 97.06 54 ALA B O 1
ATOM 2803 N N . LEU B 1 55 ? -5.77 16.812 32.438 1 96.44 55 LEU B N 1
ATOM 2804 C CA . LEU B 1 55 ? -4.785 16.078 33.219 1 96.44 55 LEU B CA 1
ATOM 2805 C C . LEU B 1 55 ? -3.402 16.172 32.594 1 96.44 55 LEU B C 1
ATOM 2807 O O . LEU B 1 55 ? -3.262 16.656 31.469 1 96.44 55 LEU B O 1
ATOM 2811 N N . THR B 1 56 ? -2.406 15.758 33.281 1 92.56 56 THR B N 1
ATOM 2812 C CA . THR B 1 56 ? -1.042 15.766 32.75 1 92.56 56 THR B CA 1
ATOM 2813 C C . THR B 1 56 ? -0.907 14.805 31.578 1 92.56 56 THR B C 1
ATOM 2815 O O . THR B 1 56 ? 0.009 14.938 30.766 1 92.56 56 THR B O 1
ATOM 2818 N N . THR B 1 57 ? -1.896 13.953 31.438 1 92 57 THR B N 1
ATOM 2819 C CA . THR B 1 57 ? -1.852 12.93 30.406 1 92 57 THR B CA 1
ATOM 2820 C C . THR B 1 57 ? -2.689 13.352 29.203 1 92 57 THR B C 1
ATOM 2822 O O . THR B 1 57 ? -2.982 12.531 28.328 1 92 57 THR B O 1
ATOM 2825 N N . VAL B 1 58 ? -3.012 14.555 29.125 1 95.38 58 VAL B N 1
ATOM 2826 C CA . VAL B 1 58 ? -3.924 15.008 28.078 1 95.38 58 VAL B CA 1
ATOM 2827 C C . VAL B 1 58 ? -3.316 14.734 26.703 1 95.38 58 VAL B C 1
ATOM 2829 O O . VAL B 1 58 ? -2.113 14.906 26.5 1 95.38 58 VAL B O 1
ATOM 2832 N N . THR B 1 59 ? -4.234 14.227 25.906 1 95.31 59 THR B N 1
ATOM 2833 C CA . THR B 1 59 ? -3.867 14.023 24.5 1 95.31 59 THR B CA 1
ATOM 2834 C C . THR B 1 59 ? -4.621 14.984 23.594 1 95.31 59 THR B C 1
ATOM 2836 O O . THR B 1 59 ? -5.5 15.719 24.062 1 95.31 59 THR B O 1
ATOM 2839 N N . TRP B 1 60 ? -4.266 15.008 22.359 1 95.69 60 TRP B N 1
ATOM 2840 C CA . TRP B 1 60 ? -4.965 15.82 21.359 1 95.69 60 TRP B CA 1
ATOM 2841 C C . TRP B 1 60 ? -6.453 15.484 21.344 1 95.69 60 TRP B C 1
ATOM 2843 O O . TRP B 1 60 ? -7.297 16.375 21.219 1 95.69 60 TRP B O 1
ATOM 2853 N N . ARG B 1 61 ? -6.738 14.242 21.469 1 94.75 61 ARG B N 1
ATOM 2854 C CA . ARG B 1 61 ? -8.133 13.805 21.453 1 94.75 61 ARG B CA 1
ATOM 2855 C C . ARG B 1 61 ? -8.898 14.383 22.641 1 94.75 61 ARG B C 1
ATOM 2857 O O . ARG B 1 61 ? -10.094 14.672 22.531 1 94.75 61 ARG B O 1
ATOM 2864 N N . GLY B 1 62 ? -8.227 14.5 23.703 1 96.69 62 GLY B N 1
ATOM 2865 C CA . GLY B 1 62 ? -8.859 15.141 24.859 1 96.69 62 GLY B CA 1
ATOM 2866 C C . GLY B 1 62 ? -9.297 16.562 24.562 1 96.69 62 GLY B C 1
ATOM 2867 O O . GLY B 1 62 ? -10.406 16.969 24.938 1 96.69 62 GLY B O 1
ATOM 2868 N N . TYR B 1 63 ? -8.445 17.297 23.922 1 96.56 63 TYR B N 1
ATOM 2869 C CA . TYR B 1 63 ? -8.789 18.656 23.516 1 96.56 63 TYR B CA 1
ATOM 2870 C C . TYR B 1 63 ? -10.016 18.656 22.609 1 96.56 63 TYR B C 1
ATOM 2872 O O . TYR B 1 63 ? -10.898 19.5 22.766 1 96.56 63 TYR B O 1
ATOM 2880 N N . VAL B 1 64 ? -10.031 17.719 21.734 1 97.25 64 VAL B N 1
ATOM 2881 C CA . VAL B 1 64 ? -11.156 17.641 20.812 1 97.25 64 VAL B CA 1
ATOM 2882 C C . VAL B 1 64 ? -12.438 17.328 21.578 1 97.25 64 VAL B C 1
ATOM 2884 O O . VAL B 1 64 ? -13.484 17.922 21.312 1 97.25 64 VAL B O 1
ATOM 2887 N N . HIS B 1 65 ? -12.336 16.469 22.5 1 95.81 65 HIS B N 1
ATOM 2888 C CA . HIS B 1 65 ? -13.492 16.109 23.312 1 95.81 65 HIS B CA 1
ATOM 2889 C C . HIS B 1 65 ? -14.039 17.312 24.062 1 95.81 65 HIS B C 1
ATOM 2891 O O . HIS B 1 65 ? -15.242 17.594 24 1 95.81 65 HIS B O 1
ATOM 2897 N N . ALA B 1 66 ? -13.203 17.953 24.766 1 96.38 66 ALA B N 1
ATOM 2898 C CA . ALA B 1 66 ? -13.617 19.141 25.516 1 96.38 66 ALA B CA 1
ATOM 2899 C C . ALA B 1 66 ? -14.211 20.203 24.609 1 96.38 66 ALA B C 1
ATOM 2901 O O . ALA B 1 66 ? -15.25 20.781 24.906 1 96.38 66 ALA B O 1
ATOM 2902 N N . ALA B 1 67 ? -13.562 20.406 23.484 1 96.5 67 ALA B N 1
ATOM 2903 C CA . ALA B 1 67 ? -14.016 21.422 22.531 1 96.5 67 ALA B CA 1
ATOM 2904 C C . ALA B 1 67 ? -15.406 21.094 22.016 1 96.5 67 ALA B C 1
ATOM 2906 O O . ALA B 1 67 ? -16.25 21.984 21.859 1 96.5 67 ALA B O 1
ATOM 2907 N N . ALA B 1 68 ? -15.609 19.859 21.719 1 95.25 68 ALA B N 1
ATOM 2908 C CA . ALA B 1 68 ? -16.906 19.422 21.219 1 95.25 68 ALA B CA 1
ATOM 2909 C C . ALA B 1 68 ? -18.016 19.719 22.234 1 95.25 68 ALA B C 1
ATOM 2911 O O . ALA B 1 68 ? -19.094 20.188 21.875 1 95.25 68 ALA B O 1
ATOM 2912 N N . ASP B 1 69 ? -17.703 19.422 23.422 1 94.25 69 ASP B N 1
ATOM 2913 C CA . ASP B 1 69 ? -18.688 19.672 24.484 1 94.25 69 ASP B CA 1
ATOM 2914 C C . ASP B 1 69 ? -18.938 21.172 24.641 1 94.25 69 ASP B C 1
ATOM 2916 O O . ASP B 1 69 ? -20.094 21.594 24.781 1 94.25 69 ASP B O 1
ATOM 2920 N N . ILE B 1 70 ? -17.906 21.953 24.594 1 94.5 70 ILE B N 1
ATOM 2921 C CA . ILE B 1 70 ? -18.016 23.406 24.734 1 94.5 70 ILE B CA 1
ATOM 2922 C C . ILE B 1 70 ? -18.812 23.984 23.578 1 94.5 70 ILE B C 1
ATOM 2924 O O . ILE B 1 70 ? -19.625 24.891 23.75 1 94.5 70 ILE B O 1
ATOM 2928 N N . ALA B 1 71 ? -18.562 23.5 22.422 1 93.12 71 ALA B N 1
ATOM 2929 C CA . ALA B 1 71 ? -19.219 23.984 21.219 1 93.12 71 ALA B CA 1
ATOM 2930 C C . ALA B 1 71 ? -20.719 23.688 21.234 1 93.12 71 ALA B C 1
ATOM 2932 O O . ALA B 1 71 ? -21.531 24.484 20.766 1 93.12 71 ALA B O 1
ATOM 2933 N N . GLY B 1 72 ? -21.047 22.516 21.766 1 90.81 72 GLY B N 1
ATOM 2934 C CA . GLY B 1 72 ? -22.453 22.172 21.859 1 90.81 72 GLY B CA 1
ATOM 2935 C C . GLY B 1 72 ? -22.922 21.266 20.75 1 90.81 72 GLY B C 1
ATOM 2936 O O . GLY B 1 72 ? -22.125 20.812 19.922 1 90.81 72 GLY B O 1
ATOM 2937 N N . ASP B 1 73 ? -24.203 20.984 20.625 1 88.31 73 ASP B N 1
ATOM 2938 C CA . ASP B 1 73 ? -24.797 19.938 19.797 1 88.31 73 ASP B CA 1
ATOM 2939 C C . ASP B 1 73 ? -24.797 20.328 18.328 1 88.31 73 ASP B C 1
ATOM 2941 O O . ASP B 1 73 ? -24.797 19.469 17.438 1 88.31 73 ASP B O 1
ATOM 2945 N N . ASP B 1 74 ? -24.719 21.562 18.109 1 89.25 74 ASP B N 1
ATOM 2946 C CA . ASP B 1 74 ? -24.797 22.016 16.719 1 89.25 74 ASP B CA 1
ATOM 2947 C C . ASP B 1 74 ? -23.422 22.5 16.234 1 89.25 74 ASP B C 1
ATOM 2949 O O . ASP B 1 74 ? -23.312 23.609 15.711 1 89.25 74 ASP B O 1
ATOM 2953 N N . ALA B 1 75 ? -22.438 21.688 16.547 1 93.5 75 ALA B N 1
ATOM 2954 C CA . ALA B 1 75 ? -21.094 22.047 16.141 1 93.5 75 ALA B CA 1
ATOM 2955 C C . ALA B 1 75 ? -20.328 20.828 15.609 1 93.5 75 ALA B C 1
ATOM 2957 O O . ALA B 1 75 ? -20.703 19.688 15.898 1 93.5 75 ALA B O 1
ATOM 2958 N N . ALA B 1 76 ? -19.375 21.109 14.805 1 95.56 76 ALA B N 1
ATOM 2959 C CA . ALA B 1 76 ? -18.562 20.031 14.25 1 95.56 76 ALA B CA 1
ATOM 2960 C C . ALA B 1 76 ? -17.125 20.484 14.023 1 95.56 76 ALA B C 1
ATOM 2962 O O . ALA B 1 76 ? -16.875 21.672 13.758 1 95.56 76 ALA B O 1
ATOM 2963 N N . ALA B 1 77 ? -16.219 19.5 14.188 1 96.75 77 ALA B N 1
ATOM 2964 C CA . ALA B 1 77 ? -14.836 19.781 13.836 1 96.75 77 ALA B CA 1
ATOM 2965 C C . ALA B 1 77 ? -14.688 20.094 12.352 1 96.75 77 ALA B C 1
ATOM 2967 O O . ALA B 1 77 ? -15.32 19.438 11.516 1 96.75 77 ALA B O 1
ATOM 2968 N N . ILE B 1 78 ? -13.812 21.094 12.039 1 94.44 78 ILE B N 1
ATOM 2969 C CA . ILE B 1 78 ? -13.625 21.5 10.648 1 94.44 78 ILE B CA 1
ATOM 2970 C C . ILE B 1 78 ? -12.141 21.609 10.336 1 94.44 78 ILE B C 1
ATOM 2972 O O . ILE B 1 78 ? -11.297 21.453 11.219 1 94.44 78 ILE B O 1
ATOM 2976 N N . GLY B 1 79 ? -11.812 21.766 9.07 1 93.75 79 GLY B N 1
ATOM 2977 C CA . GLY B 1 79 ? -10.453 22.047 8.641 1 93.75 79 GLY B CA 1
ATOM 2978 C C . GLY B 1 79 ? -9.477 20.938 8.992 1 93.75 79 GLY B C 1
ATOM 2979 O O . GLY B 1 79 ? -9.773 19.766 8.805 1 93.75 79 GLY B O 1
ATOM 2980 N N . SER B 1 80 ? -8.328 21.391 9.516 1 93.62 80 SER B N 1
ATOM 2981 C CA . SER B 1 80 ? -7.25 20.469 9.828 1 93.62 80 SER B CA 1
ATOM 2982 C C . SER B 1 80 ? -7.641 19.531 10.969 1 93.62 80 SER B C 1
ATOM 2984 O O . SER B 1 80 ? -7.215 18.375 11 1 93.62 80 SER B O 1
ATOM 2986 N N . THR B 1 81 ? -8.5 20.031 11.828 1 96.12 81 THR B N 1
ATOM 2987 C CA . THR B 1 81 ? -8.961 19.188 12.922 1 96.12 81 THR B CA 1
ATOM 2988 C C . THR B 1 81 ? -9.812 18.031 12.398 1 96.12 81 THR B C 1
ATOM 2990 O O . THR B 1 81 ? -9.602 16.891 12.773 1 96.12 81 THR B O 1
ATOM 2993 N N . ALA B 1 82 ? -10.711 18.391 11.516 1 96.44 82 ALA B N 1
ATOM 2994 C CA . ALA B 1 82 ? -11.523 17.344 10.898 1 96.44 82 ALA B CA 1
ATOM 2995 C C . ALA B 1 82 ? -10.664 16.391 10.078 1 96.44 82 ALA B C 1
ATOM 2997 O O . ALA B 1 82 ? -10.844 15.18 10.141 1 96.44 82 ALA B O 1
ATOM 2998 N N . ALA B 1 83 ? -9.805 16.953 9.328 1 95.12 83 ALA B N 1
ATOM 2999 C CA . ALA B 1 83 ? -8.914 16.125 8.523 1 95.12 83 ALA B CA 1
ATOM 3000 C C . ALA B 1 83 ? -8.125 15.156 9.391 1 95.12 83 ALA B C 1
ATOM 3002 O O . ALA B 1 83 ? -8.016 13.969 9.07 1 95.12 83 ALA B O 1
ATOM 3003 N N . ALA B 1 84 ? -7.605 15.602 10.508 1 93.81 84 ALA B N 1
ATOM 3004 C CA . ALA B 1 84 ? -6.855 14.758 11.43 1 93.81 84 ALA B CA 1
ATOM 3005 C C . ALA B 1 84 ? -7.742 13.672 12.023 1 93.81 84 ALA B C 1
ATOM 3007 O O . ALA B 1 84 ? -7.312 12.523 12.172 1 93.81 84 ALA B O 1
ATOM 3008 N N . LEU B 1 85 ? -8.961 14.031 12.289 1 95.12 85 LEU B N 1
ATOM 3009 C CA . LEU B 1 85 ? -9.898 13.055 12.828 1 95.12 85 LEU B CA 1
ATOM 3010 C C . LEU B 1 85 ? -10.203 11.961 11.805 1 95.12 85 LEU B C 1
ATOM 3012 O O . LEU B 1 85 ? -10.477 10.82 12.172 1 95.12 85 LEU B O 1
ATOM 3016 N N . HIS B 1 86 ? -10.102 12.375 10.539 1 94.12 86 HIS B N 1
ATOM 3017 C CA . HIS B 1 86 ? -10.273 11.398 9.469 1 94.12 86 HIS B CA 1
ATOM 3018 C C . HIS B 1 86 ? -8.984 10.633 9.211 1 94.12 86 HIS B C 1
ATOM 3020 O O . HIS B 1 86 ? -8.922 9.805 8.297 1 94.12 86 HIS B O 1
ATOM 3026 N N . GLY B 1 87 ? -7.988 11.055 9.953 1 89.25 87 GLY B N 1
ATOM 3027 C CA . GLY B 1 87 ? -6.711 10.375 9.797 1 89.25 87 GLY B CA 1
ATOM 3028 C C . GLY B 1 87 ? -5.828 10.992 8.727 1 89.25 87 GLY B C 1
ATOM 3029 O O . GLY B 1 87 ? -4.867 10.367 8.273 1 89.25 87 GLY B O 1
ATOM 3030 N N . LEU B 1 88 ? -6.316 12.133 8.305 1 87.06 88 LEU B N 1
ATOM 3031 C CA . LEU B 1 88 ? -5.543 12.844 7.293 1 87.06 88 LEU B CA 1
ATOM 3032 C C . LEU B 1 88 ? -4.918 14.109 7.875 1 87.06 88 LEU B C 1
ATOM 3034 O O . LEU B 1 88 ? -5.633 15.031 8.273 1 87.06 88 LEU B O 1
ATOM 3038 N N . GLY B 1 89 ? -3.613 14.07 8.164 1 80.88 89 GLY B N 1
ATOM 3039 C CA . GLY B 1 89 ? -2.951 15.266 8.672 1 80.88 89 GLY B CA 1
ATOM 3040 C C . GLY B 1 89 ? -2.463 15.117 10.102 1 80.88 89 GLY B C 1
ATOM 3041 O O . GLY B 1 89 ? -2.617 14.047 10.711 1 80.88 89 GLY B O 1
ATOM 3042 N N . GLU B 1 90 ? -2.043 16.219 10.609 1 80.94 90 GLU B N 1
ATOM 3043 C CA . GLU B 1 90 ? -1.42 16.203 11.93 1 80.94 90 GLU B CA 1
ATOM 3044 C C . GLU B 1 90 ? -2.416 16.625 13.008 1 80.94 90 GLU B C 1
ATOM 3046 O O . GLU B 1 90 ? -3.369 17.359 12.734 1 80.94 90 GLU B O 1
ATOM 3051 N N . GLN B 1 91 ? -2.168 16.078 14.141 1 91.38 91 GLN B N 1
ATOM 3052 C CA . GLN B 1 91 ? -2.936 16.438 15.328 1 91.38 91 GLN B CA 1
ATOM 3053 C C . GLN B 1 91 ? -2.312 17.641 16.047 1 91.38 91 GLN B C 1
ATOM 3055 O O . GLN B 1 91 ? -1.485 17.469 16.938 1 91.38 91 GLN B O 1
ATOM 3060 N N . VAL B 1 92 ? -2.818 18.812 15.578 1 88.19 92 VAL B N 1
ATOM 3061 C CA . VAL B 1 92 ? -2.166 20.016 16.078 1 88.19 92 VAL B CA 1
ATOM 3062 C C . VAL B 1 92 ? -3.195 20.906 16.766 1 88.19 92 VAL B C 1
ATOM 3064 O O . VAL B 1 92 ? -4.398 20.766 16.547 1 88.19 92 VAL B O 1
ATOM 3067 N N . LEU B 1 93 ? -2.695 21.719 17.719 1 92.12 93 LEU B N 1
ATOM 3068 C CA . LEU B 1 93 ? -3.484 22.797 18.312 1 92.12 93 LEU B CA 1
ATOM 3069 C C . LEU B 1 93 ? -3.219 24.125 17.625 1 92.12 93 LEU B C 1
ATOM 3071 O O . LEU B 1 93 ? -2.127 24.344 17.094 1 92.12 93 LEU B O 1
ATOM 3075 N N . PRO B 1 94 ? -4.113 25.062 17.562 1 94.19 94 PRO B N 1
ATOM 3076 C CA . PRO B 1 94 ? -5.457 24.906 18.141 1 94.19 94 PRO B CA 1
ATOM 3077 C C . PRO B 1 94 ? -6.367 24.031 17.281 1 94.19 94 PRO B C 1
ATOM 3079 O O . PRO B 1 94 ? -6.148 23.906 16.078 1 94.19 94 PRO B O 1
ATOM 3082 N N . ILE B 1 95 ? -7.414 23.5 17.969 1 96.06 95 ILE B N 1
ATOM 3083 C CA . ILE B 1 95 ? -8.461 22.781 17.266 1 96.06 95 ILE B CA 1
ATOM 3084 C C . ILE B 1 95 ? -9.508 23.766 16.734 1 96.06 95 ILE B C 1
ATOM 3086 O O . ILE B 1 95 ? -9.641 24.875 17.266 1 96.06 95 ILE B O 1
ATOM 3090 N N . SER B 1 96 ? -10.242 23.297 15.695 1 95.69 96 SER B N 1
ATOM 3091 C CA . SER B 1 96 ? -11.219 24.188 15.078 1 95.69 96 SER B CA 1
ATOM 3092 C C . SER B 1 96 ? -12.586 23.531 14.984 1 95.69 96 SER B C 1
ATOM 3094 O O . SER B 1 96 ? -12.703 22.391 14.508 1 95.69 96 SER B O 1
ATOM 3096 N N . PHE B 1 97 ? -13.648 24.234 15.43 1 95.19 97 PHE B N 1
ATOM 3097 C CA . PHE B 1 97 ? -15.031 23.797 15.336 1 95.19 97 PHE B CA 1
ATOM 3098 C C . PHE B 1 97 ? -15.891 24.859 14.648 1 95.19 97 PHE B C 1
ATOM 3100 O O . PHE B 1 97 ? -15.664 26.062 14.836 1 95.19 97 PHE B O 1
ATOM 3107 N N . ALA B 1 98 ? -16.812 24.375 13.883 1 93.56 98 ALA B N 1
ATOM 3108 C CA . ALA B 1 98 ? -17.875 25.234 13.367 1 93.56 98 ALA B CA 1
ATOM 3109 C C . ALA B 1 98 ? -19.156 25.062 14.156 1 93.56 98 ALA B C 1
ATOM 3111 O O . ALA B 1 98 ? -19.578 23.922 14.43 1 93.56 98 ALA B O 1
ATOM 3112 N N . CYS B 1 99 ? -19.797 26.172 14.508 1 92.31 99 CYS B N 1
ATOM 3113 C CA . CYS B 1 99 ? -21.078 26.188 15.203 1 92.31 99 CYS B CA 1
ATOM 3114 C C . CYS B 1 99 ? -22.203 26.609 14.258 1 92.31 99 CYS B C 1
ATOM 3116 O O . CYS B 1 99 ? -22.156 27.703 13.68 1 92.31 99 CYS B O 1
ATOM 3118 N N . PHE B 1 100 ? -23.219 25.781 14.078 1 86.31 100 PHE B N 1
ATOM 3119 C CA . PHE B 1 100 ? -24.266 26 13.078 1 86.31 100 PHE B CA 1
ATOM 3120 C C . PHE B 1 100 ? -25.5 26.641 13.711 1 86.31 100 PHE B C 1
ATOM 3122 O O . PHE B 1 100 ? -26.375 27.125 13 1 86.31 100 PHE B O 1
ATOM 3129 N N . GLY B 1 101 ? -25.906 26.531 14.867 1 73.94 101 GLY B N 1
ATOM 3130 C CA . GLY B 1 101 ? -27.156 26.938 15.484 1 73.94 101 GLY B CA 1
ATOM 3131 C C . GLY B 1 101 ? -27.031 28.203 16.297 1 73.94 101 GLY B C 1
ATOM 3132 O O . GLY B 1 101 ? -27.875 28.484 17.172 1 73.94 101 GLY B O 1
ATOM 3133 N N . GLY B 1 102 ? -25.969 29.156 15.969 1 69.75 102 GLY B N 1
ATOM 3134 C CA . GLY B 1 102 ? -26.016 30.375 16.766 1 69.75 102 GLY B CA 1
ATOM 3135 C C . GLY B 1 102 ? -24.641 30.844 17.203 1 69.75 102 GLY B C 1
ATOM 3136 O O . GLY B 1 102 ? -23.672 30.75 16.453 1 69.75 102 GLY B O 1
ATOM 3137 N N . ARG B 1 103 ? -24.656 31.219 18.469 1 78.69 103 ARG B N 1
ATOM 3138 C CA . ARG B 1 103 ? -23.469 31.906 18.984 1 78.69 103 ARG B CA 1
ATOM 3139 C C . ARG B 1 103 ? -22.312 30.922 19.156 1 78.69 103 ARG B C 1
ATOM 3141 O O . ARG B 1 103 ? -22.5 29.812 19.641 1 78.69 103 ARG B O 1
ATOM 3148 N N . ALA B 1 104 ? -21.219 31.266 18.656 1 87.56 104 ALA B N 1
ATOM 3149 C CA . ALA B 1 104 ? -19.984 30.531 18.859 1 87.56 104 ALA B CA 1
ATOM 3150 C C . ALA B 1 104 ? -19.312 30.938 20.172 1 87.56 104 ALA B C 1
ATOM 3152 O O . ALA B 1 104 ? -19.234 32.125 20.5 1 87.56 104 ALA B O 1
ATOM 3153 N N . PRO B 1 105 ? -18.953 29.953 20.906 1 90.69 105 PRO B N 1
ATOM 3154 C CA . PRO B 1 105 ? -18.234 30.281 22.125 1 90.69 105 PRO B CA 1
ATOM 3155 C C . PRO B 1 105 ? -16.953 31.078 21.844 1 90.69 105 PRO B C 1
ATOM 3157 O O . PRO B 1 105 ? -16.531 31.188 20.703 1 90.69 105 PRO B O 1
ATOM 3160 N N . GLN B 1 106 ? -16.438 31.688 22.922 1 89.81 106 GLN B N 1
ATOM 3161 C CA . GLN B 1 106 ? -15.195 32.438 22.781 1 89.81 106 GLN B CA 1
ATOM 3162 C C . GLN B 1 106 ? -14.023 31.484 22.516 1 89.81 106 GLN B C 1
ATOM 3164 O O . GLN B 1 106 ? -13.93 30.406 23.109 1 89.81 106 GLN B O 1
ATOM 3169 N N . ALA B 1 107 ? -13.195 31.953 21.594 1 89.06 107 ALA B N 1
ATOM 3170 C CA . ALA B 1 107 ? -11.992 31.203 21.266 1 89.06 107 ALA B CA 1
ATOM 3171 C C . ALA B 1 107 ? -11.031 31.172 22.453 1 89.06 107 ALA B C 1
ATOM 3173 O O . ALA B 1 107 ? -11.055 32.062 23.297 1 89.06 107 ALA B O 1
ATOM 3174 N N . ARG B 1 108 ? -10.242 30.188 22.484 1 89.94 108 ARG B N 1
ATOM 3175 C CA . ARG B 1 108 ? -9.172 30.016 23.453 1 89.94 108 ARG B CA 1
ATOM 3176 C C . ARG B 1 108 ? -7.859 29.672 22.75 1 89.94 108 ARG B C 1
ATOM 3178 O O . ARG B 1 108 ? -7.836 29.422 21.547 1 89.94 108 ARG B O 1
ATOM 3185 N N . GLY B 1 109 ? -6.805 29.781 23.453 1 90.44 109 GLY B N 1
ATOM 3186 C CA . GLY B 1 109 ? -5.496 29.516 22.875 1 90.44 109 GLY B CA 1
ATOM 3187 C C . GLY B 1 109 ? -5.406 28.141 22.219 1 90.44 109 GLY B C 1
ATOM 3188 O O . GLY B 1 109 ? -4.645 27.953 21.266 1 90.44 109 GLY B O 1
ATOM 3189 N N . TRP B 1 110 ? -6.242 27.188 22.672 1 94.75 110 TRP B N 1
ATOM 3190 C CA . TRP B 1 110 ? -6.109 25.812 22.219 1 94.75 110 TRP B CA 1
ATOM 3191 C C . TRP B 1 110 ? -7.27 25.422 21.297 1 94.75 110 TRP B C 1
ATOM 3193 O O . TRP B 1 110 ? -7.27 24.344 20.703 1 94.75 110 TRP B O 1
ATOM 3203 N N . VAL B 1 111 ? -8.305 26.312 21.125 1 96.12 111 VAL B N 1
ATOM 3204 C CA . VAL B 1 111 ? -9.445 25.984 20.266 1 96.12 111 VAL B CA 1
ATOM 3205 C C . VAL B 1 111 ? -10.031 27.266 19.672 1 96.12 111 VAL B C 1
ATOM 3207 O O . VAL B 1 111 ? -10.016 28.312 20.312 1 96.12 111 VAL B O 1
ATOM 3210 N N . THR B 1 112 ? -10.516 27.125 18.5 1 95.19 112 THR B N 1
ATOM 3211 C CA . THR B 1 112 ? -11.273 28.188 17.844 1 95.19 112 THR B CA 1
ATOM 3212 C C . THR B 1 112 ? -12.672 27.703 17.453 1 95.19 112 THR B C 1
ATOM 3214 O O . THR B 1 112 ? -12.844 26.547 17.062 1 95.19 112 THR B O 1
ATOM 3217 N N . PHE B 1 113 ? -13.641 28.625 17.594 1 93.94 113 PHE B N 1
ATOM 3218 C CA . PHE B 1 113 ? -15.016 28.391 17.188 1 93.94 113 PHE B CA 1
ATOM 3219 C C . PHE B 1 113 ? -15.445 29.391 16.109 1 93.94 113 PHE B C 1
ATOM 3221 O O . PHE B 1 113 ? -15.227 30.594 16.266 1 93.94 113 PHE B O 1
ATOM 3228 N N . THR B 1 114 ? -15.953 28.875 15.094 1 90.5 114 THR B N 1
ATOM 3229 C CA . THR B 1 114 ? -16.438 29.766 14.039 1 90.5 114 THR B CA 1
ATOM 3230 C C . THR B 1 114 ? -17.922 29.531 13.781 1 90.5 114 THR B C 1
ATOM 3232 O O . THR B 1 114 ? -18.391 28.391 13.789 1 90.5 114 THR B O 1
ATOM 3235 N N . ARG B 1 115 ? -18.562 30.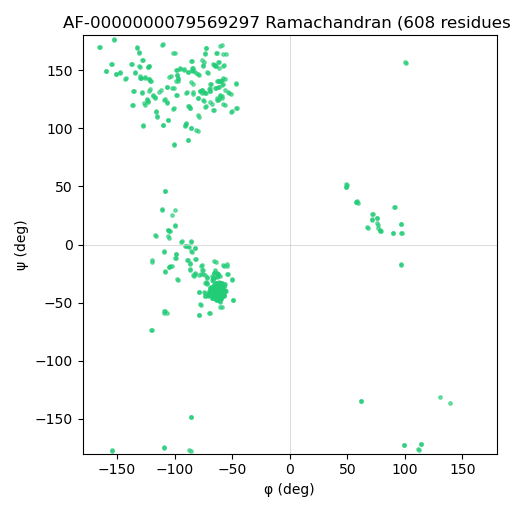625 13.57 1 88.94 115 ARG B N 1
ATOM 3236 C CA . ARG B 1 115 ? -19.969 30.516 13.188 1 88.94 115 ARG B CA 1
ATOM 3237 C C . ARG B 1 115 ? -20.094 30.172 11.703 1 88.94 115 ARG B C 1
ATOM 3239 O O . ARG B 1 115 ? -19.391 30.734 10.867 1 88.94 115 ARG B O 1
ATOM 3246 N N . ALA B 1 116 ? -20.844 29.078 11.438 1 82.88 116 ALA B N 1
ATOM 3247 C CA . ALA B 1 116 ? -21.031 28.703 10.039 1 82.88 116 ALA B CA 1
ATOM 3248 C C . ALA B 1 116 ? -22.484 28.375 9.742 1 82.88 116 ALA B C 1
ATOM 3250 O O . ALA B 1 116 ? -23.25 28.016 10.648 1 82.88 1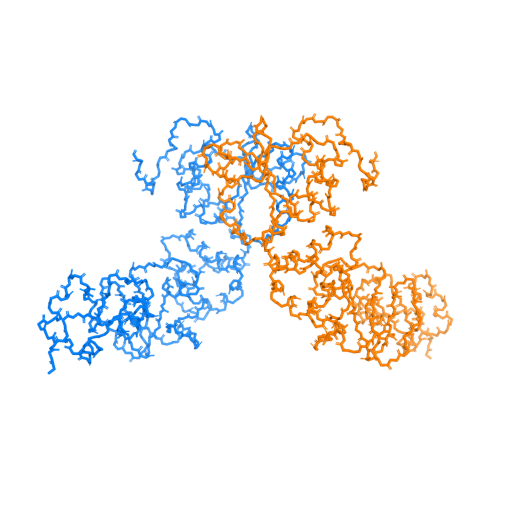16 ALA B O 1
ATOM 3251 N N . LYS B 1 117 ? -22.797 28.688 8.484 1 76.19 117 LYS B N 1
ATOM 3252 C CA . LYS B 1 117 ? -24.125 28.266 8.031 1 76.19 117 LYS B CA 1
ATOM 3253 C C . LYS B 1 117 ? -24.141 26.781 7.691 1 76.19 117 LYS B C 1
ATOM 3255 O O . LYS B 1 117 ? -23.188 26.266 7.105 1 76.19 117 LYS B O 1
ATOM 3260 N N . PRO B 1 118 ? -25.141 26 8.188 1 64.44 118 PRO B N 1
ATOM 3261 C CA . PRO B 1 118 ? -25.203 24.547 8.023 1 64.44 118 PRO B CA 1
ATOM 3262 C C . PRO B 1 118 ? -25.109 24.109 6.559 1 64.44 118 PRO B C 1
ATOM 3264 O O . PRO B 1 118 ? -24.688 22.984 6.27 1 64.44 118 PRO B O 1
ATOM 3267 N N . ASP B 1 119 ? -25.312 24.938 5.613 1 63.62 119 ASP B N 1
ATOM 3268 C CA . ASP B 1 119 ? -25.516 24.453 4.254 1 63.62 119 ASP B CA 1
ATOM 3269 C C . ASP B 1 119 ? -24.188 24.312 3.514 1 63.62 119 ASP B C 1
ATOM 3271 O O . ASP B 1 119 ? -24.125 23.656 2.473 1 63.62 119 ASP B O 1
ATOM 3275 N N . LEU B 1 120 ? -23.125 24.656 4.164 1 69.31 120 LEU B N 1
ATOM 3276 C CA . LEU B 1 120 ? -21.922 24.734 3.338 1 69.31 120 LEU B CA 1
ATOM 3277 C C . LEU B 1 120 ? -21.016 23.547 3.572 1 69.31 120 LEU B C 1
ATOM 3279 O O . LEU B 1 120 ? -20.219 23.172 2.697 1 69.31 120 LEU B O 1
ATOM 3283 N N . ARG B 1 121 ? -21.266 22.906 4.73 1 80.81 121 ARG B N 1
ATOM 3284 C CA . ARG B 1 121 ? -20.484 21.719 5.062 1 80.81 121 ARG B CA 1
ATOM 3285 C C . ARG B 1 121 ? -21.375 20.594 5.594 1 80.81 121 ARG B C 1
ATOM 3287 O O . ARG B 1 121 ? -22.297 20.844 6.363 1 80.81 121 ARG B O 1
ATOM 3294 N N . ILE B 1 122 ? -21.109 19.5 5.027 1 84.38 122 ILE B N 1
ATOM 3295 C CA . ILE B 1 122 ? -21.906 18.359 5.465 1 84.38 122 ILE B CA 1
ATOM 3296 C C . ILE B 1 122 ? -21.266 17.719 6.688 1 84.38 122 ILE B C 1
ATOM 3298 O O . ILE B 1 122 ? -20.109 17.266 6.621 1 84.38 122 ILE B O 1
ATOM 3302 N N . VAL B 1 123 ? -22 17.766 7.742 1 90.31 123 VAL B N 1
ATOM 3303 C CA . VAL B 1 123 ? -21.547 17.062 8.93 1 90.31 123 VAL B CA 1
ATOM 3304 C C . VAL B 1 123 ? -21.75 15.562 8.758 1 90.31 123 VAL B C 1
ATOM 3306 O O . VAL B 1 123 ? -22.844 15.109 8.43 1 90.31 123 VAL B O 1
ATOM 3309 N N . GLN B 1 124 ? -20.688 14.82 8.898 1 90.19 124 GLN B N 1
ATOM 3310 C CA . GLN B 1 124 ? -20.766 13.375 8.758 1 90.19 124 GLN B CA 1
ATOM 3311 C C . GLN B 1 124 ? -21.547 12.758 9.914 1 90.19 124 GLN B C 1
ATOM 3313 O O . GLN B 1 124 ? -21.266 13.039 11.078 1 90.19 124 GLN B O 1
ATOM 3318 N N . GLN B 1 125 ? -22.453 11.922 9.609 1 86.12 125 GLN B N 1
ATOM 3319 C CA . GLN B 1 125 ? -23.312 11.312 10.633 1 86.12 125 GLN B CA 1
ATOM 3320 C C . GLN B 1 125 ? -22.578 10.172 11.344 1 86.12 125 GLN B C 1
ATOM 3322 O O . GLN B 1 125 ? -21.734 9.508 10.75 1 86.12 125 GLN B O 1
ATOM 3327 N N . GLY B 1 126 ? -22.875 10.008 12.602 1 86.94 126 GLY B N 1
ATOM 3328 C CA . GLY B 1 126 ? -22.406 8.867 13.367 1 86.94 126 GLY B CA 1
ATOM 3329 C C . GLY B 1 126 ? -20.953 9 13.805 1 86.94 126 GLY B C 1
ATOM 3330 O O . GLY B 1 126 ? -20.297 8.008 14.109 1 86.94 126 GLY B O 1
ATOM 3331 N N . THR B 1 127 ? -20.531 10.148 13.625 1 88.19 127 THR B N 1
ATOM 3332 C CA . THR B 1 127 ? -19.156 10.359 14.062 1 88.19 127 THR B CA 1
ATOM 3333 C C . THR B 1 127 ? -19.109 10.984 15.453 1 88.19 127 THR B C 1
ATOM 3335 O O . THR B 1 127 ? -19.984 11.789 15.797 1 88.19 127 THR B O 1
ATOM 3338 N N . ASP B 1 128 ? -18.125 10.531 16.188 1 87.62 128 ASP B N 1
ATOM 3339 C CA . ASP B 1 128 ? -17.828 11.094 17.5 1 87.62 128 ASP B CA 1
ATOM 3340 C C . ASP B 1 128 ? -16.328 11.281 17.703 1 87.62 128 ASP B C 1
ATOM 3342 O O . ASP B 1 128 ? -15.578 10.305 17.734 1 87.62 128 ASP B O 1
ATOM 3346 N N . PRO B 1 129 ? -16.062 12.461 17.906 1 91 129 PRO B N 1
ATOM 3347 C CA . PRO B 1 129 ? -16.75 13.75 17.906 1 91 129 PRO B CA 1
ATOM 3348 C C . PRO B 1 129 ? -17.312 14.102 16.531 1 91 129 PRO B C 1
ATOM 3350 O O . PRO B 1 129 ? -16.844 13.594 15.516 1 91 129 PRO B O 1
ATOM 3353 N N . PRO B 1 130 ? -18.359 15.008 16.609 1 93.62 130 PRO B N 1
ATOM 3354 C CA . PRO B 1 130 ? -18.906 15.461 15.328 1 93.62 130 PRO B CA 1
ATOM 3355 C C . PRO B 1 130 ? -17.875 16.141 14.445 1 93.62 130 PRO B C 1
ATOM 3357 O O . PRO B 1 130 ? -17.016 16.875 14.945 1 93.62 130 PRO B O 1
ATOM 3360 N N . ARG B 1 131 ? -17.953 15.883 13.148 1 95.5 131 ARG B N 1
ATOM 3361 C CA . ARG B 1 131 ? -17 16.438 12.195 1 95.5 131 ARG B CA 1
ATOM 3362 C C . ARG B 1 131 ? -17.609 16.531 10.797 1 95.5 131 ARG B C 1
ATOM 3364 O O . ARG B 1 131 ? -18.531 15.781 10.469 1 95.5 131 ARG B O 1
ATOM 3371 N N . ILE B 1 132 ? -17.047 17.422 10.094 1 94.38 132 ILE B N 1
ATOM 3372 C CA . ILE B 1 132 ? -17.484 17.5 8.703 1 94.38 132 ILE B CA 1
ATOM 3373 C C . ILE B 1 132 ? -16.922 16.328 7.91 1 94.38 132 ILE B C 1
ATOM 3375 O O . ILE B 1 132 ? -16 15.641 8.367 1 94.38 132 ILE B O 1
ATOM 3379 N N . GLY B 1 133 ? -17.516 16.156 6.797 1 94.94 133 GLY B N 1
ATOM 3380 C CA . GLY B 1 133 ? -17.109 15.039 5.957 1 94.94 133 GLY B CA 1
ATOM 3381 C C . GLY B 1 133 ? -15.672 15.141 5.477 1 94.94 133 GLY B C 1
ATOM 3382 O O . GLY B 1 133 ? -15.102 16.234 5.43 1 94.94 133 GLY B O 1
ATOM 3383 N N . LEU B 1 134 ? -15.188 14.055 5.012 1 95.62 134 LEU B N 1
ATOM 3384 C CA . LEU B 1 134 ? -13.789 13.953 4.59 1 95.62 134 LEU B CA 1
ATOM 3385 C C . LEU B 1 134 ? -13.492 14.938 3.463 1 95.62 134 LEU B C 1
ATOM 3387 O O . LEU B 1 134 ? -12.5 15.664 3.516 1 95.62 134 LEU B O 1
ATOM 3391 N N . GLU B 1 135 ? -14.352 14.945 2.457 1 94.88 135 GLU B N 1
ATOM 3392 C CA . GLU B 1 135 ? -14.109 15.797 1.295 1 94.88 135 GLU B CA 1
ATOM 3393 C C . GLU B 1 135 ? -14.109 17.266 1.683 1 94.88 135 GLU B C 1
ATOM 3395 O O . GLU B 1 135 ? -13.25 18.031 1.228 1 94.88 135 GLU B O 1
ATOM 3400 N N . ASP B 1 136 ? -15.016 17.562 2.541 1 94 136 ASP B N 1
ATOM 3401 C CA . ASP B 1 136 ? -15.07 18.938 3.01 1 94 136 ASP B CA 1
ATOM 3402 C C . ASP B 1 136 ? -13.82 19.297 3.812 1 94 136 ASP B C 1
ATOM 3404 O O . ASP B 1 136 ? -13.289 20.406 3.688 1 94 136 ASP B O 1
ATOM 3408 N N . ALA B 1 137 ? -13.406 18.391 4.645 1 95.38 137 ALA B N 1
ATOM 3409 C CA . ALA B 1 137 ? -12.211 18.609 5.449 1 95.38 137 ALA B CA 1
ATOM 3410 C C . ALA B 1 137 ? -10.984 18.812 4.566 1 95.38 137 ALA B C 1
ATOM 3412 O O . ALA B 1 137 ? -10.188 19.719 4.789 1 95.38 137 ALA B O 1
ATOM 3413 N N . VAL B 1 138 ? -10.883 17.969 3.592 1 94.81 138 VAL B N 1
ATOM 3414 C CA . VAL B 1 138 ? -9.758 18.047 2.668 1 94.81 138 VAL B CA 1
ATOM 3415 C C . VAL B 1 138 ? -9.781 19.375 1.932 1 94.81 138 VAL B C 1
ATOM 3417 O O . VAL B 1 138 ? -8.75 20.047 1.824 1 94.81 138 VAL B O 1
ATOM 3420 N N . LEU B 1 139 ? -10.914 19.797 1.493 1 93.12 139 LEU B N 1
ATOM 3421 C CA . LEU B 1 139 ? -11.055 21.047 0.763 1 93.12 139 LEU B CA 1
ATOM 3422 C C . LEU B 1 139 ? -10.789 22.234 1.676 1 93.12 139 LEU B C 1
ATOM 3424 O O . LEU B 1 139 ? -10.195 23.234 1.251 1 93.12 139 LEU B O 1
ATOM 3428 N N . ASP B 1 140 ? -11.219 22.125 2.934 1 92.44 140 ASP B N 1
ATOM 3429 C CA . ASP B 1 140 ? -10.93 23.172 3.896 1 92.44 140 ASP B CA 1
ATOM 3430 C C . ASP B 1 140 ? -9.43 23.375 4.062 1 92.44 140 ASP B C 1
ATOM 3432 O O . ASP B 1 140 ? -8.938 24.5 4.039 1 92.44 140 ASP B O 1
ATOM 3436 N N . VAL B 1 141 ? -8.758 22.281 4.199 1 93.31 141 VAL B N 1
ATOM 3437 C CA . VAL B 1 141 ? -7.32 22.344 4.441 1 93.31 141 VAL B CA 1
ATOM 3438 C C . VAL B 1 141 ? -6.605 22.859 3.197 1 93.31 141 VAL B C 1
ATOM 3440 O O . VAL B 1 141 ? -5.723 23.719 3.293 1 93.31 141 VAL B O 1
ATOM 3443 N N . ALA B 1 142 ? -7.027 22.391 2.107 1 91.75 142 ALA B N 1
ATOM 3444 C CA . ALA B 1 142 ? -6.414 22.828 0.859 1 91.75 142 ALA B CA 1
ATOM 3445 C C . ALA B 1 142 ? -6.633 24.328 0.641 1 91.75 142 ALA B C 1
ATOM 3447 O O . ALA B 1 142 ? -5.711 25.047 0.245 1 91.75 142 ALA B O 1
ATOM 3448 N N . ALA B 1 143 ? -7.805 24.75 0.934 1 89.56 143 ALA B N 1
ATOM 3449 C CA . ALA B 1 143 ? -8.172 26.156 0.711 1 89.56 143 ALA B CA 1
ATOM 3450 C C . ALA B 1 143 ? -7.395 27.078 1.636 1 89.56 143 ALA B C 1
ATOM 3452 O O . ALA B 1 143 ? -7.047 28.203 1.253 1 89.56 143 ALA B O 1
ATOM 3453 N N . THR B 1 144 ? -7.066 26.594 2.801 1 88.38 144 THR B N 1
ATOM 3454 C CA . THR B 1 144 ? -6.438 27.453 3.789 1 88.38 144 THR B CA 1
ATOM 3455 C C . THR B 1 144 ? -4.949 27.141 3.914 1 88.38 144 THR B C 1
ATOM 3457 O O . THR B 1 144 ? -4.285 27.609 4.844 1 88.38 144 THR B O 1
ATOM 3460 N N . ALA B 1 145 ? -4.457 26.406 3.012 1 87.25 145 ALA B N 1
ATOM 3461 C CA . ALA B 1 145 ? -3.043 26.047 3.043 1 87.25 145 ALA B CA 1
ATOM 3462 C C . ALA B 1 145 ? -2.158 27.281 2.869 1 87.25 145 ALA B C 1
ATOM 3464 O O . ALA B 1 145 ? -2.586 28.281 2.291 1 87.25 145 ALA B O 1
ATOM 3465 N N . ARG B 1 146 ? -0.968 27.156 3.412 1 80.06 146 ARG B N 1
ATOM 3466 C CA . ARG B 1 146 ? -0.039 28.281 3.391 1 80.06 146 ARG B CA 1
ATOM 3467 C C . ARG B 1 146 ? 0.337 28.641 1.96 1 80.06 146 ARG B C 1
ATOM 3469 O O . ARG B 1 146 ? 0.653 29.797 1.675 1 80.06 146 ARG B O 1
ATOM 3476 N N . ASP B 1 147 ? 0.398 27.641 1.078 1 78 147 ASP B N 1
ATOM 3477 C CA . ASP B 1 147 ? 0.715 27.859 -0.329 1 78 147 ASP B CA 1
ATOM 3478 C C . ASP B 1 147 ? 0.106 26.781 -1.208 1 78 147 ASP B C 1
ATOM 3480 O O . ASP B 1 147 ? -0.554 25.859 -0.706 1 78 147 ASP B O 1
ATOM 3484 N N . ASP B 1 148 ? 0.308 26.969 -2.49 1 76.94 148 ASP B N 1
ATOM 3485 C CA . ASP B 1 148 ? -0.293 26.062 -3.461 1 76.94 148 ASP B CA 1
ATOM 3486 C C . ASP B 1 148 ? 0.257 24.656 -3.301 1 76.94 148 ASP B C 1
ATOM 3488 O O . ASP B 1 148 ? -0.482 23.672 -3.438 1 76.94 148 ASP B O 1
ATOM 3492 N N . VAL B 1 149 ? 1.418 24.578 -2.973 1 71.38 149 VAL B N 1
ATOM 3493 C CA . VAL B 1 149 ? 2.061 23.281 -2.848 1 71.38 149 VAL B CA 1
ATOM 3494 C C . VAL B 1 149 ? 1.455 22.516 -1.675 1 71.38 149 VAL B C 1
ATOM 3496 O O . VAL B 1 149 ? 1.169 21.328 -1.786 1 71.38 149 VAL B O 1
ATOM 3499 N N . ALA B 1 150 ? 1.317 23.219 -0.668 1 77.25 150 ALA B N 1
ATOM 3500 C CA . ALA B 1 150 ? 0.703 22.594 0.501 1 77.25 150 ALA B CA 1
ATOM 3501 C C . ALA B 1 150 ? -0.73 22.156 0.203 1 77.25 150 ALA B C 1
ATOM 3503 O O . ALA B 1 150 ? -1.181 21.109 0.676 1 77.25 150 ALA B O 1
ATOM 3504 N N . ALA B 1 151 ? -1.428 22.984 -0.544 1 86.12 151 ALA B N 1
ATOM 3505 C CA . ALA B 1 151 ? -2.793 22.641 -0.944 1 86.12 151 ALA B CA 1
ATOM 3506 C C . ALA B 1 151 ? -2.824 21.375 -1.775 1 86.12 151 ALA B C 1
ATOM 3508 O O . ALA B 1 151 ? -3.65 20.484 -1.535 1 86.12 151 ALA B O 1
ATOM 3509 N N . ILE B 1 152 ? -1.971 21.312 -2.66 1 82 152 ILE B N 1
ATOM 3510 C CA . ILE B 1 152 ? -1.884 20.156 -3.539 1 82 152 ILE B CA 1
ATOM 3511 C C . ILE B 1 152 ? -1.524 18.906 -2.721 1 82 152 ILE B C 1
ATOM 3513 O O . ILE B 1 152 ? -2.061 17.828 -2.959 1 82 152 ILE B O 1
ATOM 3517 N N . ALA B 1 153 ? -0.672 19.078 -1.774 1 80 153 ALA B N 1
ATOM 3518 C CA . ALA B 1 153 ? -0.199 17.969 -0.958 1 80 153 ALA B CA 1
ATOM 3519 C C . ALA B 1 153 ? -1.357 17.281 -0.229 1 80 153 ALA B C 1
ATOM 3521 O O . ALA B 1 153 ? -1.419 16.062 -0.155 1 80 153 ALA B O 1
ATOM 3522 N N . VAL B 1 154 ? -2.225 18.016 0.269 1 84.81 154 VAL B N 1
ATOM 3523 C CA . VAL B 1 154 ? -3.322 17.453 1.037 1 84.81 154 VAL B CA 1
ATOM 3524 C C . VAL B 1 154 ? -4.27 16.688 0.103 1 84.81 154 VAL B C 1
ATOM 3526 O O . VAL B 1 154 ? -4.75 15.609 0.44 1 84.81 154 VAL B O 1
ATOM 3529 N N . ILE B 1 155 ? -4.523 17.266 -1.059 1 87.19 155 ILE B N 1
ATOM 3530 C CA . ILE B 1 155 ? -5.387 16.625 -2.045 1 87.19 155 ILE B CA 1
ATOM 3531 C C . ILE B 1 155 ? -4.746 15.32 -2.518 1 87.19 155 ILE B C 1
ATOM 3533 O O . ILE B 1 155 ? -5.398 14.273 -2.543 1 87.19 155 ILE B O 1
ATOM 3537 N N . THR B 1 156 ? -3.553 15.414 -2.811 1 82.5 156 THR B N 1
ATOM 3538 C CA . THR B 1 156 ? -2.82 14.258 -3.324 1 82.5 156 THR B CA 1
ATOM 3539 C C . THR B 1 156 ? -2.768 13.148 -2.281 1 82.5 156 THR B C 1
ATOM 3541 O O . THR B 1 156 ? -2.945 11.969 -2.611 1 82.5 156 THR B O 1
ATOM 3544 N N . ARG B 1 157 ? -2.543 13.492 -1.108 1 80.75 157 ARG B N 1
ATOM 3545 C CA . ARG B 1 157 ? -2.49 12.492 -0.046 1 80.75 157 ARG B CA 1
ATOM 3546 C C . ARG B 1 157 ? -3.822 11.758 0.081 1 80.75 157 ARG B C 1
ATOM 3548 O O . ARG B 1 157 ? -3.855 10.531 0.186 1 80.75 157 ARG B O 1
ATOM 3555 N N . ALA B 1 158 ? -4.852 12.508 0.074 1 88 158 ALA B N 1
ATOM 3556 C CA . ALA B 1 158 ? -6.18 11.914 0.193 1 88 158 ALA B CA 1
ATOM 3557 C C . ALA B 1 158 ? -6.441 10.93 -0.942 1 88 158 ALA B C 1
ATOM 3559 O O . ALA B 1 158 ? -7.035 9.867 -0.728 1 88 158 ALA B O 1
ATOM 3560 N N . LEU B 1 159 ? -5.938 11.281 -2.066 1 85 159 LEU B N 1
ATOM 3561 C CA . LEU B 1 159 ? -6.164 10.445 -3.244 1 85 159 LEU B CA 1
ATOM 3562 C C . LEU B 1 159 ? -5.238 9.234 -3.238 1 85 159 LEU B C 1
ATOM 3564 O O . LEU B 1 159 ? -5.668 8.117 -3.537 1 85 159 LEU B O 1
ATOM 3568 N N . GLN B 1 160 ? -4.047 9.422 -2.865 1 75.69 160 GLN B N 1
ATOM 3569 C CA . GLN B 1 160 ? -3.059 8.352 -2.848 1 75.69 160 GLN B CA 1
ATOM 3570 C C . GLN B 1 160 ? -3.42 7.285 -1.815 1 75.69 160 GLN B C 1
ATOM 3572 O O . GLN B 1 160 ? -3.211 6.094 -2.045 1 75.69 160 GLN B O 1
ATOM 3577 N N . GLU B 1 161 ? -3.988 7.754 -0.76 1 75.19 161 GLU B N 1
ATOM 3578 C CA . GLU B 1 161 ? -4.383 6.832 0.301 1 75.19 161 GLU B CA 1
ATOM 3579 C C . GLU B 1 161 ? -5.766 6.246 0.039 1 75.19 161 GLU B C 1
ATOM 3581 O O . GLU B 1 161 ? -6.312 5.527 0.88 1 75.19 161 GLU B O 1
ATOM 3586 N N . ARG B 1 162 ? -6.344 6.617 -1.121 1 81.06 162 ARG B N 1
ATOM 3587 C CA . ARG B 1 162 ? -7.629 6.121 -1.6 1 81.06 162 ARG B CA 1
ATOM 3588 C C . ARG B 1 162 ? -8.734 6.406 -0.591 1 81.06 162 ARG B C 1
ATOM 3590 O O . ARG B 1 162 ? -9.617 5.566 -0.37 1 81.06 162 ARG B O 1
ATOM 3597 N N . ARG B 1 163 ? -8.641 7.531 0.046 1 87 163 ARG B N 1
ATOM 3598 C CA . ARG B 1 163 ? -9.648 7.945 1.023 1 87 163 ARG B CA 1
ATOM 3599 C C . ARG B 1 163 ? -10.852 8.578 0.337 1 87 163 ARG B C 1
ATOM 3601 O O . ARG B 1 163 ? -11.93 8.664 0.926 1 87 163 ARG B O 1
ATOM 3608 N N . THR B 1 164 ? -10.594 9.094 -0.832 1 91.12 164 THR B N 1
ATOM 3609 C CA . THR B 1 164 ? -11.617 9.727 -1.654 1 91.12 164 THR B CA 1
ATOM 3610 C C . THR B 1 164 ? -11.234 9.672 -3.131 1 91.12 164 THR B C 1
ATOM 3612 O O . THR B 1 164 ? -10.266 9.008 -3.502 1 91.12 164 THR B O 1
ATOM 3615 N N . THR B 1 165 ? -12.109 10.281 -3.951 1 87.88 165 THR B N 1
ATOM 3616 C CA . THR B 1 165 ? -11.867 10.336 -5.387 1 87.88 165 THR B CA 1
ATOM 3617 C C . THR B 1 165 ? -11.961 11.773 -5.898 1 87.88 165 THR B C 1
ATOM 3619 O O . THR B 1 165 ? -12.578 12.625 -5.258 1 87.88 165 THR B O 1
ATOM 3622 N N . PRO B 1 166 ? -11.312 11.953 -7.074 1 88 166 PRO B N 1
ATOM 3623 C CA . PRO B 1 166 ? -11.438 13.289 -7.656 1 88 166 PRO B CA 1
ATOM 3624 C C . PRO B 1 166 ? -12.883 13.703 -7.887 1 88 166 PRO B C 1
ATOM 3626 O O . PRO B 1 166 ? -13.242 14.859 -7.656 1 88 166 PRO B O 1
ATOM 3629 N N . GLU B 1 167 ? -13.648 12.703 -8.25 1 90.5 167 GLU B N 1
ATOM 3630 C CA . GLU B 1 167 ? -15.047 12.992 -8.539 1 90.5 167 GLU B CA 1
ATOM 3631 C C . GLU B 1 167 ? -15.781 13.469 -7.293 1 90.5 167 GLU B C 1
ATOM 3633 O O . GLU B 1 167 ? -16.547 14.43 -7.344 1 90.5 167 GLU B O 1
ATOM 3638 N N . ARG B 1 168 ? -15.523 12.812 -6.246 1 93 168 ARG B N 1
ATOM 3639 C CA . ARG B 1 168 ? -16.172 13.172 -4.992 1 93 168 ARG B CA 1
ATOM 3640 C C . ARG B 1 168 ? -15.727 14.555 -4.516 1 93 168 ARG B C 1
ATOM 3642 O O . ARG B 1 168 ? -16.531 15.344 -4.031 1 93 168 ARG B O 1
ATOM 3649 N N . LEU B 1 169 ? -14.492 14.859 -4.621 1 93.25 169 LEU B N 1
ATOM 3650 C CA . LEU B 1 169 ? -13.961 16.156 -4.227 1 93.25 169 LEU B CA 1
ATOM 3651 C C . LEU B 1 169 ? -14.523 17.266 -5.109 1 93.25 169 LEU B C 1
ATOM 3653 O O . LEU B 1 169 ? -14.875 18.344 -4.617 1 93.25 169 LEU B O 1
ATOM 3657 N N . LEU B 1 170 ? -14.648 16.969 -6.379 1 93 170 LEU B N 1
ATOM 3658 C CA . LEU B 1 170 ? -15.188 17.953 -7.312 1 93 170 LEU B CA 1
ATOM 3659 C C . LEU B 1 170 ? -16.656 18.234 -7.004 1 93 170 LEU B C 1
ATOM 3661 O O . LEU B 1 170 ? -17.094 19.391 -7.086 1 93 170 LEU B O 1
ATOM 3665 N N . ALA B 1 171 ? -17.328 17.219 -6.707 1 93.75 171 ALA B N 1
ATOM 3666 C CA . ALA B 1 171 ? -18.75 17.391 -6.367 1 93.75 171 ALA B CA 1
ATOM 3667 C C . ALA B 1 171 ? -18.906 18.312 -5.16 1 93.75 171 ALA B C 1
ATOM 3669 O O . ALA B 1 171 ? -19.766 19.203 -5.16 1 93.75 171 ALA B O 1
ATOM 3670 N N . ARG B 1 172 ? -18.109 18.078 -4.191 1 92.88 172 ARG B N 1
ATOM 3671 C CA . ARG B 1 172 ? -18.188 18.922 -3 1 92.88 172 ARG B CA 1
ATOM 3672 C C . ARG B 1 172 ? -17.703 20.344 -3.303 1 92.88 172 ARG B C 1
ATOM 3674 O O . ARG B 1 172 ? -18.266 21.312 -2.783 1 92.88 172 ARG B O 1
ATOM 3681 N N . LEU B 1 173 ? -16.703 20.469 -4.043 1 91.81 173 LEU B N 1
ATOM 3682 C CA . LEU B 1 173 ? -16.203 21.766 -4.453 1 91.81 173 LEU B CA 1
ATOM 3683 C C . LEU B 1 173 ? -17.297 22.562 -5.18 1 91.81 173 LEU B C 1
ATOM 3685 O O . LEU B 1 173 ? -17.453 23.766 -4.941 1 91.81 173 LEU B O 1
ATOM 3689 N N . ALA B 1 174 ? -18 21.891 -5.965 1 91.44 174 ALA B N 1
ATOM 3690 C CA . ALA B 1 174 ? -19.062 22.531 -6.738 1 91.44 174 ALA B CA 1
ATOM 3691 C C . ALA B 1 174 ? -20.188 23.016 -5.828 1 91.44 174 ALA B C 1
ATOM 3693 O O . ALA B 1 174 ? -20.828 24.016 -6.121 1 91.44 174 ALA B O 1
ATOM 3694 N N . ALA B 1 175 ? -20.344 22.406 -4.773 1 89.25 175 ALA B N 1
ATOM 3695 C CA . ALA B 1 175 ? -21.422 22.719 -3.848 1 89.25 175 ALA B CA 1
ATOM 3696 C C . ALA B 1 175 ? -21.062 23.906 -2.963 1 89.25 175 ALA B C 1
ATOM 3698 O O . ALA B 1 175 ? -21.922 24.469 -2.275 1 89.25 175 ALA B O 1
ATOM 3699 N N . ARG B 1 176 ? -19.844 24.234 -3.018 1 85.69 176 ARG B N 1
ATOM 3700 C CA . ARG B 1 176 ? -19.391 25.344 -2.193 1 85.69 176 ARG B CA 1
ATOM 3701 C C . ARG B 1 176 ? -19.312 26.641 -3.004 1 85.69 176 ARG B C 1
ATOM 3703 O O . ARG B 1 176 ? -18.953 26.625 -4.184 1 85.69 176 ARG B O 1
ATOM 3710 N N . ALA B 1 177 ? -19.719 27.719 -2.363 1 79.31 177 ALA B N 1
ATOM 3711 C CA . ALA B 1 177 ? -19.766 29 -3.074 1 79.31 177 ALA B CA 1
ATOM 3712 C C . ALA B 1 177 ? -18.359 29.609 -3.18 1 79.31 177 ALA B C 1
ATOM 3714 O O . ALA B 1 177 ? -17.922 29.969 -4.273 1 79.31 177 ALA B O 1
ATOM 3715 N N . ARG B 1 178 ? -17.688 29.906 -2.07 1 82.44 178 ARG B N 1
ATOM 3716 C CA . ARG B 1 178 ? -16.375 30.547 -2.068 1 82.44 178 ARG B CA 1
ATOM 3717 C C . ARG B 1 178 ? -15.305 29.625 -1.491 1 82.44 178 ARG B C 1
ATOM 3719 O O . ARG B 1 178 ? -15.422 29.172 -0.35 1 82.44 178 ARG B O 1
ATOM 3726 N N . VAL B 1 179 ? -14.422 29.172 -2.379 1 87.44 179 VAL B N 1
ATOM 3727 C CA . VAL B 1 179 ? -13.281 28.375 -1.972 1 87.44 179 VAL B CA 1
ATOM 3728 C C . VAL B 1 179 ? -11.992 29 -2.502 1 87.44 179 VAL B C 1
ATOM 3730 O O . VAL B 1 179 ? -11.867 29.25 -3.703 1 87.44 179 VAL B O 1
ATOM 3733 N N . ARG B 1 180 ? -11.141 29.312 -1.586 1 88.19 180 ARG B N 1
ATOM 3734 C CA . ARG B 1 180 ? -9.836 29.797 -2.01 1 88.19 180 ARG B CA 1
ATOM 3735 C C . ARG B 1 180 ? -9.125 28.75 -2.875 1 88.19 180 ARG B C 1
ATOM 3737 O O . ARG B 1 180 ? -9.172 27.562 -2.58 1 88.19 180 ARG B O 1
ATOM 3744 N N . ARG B 1 181 ? -8.477 29.219 -3.996 1 89 181 ARG B N 1
ATOM 3745 C CA . ARG B 1 181 ? -7.691 28.406 -4.91 1 89 181 ARG B CA 1
ATOM 3746 C C . ARG B 1 181 ? -8.594 27.5 -5.742 1 89 181 ARG B C 1
ATOM 3748 O O . ARG B 1 181 ? -8.188 26.391 -6.129 1 89 181 ARG B O 1
ATOM 3755 N N . ARG B 1 182 ? -9.82 27.859 -5.867 1 89.75 182 ARG B N 1
ATOM 3756 C CA . ARG B 1 182 ? -10.797 27.031 -6.566 1 89.75 182 ARG B CA 1
ATOM 3757 C C . ARG B 1 182 ? -10.266 26.594 -7.926 1 89.75 182 ARG B C 1
ATOM 3759 O O . ARG B 1 182 ? -10.328 25.406 -8.273 1 89.75 182 ARG B O 1
ATOM 3766 N N . ASP B 1 183 ? -9.766 27.516 -8.617 1 87.25 183 ASP B N 1
ATOM 3767 C CA . ASP B 1 183 ? -9.297 27.219 -9.961 1 87.25 183 ASP B CA 1
ATOM 3768 C C . ASP B 1 183 ? -8.188 26.172 -9.938 1 87.25 183 ASP B C 1
ATOM 3770 O O . ASP B 1 183 ? -8.18 25.234 -10.742 1 87.25 183 ASP B O 1
ATOM 3774 N N . LEU B 1 184 ? -7.312 26.328 -9.07 1 83.81 184 LEU B N 1
ATOM 3775 C CA . LEU B 1 184 ? -6.207 25.391 -8.922 1 83.81 184 LEU B CA 1
ATOM 3776 C C . LEU B 1 184 ? -6.723 24 -8.562 1 83.81 184 LEU B C 1
ATOM 3778 O O . LEU B 1 184 ? -6.316 23 -9.156 1 83.81 184 LEU B O 1
ATOM 3782 N N . LEU B 1 185 ? -7.598 23.953 -7.621 1 88.31 185 LEU B N 1
ATOM 3783 C CA . LEU B 1 185 ? -8.125 22.688 -7.129 1 88.31 185 LEU B CA 1
ATOM 3784 C C . LEU B 1 185 ? -8.922 21.969 -8.219 1 88.31 185 LEU B C 1
ATOM 3786 O O . LEU B 1 185 ? -8.781 20.766 -8.406 1 88.31 185 LEU B O 1
ATOM 3790 N N . GLU B 1 186 ? -9.641 22.734 -8.922 1 88.81 186 GLU B N 1
ATOM 3791 C CA . GLU B 1 186 ? -10.422 22.172 -10.016 1 88.81 186 GLU B CA 1
ATOM 3792 C C . GLU B 1 186 ? -9.508 21.578 -11.094 1 88.81 186 GLU B C 1
ATOM 3794 O O . GLU B 1 186 ? -9.734 20.469 -11.562 1 88.81 186 GLU B O 1
ATOM 3799 N N . LYS B 1 187 ? -8.586 22.344 -11.414 1 82.69 187 LYS B N 1
ATOM 3800 C CA . LYS B 1 187 ? -7.645 21.891 -12.438 1 82.69 187 LYS B CA 1
ATOM 3801 C C . LYS B 1 187 ? -6.926 20.625 -12.008 1 82.69 187 LYS B C 1
ATOM 3803 O O . LYS B 1 187 ? -6.816 19.672 -12.789 1 82.69 187 LYS B O 1
ATOM 3808 N N . LEU B 1 188 ? -6.52 20.578 -10.844 1 80.25 188 LEU B N 1
ATOM 3809 C CA . LEU B 1 188 ? -5.793 19.438 -10.305 1 80.25 188 LEU B CA 1
ATOM 3810 C C . LEU B 1 188 ? -6.676 18.188 -10.281 1 80.25 188 LEU B C 1
ATOM 3812 O O . LEU B 1 188 ? -6.227 17.094 -10.633 1 80.25 188 LEU B O 1
ATOM 3816 N N . LEU B 1 189 ? -7.859 18.359 -9.891 1 86.25 189 LEU B N 1
ATOM 3817 C CA . LEU B 1 189 ? -8.766 17.234 -9.703 1 86.25 189 LEU B CA 1
ATOM 3818 C C . LEU B 1 189 ? -9.258 16.703 -11.047 1 86.25 189 LEU B C 1
ATOM 3820 O O . LEU B 1 189 ? -9.586 15.523 -11.164 1 86.25 189 LEU B O 1
ATOM 3824 N N . ARG B 1 190 ? -9.219 17.594 -11.969 1 84.44 190 ARG B N 1
ATOM 3825 C CA . ARG B 1 190 ? -9.688 17.172 -13.289 1 84.44 190 ARG B CA 1
ATOM 3826 C C . ARG B 1 190 ? -8.562 16.531 -14.094 1 84.44 190 ARG B C 1
ATOM 3828 O O . ARG B 1 190 ? -8.812 15.805 -15.047 1 84.44 190 ARG B O 1
ATOM 3835 N N . ASP B 1 191 ? -7.332 16.953 -13.594 1 77.5 191 ASP B N 1
ATOM 3836 C CA . ASP B 1 191 ? -6.184 16.484 -14.367 1 77.5 191 ASP B CA 1
ATOM 3837 C C . ASP B 1 191 ? -5.164 15.797 -13.469 1 77.5 191 ASP B C 1
ATOM 3839 O O . ASP B 1 191 ? -4.352 16.469 -12.82 1 77.5 191 ASP B O 1
ATOM 3843 N N . ALA B 1 192 ? -5.117 14.562 -13.469 1 70.56 192 ALA B N 1
ATOM 3844 C CA . ALA B 1 192 ? -4.121 13.82 -12.703 1 70.56 192 ALA B CA 1
ATOM 3845 C C . ALA B 1 192 ? -2.705 14.203 -13.125 1 70.56 192 ALA B C 1
ATOM 3847 O O . ALA B 1 192 ? -1.807 14.305 -12.289 1 70.56 192 ALA B O 1
ATOM 3848 N N . ALA B 1 193 ? -2.553 14.422 -14.375 1 69.06 193 ALA B N 1
ATOM 3849 C CA . ALA B 1 193 ? -1.264 14.828 -14.93 1 69.06 193 ALA B CA 1
ATOM 3850 C C . ALA B 1 193 ? -0.802 16.156 -14.312 1 69.06 193 ALA B C 1
ATOM 3852 O O . ALA B 1 193 ? 0.396 16.359 -14.117 1 69.06 193 ALA B O 1
ATOM 3853 N N . GLY B 1 194 ? -1.632 16.969 -14.031 1 72 194 GLY B N 1
ATOM 3854 C CA . GLY B 1 194 ? -1.319 18.234 -13.367 1 72 194 GLY B CA 1
ATOM 3855 C C . GLY B 1 194 ? -0.737 18.047 -11.984 1 72 194 GLY B C 1
ATOM 3856 O O . GLY B 1 194 ? 0.188 18.766 -11.594 1 72 194 GLY B O 1
ATOM 3857 N N . LEU B 1 195 ? -1.234 17.094 -11.344 1 73.38 195 LEU B N 1
ATOM 3858 C CA . LEU B 1 195 ? -0.727 16.812 -10 1 73.38 195 LEU B CA 1
ATOM 3859 C C . LEU B 1 195 ? 0.711 16.297 -10.062 1 73.38 195 LEU B C 1
ATOM 3861 O O . LEU B 1 195 ? 1.535 16.656 -9.219 1 73.38 195 LEU B O 1
ATOM 3865 N N . ASP B 1 196 ? 0.97 15.523 -11.055 1 77.56 196 ASP B N 1
ATOM 3866 C CA . ASP B 1 196 ? 2.328 15.016 -11.219 1 77.56 196 ASP B CA 1
ATOM 3867 C C . ASP B 1 196 ? 3.303 16.141 -11.547 1 77.56 196 ASP B C 1
ATOM 3869 O O . ASP B 1 196 ? 4.406 16.203 -11 1 77.56 196 ASP B O 1
ATOM 3873 N N . SER B 1 197 ? 2.863 17 -12.391 1 77.88 197 SER B N 1
ATOM 3874 C CA . SER B 1 197 ? 3.674 18.156 -12.758 1 77.88 197 SER B CA 1
ATOM 3875 C C . SER B 1 197 ? 3.918 19.062 -11.555 1 77.88 197 SER B C 1
ATOM 3877 O O . SER B 1 197 ? 5.016 19.609 -11.383 1 77.88 197 SER B O 1
ATOM 3879 N N . ALA B 1 198 ? 2.943 19.234 -10.758 1 79 198 ALA B N 1
ATOM 3880 C CA . ALA B 1 198 ? 3.068 20.062 -9.57 1 79 198 ALA B CA 1
ATOM 3881 C C . ALA B 1 198 ? 4.094 19.5 -8.594 1 79 198 ALA B C 1
ATOM 3883 O O . ALA B 1 198 ? 4.859 20.234 -7.98 1 79 198 ALA B O 1
ATOM 3884 N N . LEU B 1 199 ? 4.109 18.25 -8.453 1 86.12 199 LEU B N 1
ATOM 3885 C CA . LEU B 1 199 ? 5.082 17.641 -7.562 1 86.12 199 LEU B CA 1
ATOM 3886 C C . LEU B 1 199 ? 6.504 17.859 -8.07 1 86.12 199 LEU B C 1
ATOM 3888 O O . LEU B 1 199 ? 7.406 18.172 -7.289 1 86.12 199 LEU B O 1
ATOM 3892 N N . GLU B 1 200 ? 6.633 17.703 -9.352 1 87.5 200 GLU B N 1
ATOM 3893 C CA . GLU B 1 200 ? 7.938 17.969 -9.953 1 87.5 200 GLU B CA 1
ATOM 3894 C C . GLU B 1 200 ? 8.391 19.391 -9.703 1 87.5 200 GLU B C 1
ATOM 3896 O O . GLU B 1 200 ? 9.539 19.641 -9.344 1 87.5 200 GLU B O 1
ATOM 3901 N N . HIS B 1 201 ? 7.461 20.266 -9.859 1 83.25 201 HIS B N 1
ATOM 3902 C CA . HIS B 1 201 ? 7.766 21.672 -9.625 1 83.25 201 HIS B CA 1
ATOM 3903 C C . HIS B 1 201 ? 8.125 21.906 -8.164 1 83.25 201 HIS B C 1
ATOM 3905 O O . HIS B 1 201 ? 9.07 22.656 -7.867 1 83.25 201 HIS B O 1
ATOM 3911 N N . ALA B 1 202 ? 7.441 21.344 -7.312 1 84.81 202 ALA B N 1
ATOM 3912 C CA . ALA B 1 202 ? 7.707 21.5 -5.887 1 84.81 202 ALA B CA 1
ATOM 3913 C C . ALA B 1 202 ? 9.094 20.969 -5.527 1 84.81 202 ALA B C 1
ATOM 3915 O O . ALA B 1 202 ? 9.828 21.609 -4.766 1 84.81 202 ALA B O 1
ATOM 3916 N N . TYR B 1 203 ? 9.438 19.875 -6.086 1 92.81 203 TYR B N 1
ATOM 3917 C CA . TYR B 1 203 ? 10.75 19.297 -5.809 1 92.81 203 TYR B CA 1
ATOM 3918 C C . TYR B 1 203 ? 11.867 20.234 -6.281 1 92.81 203 TYR B C 1
ATOM 3920 O O . TYR B 1 203 ? 12.805 20.5 -5.539 1 92.81 203 TYR B O 1
ATOM 3928 N N . VAL B 1 204 ? 11.719 20.703 -7.504 1 92.69 204 VAL B N 1
ATOM 3929 C CA . VAL B 1 204 ? 12.742 21.562 -8.102 1 92.69 204 VAL B CA 1
ATOM 3930 C C . VAL B 1 204 ? 12.883 22.844 -7.285 1 92.69 204 VAL B C 1
ATOM 3932 O O . VAL B 1 204 ? 13.992 23.219 -6.906 1 92.69 204 VAL B O 1
ATOM 3935 N N . ARG B 1 205 ? 11.852 23.359 -6.926 1 87.5 205 ARG B N 1
ATOM 3936 C CA . ARG B 1 205 ? 11.875 24.641 -6.234 1 87.5 205 ARG B CA 1
ATOM 3937 C C . ARG B 1 205 ? 12.297 24.484 -4.777 1 87.5 205 ARG B C 1
ATOM 3939 O O . ARG B 1 205 ? 13.211 25.156 -4.309 1 87.5 205 ARG B O 1
ATOM 3946 N N . ASN B 1 206 ? 11.648 23.594 -4.074 1 89.31 206 ASN B N 1
ATOM 3947 C CA . ASN B 1 206 ? 11.766 23.516 -2.621 1 89.31 206 ASN B CA 1
ATOM 3948 C C . ASN B 1 206 ? 12.984 22.719 -2.193 1 89.31 206 ASN B C 1
ATOM 3950 O O . ASN B 1 206 ? 13.516 22.906 -1.097 1 89.31 206 ASN B O 1
ATOM 3954 N N . VAL B 1 207 ? 13.414 21.797 -3.039 1 94.38 207 VAL B N 1
ATOM 3955 C CA . VAL B 1 207 ? 14.516 20.922 -2.652 1 94.38 207 VAL B CA 1
ATOM 3956 C C . VAL B 1 207 ? 15.773 21.297 -3.43 1 94.38 207 VAL B C 1
ATOM 3958 O O . VAL B 1 207 ? 16.766 21.719 -2.844 1 94.38 207 VAL B O 1
ATOM 3961 N N . GLU B 1 208 ? 15.711 21.281 -4.684 1 95.69 208 GLU B N 1
ATOM 3962 C CA . GLU B 1 208 ? 16.891 21.484 -5.523 1 95.69 208 GLU B CA 1
ATOM 3963 C C . GLU B 1 208 ? 17.375 22.938 -5.449 1 95.69 208 GLU B C 1
ATOM 3965 O O . GLU B 1 208 ? 18.469 23.188 -4.965 1 95.69 208 GLU B O 1
ATOM 3970 N N . GLN B 1 209 ? 16.516 23.859 -5.812 1 94.19 209 GLN B N 1
ATOM 3971 C CA . GLN B 1 209 ? 16.906 25.25 -5.918 1 94.19 209 GLN B CA 1
ATOM 3972 C C . GLN B 1 209 ? 17.078 25.875 -4.539 1 94.19 209 GLN B C 1
ATOM 3974 O O . GLN B 1 209 ? 18.078 26.547 -4.281 1 94.19 209 GLN B O 1
ATOM 3979 N N . ALA B 1 210 ? 16.188 25.609 -3.697 1 91.56 210 ALA B N 1
ATOM 3980 C CA . ALA B 1 210 ? 16.203 26.234 -2.377 1 91.56 210 ALA B CA 1
ATOM 3981 C C . ALA B 1 210 ? 17.453 25.844 -1.602 1 91.56 210 ALA B C 1
ATOM 3983 O O . ALA B 1 210 ? 17.938 26.594 -0.756 1 91.56 210 ALA B O 1
ATOM 3984 N N . HIS B 1 211 ? 18.047 24.672 -1.919 1 95.38 211 HIS B N 1
ATOM 3985 C CA . HIS B 1 211 ? 19.172 24.188 -1.13 1 95.38 211 HIS B CA 1
ATOM 3986 C C . HIS B 1 211 ? 20.438 24.109 -1.971 1 95.38 211 HIS B C 1
ATOM 3988 O O . HIS B 1 211 ? 21.438 23.516 -1.551 1 95.38 211 HIS B O 1
ATOM 3994 N N . GLY B 1 212 ? 20.391 24.609 -3.172 1 94.81 212 GLY B N 1
ATOM 3995 C CA . GLY B 1 212 ? 21.578 24.75 -4.004 1 94.81 212 GLY B CA 1
ATOM 3996 C C . GLY B 1 212 ? 22.094 23.422 -4.523 1 94.81 212 GLY B C 1
ATOM 3997 O O . GLY B 1 212 ? 23.297 23.234 -4.688 1 94.81 212 GLY B O 1
ATOM 3998 N N . LEU B 1 213 ? 21.25 22.469 -4.652 1 95.56 213 LEU B N 1
ATOM 3999 C CA . LEU B 1 213 ? 21.656 21.188 -5.238 1 95.56 213 LEU B CA 1
ATOM 4000 C C . LEU B 1 213 ? 21.891 21.344 -6.738 1 95.56 213 LEU B C 1
ATOM 4002 O O . LEU B 1 213 ? 21.25 22.156 -7.398 1 95.56 213 LEU B O 1
ATOM 4006 N N . PRO B 1 214 ? 22.844 20.531 -7.27 1 95.38 214 PRO B N 1
ATOM 4007 C CA . PRO B 1 214 ? 22.938 20.531 -8.734 1 95.38 214 PRO B CA 1
ATOM 4008 C C . PRO B 1 214 ? 21.625 20.141 -9.414 1 95.38 214 PRO B C 1
ATOM 4010 O O . PRO B 1 214 ? 20.875 19.297 -8.906 1 95.38 214 PRO B O 1
ATOM 4013 N N . PRO B 1 215 ? 21.344 20.766 -10.508 1 96.12 215 PRO B N 1
ATOM 4014 C CA . PRO B 1 215 ? 20.109 20.391 -11.203 1 96.12 215 PRO B CA 1
ATOM 4015 C C . PRO B 1 215 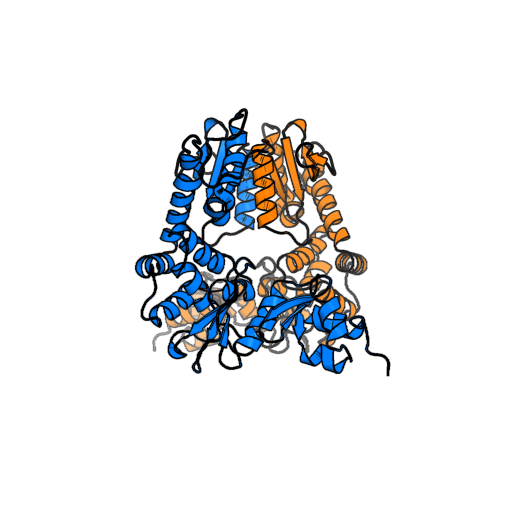? 20.141 18.953 -11.727 1 96.12 215 PRO B C 1
ATOM 4017 O O . PRO B 1 215 ? 21.172 18.5 -12.25 1 96.12 215 PRO B O 1
ATOM 4020 N N . MET B 1 216 ? 19.078 18.281 -11.5 1 95.62 216 MET B N 1
ATOM 4021 C CA . MET B 1 216 ? 18.984 16.938 -12.055 1 95.62 216 MET B CA 1
ATOM 4022 C C . MET B 1 216 ? 18.703 16.984 -13.555 1 95.62 216 MET B C 1
ATOM 4024 O O . MET B 1 216 ? 18.125 17.969 -14.047 1 95.62 216 MET B O 1
ATOM 4028 N N . GLU B 1 217 ? 19.094 15.961 -14.258 1 96.75 217 GLU B N 1
ATOM 4029 C CA . GLU B 1 217 ? 18.625 15.758 -15.625 1 96.75 217 GLU B CA 1
ATOM 4030 C C . GLU B 1 217 ? 17.172 15.297 -15.648 1 96.75 217 GLU B C 1
ATOM 4032 O O . GLU B 1 217 ? 16.844 14.211 -15.164 1 96.75 217 GLU B O 1
ATOM 4037 N N . ARG B 1 218 ? 16.328 16.047 -16.234 1 93.06 218 ARG B N 1
ATOM 4038 C CA . ARG B 1 218 ? 14.898 15.734 -16.234 1 93.06 218 ARG B CA 1
ATOM 4039 C C . ARG B 1 218 ? 14.555 14.75 -17.344 1 93.06 218 ARG B C 1
ATOM 4041 O O . ARG B 1 218 ? 15.25 14.664 -18.344 1 93.06 218 ARG B O 1
ATOM 4048 N N . GLN B 1 219 ? 13.469 13.992 -17.031 1 90.69 219 GLN B N 1
ATOM 4049 C CA . GLN B 1 219 ? 12.938 13.016 -17.969 1 90.69 219 GLN B CA 1
ATOM 4050 C C . GLN B 1 219 ? 14.055 12.133 -18.531 1 90.69 219 GLN B C 1
ATOM 4052 O O . GLN B 1 219 ? 14.195 11.992 -19.75 1 90.69 219 GLN B O 1
ATOM 4057 N N . PHE B 1 220 ? 14.828 11.625 -17.688 1 95.75 220 PHE B N 1
ATOM 4058 C CA . PHE B 1 220 ? 15.977 10.789 -18.031 1 95.75 220 PHE B CA 1
ATOM 4059 C C . PHE B 1 220 ? 15.523 9.391 -18.422 1 95.75 220 PHE B C 1
ATOM 4061 O O . PHE B 1 220 ? 14.688 8.789 -17.75 1 95.75 220 PHE B O 1
ATOM 4068 N N . VAL B 1 221 ? 16.047 8.898 -19.516 1 97.31 221 VAL B N 1
ATOM 4069 C CA . VAL B 1 221 ? 15.766 7.539 -19.953 1 97.31 221 VAL B CA 1
ATOM 4070 C C . VAL B 1 221 ? 16.922 6.621 -19.578 1 97.31 221 VAL B C 1
ATOM 4072 O O . VAL B 1 221 ? 18.062 6.844 -20.016 1 97.31 221 VAL B O 1
ATOM 4075 N N . VAL B 1 222 ? 16.672 5.664 -18.75 1 96.75 222 VAL B N 1
ATOM 4076 C CA . VAL B 1 222 ? 17.703 4.695 -18.375 1 96.75 222 VAL B CA 1
ATOM 4077 C C . VAL B 1 222 ? 18.078 3.848 -19.594 1 96.75 222 VAL B C 1
ATOM 4079 O O . VAL B 1 222 ? 17.234 3.115 -20.125 1 96.75 222 VAL B O 1
ATOM 4082 N N . PRO B 1 223 ? 19.203 3.922 -20.047 1 95.25 223 PRO B N 1
ATOM 4083 C CA . PRO B 1 223 ? 19.578 3.299 -21.328 1 95.25 223 PRO B CA 1
ATOM 4084 C C . PRO B 1 223 ? 19.312 1.796 -21.344 1 95.25 223 PRO B C 1
ATOM 4086 O O . PRO B 1 223 ? 18.828 1.27 -22.344 1 95.25 223 PRO B O 1
ATOM 4089 N N . GLU B 1 224 ? 19.562 1.085 -20.297 1 92.75 224 GLU B N 1
ATOM 4090 C CA . GLU B 1 224 ? 19.484 -0.374 -20.266 1 92.75 224 GLU B CA 1
ATOM 4091 C C . GLU B 1 224 ? 18.047 -0.862 -20.188 1 92.75 224 GLU B C 1
ATOM 4093 O O . GLU B 1 224 ? 17.734 -1.969 -20.641 1 92.75 224 GLU B O 1
ATOM 4098 N N . THR B 1 225 ? 17.156 -0.004 -19.641 1 94.88 225 THR B N 1
ATOM 4099 C CA . THR B 1 225 ? 15.797 -0.483 -19.391 1 94.88 225 THR B CA 1
ATOM 4100 C C . THR B 1 225 ? 14.789 0.357 -20.172 1 94.88 225 THR B C 1
ATOM 4102 O O . THR B 1 225 ? 13.609 0.008 -20.234 1 94.88 225 THR B O 1
ATOM 4105 N N . SER B 1 226 ? 15.117 1.434 -20.656 1 96.25 226 SER B N 1
ATOM 4106 C CA . SER B 1 226 ? 14.266 2.371 -21.391 1 96.25 226 SER B CA 1
ATOM 4107 C C . SER B 1 226 ? 13.227 3 -20.469 1 96.25 226 SER B C 1
ATOM 4109 O O . SER B 1 226 ? 12.242 3.568 -20.922 1 96.25 226 SER B O 1
ATOM 4111 N N . HIS B 1 227 ? 13.469 2.828 -19.219 1 96.06 227 HIS B N 1
ATOM 4112 C CA . HIS B 1 227 ? 12.594 3.455 -18.234 1 96.06 227 HIS B CA 1
ATOM 4113 C C . HIS B 1 227 ? 12.758 4.969 -18.234 1 96.06 227 HIS B C 1
ATOM 4115 O O . HIS B 1 227 ? 13.883 5.473 -18.281 1 96.06 227 HIS B O 1
ATOM 4121 N N . HIS B 1 228 ? 11.625 5.641 -18.219 1 95.38 228 HIS B N 1
ATOM 4122 C CA . HIS B 1 228 ? 11.617 7.094 -18.109 1 95.38 228 HIS B CA 1
ATOM 4123 C C . HIS B 1 228 ? 11.562 7.527 -16.641 1 95.38 228 HIS B C 1
ATOM 4125 O O . HIS B 1 228 ? 10.5 7.445 -16.016 1 95.38 228 HIS B O 1
ATOM 4131 N N . SER B 1 229 ? 12.688 7.977 -16.094 1 95.75 229 SER B N 1
ATOM 4132 C CA . SER B 1 229 ? 12.742 8.484 -14.727 1 95.75 229 SER B CA 1
ATOM 4133 C C . SER B 1 229 ? 12.43 9.977 -14.68 1 95.75 229 SER B C 1
ATOM 4135 O O . SER B 1 229 ? 12.727 10.711 -15.633 1 95.75 229 SER B O 1
ATOM 4137 N N . ASP B 1 230 ? 11.828 10.477 -13.617 1 94.06 230 ASP B N 1
ATOM 4138 C CA . ASP B 1 230 ? 11.508 11.891 -13.461 1 94.06 230 ASP B CA 1
ATOM 4139 C C . ASP B 1 230 ? 12.773 12.742 -13.477 1 94.06 230 ASP B C 1
ATOM 4141 O O . ASP B 1 230 ? 12.742 13.898 -13.898 1 94.06 230 ASP B O 1
ATOM 4145 N N . GLY B 1 231 ? 13.891 12.219 -12.969 1 96.44 231 GLY B N 1
ATOM 4146 C CA . GLY B 1 231 ? 15.195 12.875 -12.977 1 96.44 231 GLY B CA 1
ATOM 4147 C C . GLY B 1 231 ? 16.344 11.93 -12.664 1 96.44 231 GLY B C 1
ATOM 4148 O O . GLY B 1 231 ? 16.109 10.758 -12.352 1 96.44 231 GLY B O 1
ATOM 4149 N N . ALA B 1 232 ? 17.578 12.5 -12.891 1 98.06 232 ALA B N 1
ATOM 4150 C CA . ALA B 1 232 ? 18.734 11.664 -12.586 1 98.06 232 ALA B CA 1
ATOM 4151 C C . ALA B 1 232 ? 19.984 12.523 -12.398 1 98.06 232 ALA B C 1
ATOM 4153 O O . ALA B 1 232 ? 20.062 13.648 -12.898 1 98.06 232 ALA B O 1
ATOM 4154 N N . TYR B 1 233 ? 20.812 12.062 -11.602 1 97.56 233 TYR B N 1
ATOM 4155 C CA . TYR B 1 233 ? 22.234 12.391 -11.656 1 97.56 233 TYR B CA 1
ATOM 4156 C C . TYR B 1 233 ? 23.031 11.273 -12.328 1 97.56 233 TYR B C 1
ATOM 4158 O O . TYR B 1 233 ? 23.562 10.383 -11.648 1 97.56 233 TYR B O 1
ATOM 4166 N N . ALA B 1 234 ? 23.078 11.352 -13.617 1 96.12 234 ALA B N 1
ATOM 4167 C CA . ALA B 1 234 ? 23.562 10.25 -14.453 1 96.12 234 ALA B CA 1
ATOM 4168 C C . ALA B 1 234 ? 25 9.875 -14.086 1 96.12 234 ALA B C 1
ATOM 4170 O O . ALA B 1 234 ? 25.328 8.688 -14.016 1 96.12 234 ALA B O 1
ATOM 4171 N N . ASP B 1 235 ? 25.844 10.812 -13.789 1 95.25 235 ASP B N 1
ATOM 4172 C CA . ASP B 1 235 ? 27.25 10.57 -13.461 1 95.25 235 ASP B CA 1
ATOM 4173 C C . ASP B 1 235 ? 27.375 9.789 -12.156 1 95.25 235 ASP B C 1
ATOM 4175 O O . ASP B 1 235 ? 28.375 9.109 -11.93 1 95.25 235 ASP B O 1
ATOM 4179 N N . LEU B 1 236 ? 26.391 9.883 -11.312 1 96.38 236 LEU B N 1
ATOM 4180 C CA . LEU B 1 236 ? 26.406 9.203 -10.023 1 96.38 236 LEU B CA 1
ATOM 4181 C C . LEU B 1 236 ? 25.453 8 -10.039 1 96.38 236 LEU B C 1
ATOM 4183 O O . LEU B 1 236 ? 25.172 7.418 -8.984 1 96.38 236 LEU B O 1
ATOM 4187 N N . ARG B 1 237 ? 24.906 7.688 -11.188 1 96.56 237 ARG B N 1
ATOM 4188 C CA . ARG B 1 237 ? 23.969 6.586 -11.383 1 96.56 237 ARG B CA 1
ATOM 4189 C C . ARG B 1 237 ? 22.859 6.617 -10.344 1 96.56 237 ARG B C 1
ATOM 4191 O O . ARG B 1 237 ? 22.594 5.621 -9.664 1 96.56 237 ARG B O 1
ATOM 4198 N N . THR B 1 238 ? 22.281 7.781 -10.273 1 98.19 238 THR B N 1
ATOM 4199 C CA . THR B 1 238 ? 21.234 8.023 -9.289 1 98.19 238 THR B CA 1
ATOM 4200 C C . THR B 1 238 ? 19.953 8.492 -9.984 1 98.19 238 THR B C 1
ATOM 4202 O O . THR B 1 238 ? 19.969 9.453 -10.75 1 98.19 238 THR B O 1
ATOM 4205 N N . LEU B 1 239 ? 18.906 7.75 -9.734 1 98.44 239 LEU B N 1
ATOM 4206 C CA . LEU B 1 239 ? 17.609 8.102 -10.266 1 98.44 239 LEU B CA 1
ATOM 4207 C C . LEU B 1 239 ? 16.766 8.836 -9.227 1 98.44 239 LEU B C 1
ATOM 4209 O O . LEU B 1 239 ? 16.859 8.539 -8.031 1 98.44 239 LEU B O 1
ATOM 4213 N N . ILE B 1 240 ? 15.93 9.797 -9.672 1 97.88 240 ILE B N 1
ATOM 4214 C CA . ILE B 1 240 ? 14.938 10.484 -8.852 1 97.88 240 ILE B CA 1
ATOM 4215 C C . ILE B 1 240 ? 13.539 10.172 -9.359 1 97.88 240 ILE B C 1
ATOM 4217 O O . ILE B 1 240 ? 13.195 10.508 -10.5 1 97.88 240 ILE B O 1
ATOM 4221 N N . GLU B 1 241 ? 12.781 9.492 -8.523 1 96.19 241 GLU B N 1
ATOM 4222 C CA . GLU B 1 241 ? 11.383 9.195 -8.828 1 96.19 241 GLU B CA 1
ATOM 4223 C C . GLU B 1 241 ? 10.438 10.008 -7.949 1 96.19 241 GLU B C 1
ATOM 4225 O O . GLU B 1 241 ? 10.562 10 -6.723 1 96.19 241 GLU B O 1
ATOM 4230 N N . LEU B 1 242 ? 9.531 10.75 -8.602 1 91.94 242 LEU B N 1
ATOM 4231 C CA . LEU B 1 242 ? 8.547 11.547 -7.887 1 91.94 242 LEU B CA 1
ATOM 4232 C C . LEU B 1 242 ? 7.164 10.898 -7.961 1 91.94 242 LEU B C 1
ATOM 4234 O O . LEU B 1 242 ? 6.52 10.922 -9.008 1 91.94 242 LEU B O 1
ATOM 4238 N N . ASP B 1 243 ? 6.762 10.352 -6.824 1 86.06 243 ASP B N 1
ATOM 4239 C CA . ASP B 1 243 ? 5.516 9.594 -6.766 1 86.06 243 ASP B CA 1
ATOM 4240 C C . ASP B 1 243 ? 4.32 10.516 -6.52 1 86.06 243 ASP B C 1
ATOM 4242 O O . ASP B 1 243 ? 4.035 10.875 -5.375 1 86.06 243 ASP B O 1
ATOM 4246 N N . GLY B 1 244 ? 3.682 10.781 -7.559 1 75.5 244 GLY B N 1
ATOM 4247 C CA . GLY B 1 244 ? 2.49 11.609 -7.48 1 75.5 244 GLY B CA 1
ATOM 4248 C C . GLY B 1 244 ? 1.233 10.828 -7.156 1 75.5 244 GLY B C 1
ATOM 4249 O O . GLY B 1 244 ? 1.27 9.891 -6.352 1 75.5 244 GLY B O 1
ATOM 4250 N N . VAL B 1 245 ? 0.141 11.242 -7.625 1 66.75 245 VAL B N 1
ATOM 4251 C CA . VAL B 1 245 ? -1.164 10.664 -7.316 1 66.75 245 VAL B CA 1
ATOM 4252 C C . VAL B 1 245 ? -1.453 9.5 -8.258 1 66.75 245 VAL B C 1
ATOM 4254 O O . VAL B 1 245 ? -2.266 8.625 -7.949 1 66.75 245 VAL B O 1
ATOM 4257 N N . ALA B 1 246 ? -0.661 9.516 -9.273 1 62.38 246 ALA B N 1
ATOM 4258 C CA . ALA B 1 246 ? -0.955 8.461 -10.242 1 62.38 246 ALA B CA 1
ATOM 4259 C C . ALA B 1 246 ? -0.794 7.078 -9.617 1 62.38 246 ALA B C 1
ATOM 4261 O O . ALA B 1 246 ? -0.037 6.91 -8.656 1 62.38 246 ALA B O 1
ATOM 4262 N N . TYR B 1 247 ? -1.715 6.254 -10.023 1 60.03 247 TYR B N 1
ATOM 4263 C CA . TYR B 1 247 ? -1.687 4.867 -9.57 1 60.03 247 TYR B CA 1
ATOM 4264 C C . TYR B 1 247 ? -0.288 4.277 -9.703 1 60.03 247 TYR B C 1
ATOM 4266 O O . TYR B 1 247 ? 0.36 4.438 -10.742 1 60.03 247 TYR B O 1
ATOM 4274 N N . HIS B 1 248 ? 0.194 3.934 -8.508 1 71.81 248 HIS B N 1
ATOM 4275 C CA . HIS B 1 248 ? 1.446 3.186 -8.5 1 71.81 248 HIS B CA 1
ATOM 4276 C C . HIS B 1 248 ? 1.211 1.721 -8.141 1 71.81 248 HIS B C 1
ATOM 4278 O O . HIS B 1 248 ? 0.323 1.406 -7.348 1 71.81 248 HIS B O 1
ATOM 4284 N N . ASP B 1 249 ? 1.879 0.837 -8.914 1 77.31 249 ASP B N 1
ATOM 4285 C CA . ASP B 1 249 ? 1.982 -0.574 -8.555 1 77.31 249 ASP B CA 1
ATOM 4286 C C . ASP B 1 249 ? 3.232 -0.838 -7.719 1 77.31 249 ASP B C 1
ATOM 4288 O O . ASP B 1 249 ? 4.344 -0.861 -8.25 1 77.31 249 ASP B O 1
ATOM 4292 N N . PRO B 1 250 ? 3.023 -0.979 -6.453 1 80.44 250 PRO B N 1
ATOM 4293 C CA . PRO B 1 250 ? 4.18 -1.12 -5.566 1 80.44 250 PRO B CA 1
ATOM 4294 C C . PRO B 1 250 ? 5.074 -2.299 -5.945 1 80.44 250 PRO B C 1
ATOM 4296 O O . PRO B 1 250 ? 6.293 -2.23 -5.773 1 80.44 250 PRO B O 1
ATOM 4299 N N . ASP B 1 251 ? 4.492 -3.359 -6.438 1 82.62 251 ASP B N 1
ATOM 4300 C CA . ASP B 1 251 ? 5.281 -4.523 -6.82 1 82.62 251 ASP B CA 1
ATOM 4301 C C . ASP B 1 251 ? 6.102 -4.238 -8.078 1 82.62 251 ASP B C 1
ATOM 4303 O O . ASP B 1 251 ? 7.273 -4.609 -8.164 1 82.62 251 ASP B O 1
ATOM 4307 N N . ALA B 1 252 ? 5.473 -3.605 -9.016 1 86.69 252 ALA B N 1
ATOM 4308 C CA . ALA B 1 252 ? 6.195 -3.232 -10.227 1 86.69 252 ALA B CA 1
ATOM 4309 C C . ALA B 1 252 ? 7.324 -2.254 -9.914 1 86.69 252 ALA B C 1
ATOM 4311 O O . ALA B 1 252 ? 8.422 -2.369 -10.461 1 86.69 252 ALA B O 1
ATOM 4312 N N . ASP B 1 253 ? 7.062 -1.334 -9.023 1 89.81 253 ASP B N 1
ATOM 4313 C CA . ASP B 1 253 ? 8.078 -0.369 -8.609 1 89.81 253 ASP B CA 1
ATOM 4314 C C . ASP B 1 253 ? 9.25 -1.065 -7.922 1 89.81 253 ASP B C 1
ATOM 4316 O O . ASP B 1 253 ? 10.414 -0.762 -8.203 1 89.81 253 ASP B O 1
ATOM 4320 N N . ARG B 1 254 ? 8.914 -1.967 -7.094 1 91.44 254 ARG B N 1
ATOM 4321 C CA . ARG B 1 254 ? 9.938 -2.729 -6.383 1 91.44 254 ARG B CA 1
ATOM 4322 C C . ARG B 1 254 ? 10.812 -3.514 -7.355 1 91.44 254 ARG B C 1
ATOM 4324 O O . ARG B 1 254 ? 12.039 -3.504 -7.242 1 91.44 254 ARG B O 1
ATOM 4331 N N . GLU B 1 255 ? 10.188 -4.168 -8.273 1 93.06 255 GLU B N 1
ATOM 4332 C CA . GLU B 1 255 ? 10.906 -4.953 -9.266 1 93.06 255 GLU B CA 1
ATOM 4333 C C . GLU B 1 255 ? 11.812 -4.07 -10.117 1 93.06 255 GLU B C 1
ATOM 4335 O O . GLU B 1 255 ? 12.961 -4.434 -10.406 1 93.06 255 GLU B O 1
ATOM 4340 N N . LEU B 1 256 ? 11.281 -2.941 -10.445 1 94.94 256 LEU B N 1
ATOM 4341 C CA . LEU B 1 256 ? 12.055 -2.002 -11.258 1 94.94 256 LEU B CA 1
ATOM 4342 C C . LEU B 1 256 ? 13.242 -1.455 -10.469 1 94.94 256 LEU B C 1
ATOM 4344 O O . LEU B 1 256 ? 14.352 -1.344 -11 1 94.94 256 LEU B O 1
ATOM 4348 N N . ASP B 1 257 ? 13.062 -1.167 -9.227 1 96.25 257 ASP B N 1
ATOM 4349 C CA . ASP B 1 257 ? 14.148 -0.695 -8.375 1 96.25 257 ASP B CA 1
ATOM 4350 C C . ASP B 1 257 ? 15.234 -1.762 -8.227 1 96.25 257 ASP B C 1
ATOM 4352 O O . ASP B 1 257 ? 16.422 -1.449 -8.25 1 96.25 257 ASP B O 1
ATOM 4356 N N . ASN B 1 258 ? 14.773 -3.01 -8.055 1 97.12 258 ASN B N 1
ATOM 4357 C CA . ASN B 1 258 ? 15.734 -4.109 -7.996 1 97.12 258 ASN B CA 1
ATOM 4358 C C . ASN B 1 258 ? 16.547 -4.215 -9.281 1 97.12 258 ASN B C 1
ATOM 4360 O O . ASN B 1 258 ? 17.766 -4.375 -9.234 1 97.12 258 ASN B O 1
ATOM 4364 N N . LEU B 1 259 ? 15.875 -4.121 -10.383 1 95.69 259 LEU B N 1
ATOM 4365 C CA . LEU B 1 259 ? 16.562 -4.172 -11.672 1 95.69 259 LEU B CA 1
ATOM 4366 C C . LEU B 1 259 ? 17.562 -3.033 -11.805 1 95.69 259 LEU B C 1
ATOM 4368 O O . LEU B 1 259 ? 18.703 -3.254 -12.219 1 95.69 259 LEU B O 1
ATOM 4372 N N . HIS B 1 260 ? 17.156 -1.89 -11.469 1 97.31 260 HIS B N 1
ATOM 4373 C CA . HIS B 1 260 ? 18.031 -0.719 -11.562 1 97.31 260 HIS B CA 1
ATOM 4374 C C . HIS B 1 260 ? 19.234 -0.863 -10.648 1 97.31 260 HIS B C 1
ATOM 4376 O O . HIS B 1 260 ? 20.359 -0.525 -11.047 1 97.31 260 HIS B O 1
ATOM 4382 N N . TRP B 1 261 ? 19 -1.354 -9.477 1 96.75 261 TRP B N 1
ATOM 4383 C CA . TRP B 1 261 ? 20.172 -1.526 -8.617 1 96.75 261 TRP B CA 1
ATOM 4384 C C . TRP B 1 261 ? 21.109 -2.592 -9.18 1 96.75 261 TRP B C 1
ATOM 4386 O O . TRP B 1 261 ? 22.328 -2.453 -9.109 1 96.75 261 TRP B O 1
ATOM 4396 N N . GLY B 1 262 ? 20.5 -3.643 -9.703 1 94.88 262 GLY B N 1
ATOM 4397 C CA . GLY B 1 262 ? 21.344 -4.602 -10.398 1 94.88 262 GLY B CA 1
ATOM 4398 C C . GLY B 1 262 ? 22.266 -3.957 -11.422 1 94.88 262 GLY B C 1
ATOM 4399 O O . GLY B 1 262 ? 23.359 -4.441 -11.672 1 94.88 262 GLY B O 1
ATOM 4400 N N . LEU B 1 263 ? 21.828 -2.904 -11.969 1 94.38 263 LEU B N 1
ATOM 4401 C CA . LEU B 1 263 ? 22.578 -2.139 -12.953 1 94.38 263 LEU B CA 1
ATOM 4402 C C . LEU B 1 263 ? 23.359 -1.011 -12.289 1 94.38 263 LEU B C 1
ATOM 4404 O O . LEU B 1 263 ? 23.906 -0.143 -12.969 1 94.38 263 LEU B O 1
ATOM 4408 N N . ARG B 1 264 ? 23.281 -0.939 -10.961 1 95.5 264 ARG B N 1
ATOM 4409 C CA . ARG B 1 264 ? 24.016 -0.049 -10.07 1 95.5 264 ARG B CA 1
ATOM 4410 C C . ARG B 1 264 ? 23.453 1.368 -10.125 1 95.5 264 ARG B C 1
ATOM 4412 O O . ARG B 1 264 ? 24.172 2.338 -9.883 1 95.5 264 ARG B O 1
ATOM 4419 N N . TYR B 1 265 ? 22.188 1.435 -10.547 1 96.75 265 TYR B N 1
ATOM 4420 C CA . TYR B 1 265 ? 21.453 2.68 -10.352 1 96.75 265 TYR B CA 1
ATOM 4421 C C . TYR B 1 265 ? 20.766 2.703 -8.992 1 96.75 265 TYR B C 1
ATOM 4423 O O . TYR B 1 265 ? 19.969 1.823 -8.672 1 96.75 265 TYR B O 1
ATOM 4431 N N . GLY B 1 266 ? 21.125 3.646 -8.18 1 97.5 266 GLY B N 1
ATOM 4432 C CA . GLY B 1 266 ? 20.328 3.887 -6.984 1 97.5 266 GLY B CA 1
ATOM 4433 C C . GLY B 1 266 ? 19.141 4.801 -7.227 1 97.5 266 GLY B C 1
ATOM 4434 O O . GLY B 1 266 ? 19.188 5.652 -8.117 1 97.5 266 GLY B O 1
ATOM 4435 N N . THR B 1 267 ? 18.078 4.613 -6.473 1 97.81 267 THR B N 1
ATOM 4436 C CA . THR B 1 267 ? 16.859 5.375 -6.707 1 97.81 267 THR B CA 1
ATOM 4437 C C . THR B 1 267 ? 16.438 6.117 -5.445 1 97.81 267 THR B C 1
ATOM 4439 O O . THR B 1 267 ? 16.359 5.523 -4.363 1 97.81 267 THR B O 1
ATOM 4442 N N . PHE B 1 268 ? 16.266 7.441 -5.566 1 97.94 268 PHE B N 1
ATOM 4443 C CA . PHE B 1 268 ? 15.484 8.203 -4.594 1 97.94 268 PHE B CA 1
ATOM 4444 C C . PHE B 1 268 ? 14.016 8.258 -5.008 1 97.94 268 PHE B C 1
ATOM 4446 O O . PHE B 1 268 ? 13.703 8.555 -6.16 1 97.94 268 PHE B O 1
ATOM 4453 N N . ARG B 1 269 ? 13.117 7.938 -4.051 1 95.94 269 ARG B N 1
ATOM 4454 C CA . ARG B 1 269 ? 11.688 8.125 -4.277 1 95.94 269 ARG B CA 1
ATOM 4455 C C . ARG B 1 269 ? 11.102 9.148 -3.307 1 95.94 269 ARG B C 1
ATOM 4457 O O . ARG B 1 269 ? 11.25 9.016 -2.092 1 95.94 269 ARG B O 1
ATOM 4464 N N . PHE B 1 270 ? 10.414 10.172 -3.91 1 93.19 270 PHE B N 1
ATOM 4465 C CA . PHE B 1 270 ? 9.875 11.227 -3.064 1 93.19 270 PHE B CA 1
ATOM 4466 C C . PHE B 1 270 ? 8.398 11.461 -3.367 1 93.19 270 PHE B C 1
ATOM 4468 O O . PHE B 1 270 ? 7.965 11.344 -4.516 1 93.19 270 PHE B O 1
ATOM 4475 N N . LYS B 1 271 ? 7.73 11.742 -2.303 1 87 271 LYS B N 1
ATOM 4476 C CA . LYS B 1 271 ? 6.328 12.133 -2.383 1 87 271 LYS B CA 1
ATOM 4477 C C . LYS B 1 271 ? 6.156 13.617 -2.049 1 87 271 LYS B C 1
ATOM 4479 O O . LYS B 1 271 ? 7.141 14.336 -1.879 1 87 271 LYS B O 1
ATOM 4484 N N . TRP B 1 272 ? 4.941 14 -2 1 79.25 272 TRP B N 1
ATOM 4485 C CA . TRP B 1 272 ? 4.629 15.406 -1.75 1 79.25 272 TRP B CA 1
ATOM 4486 C C . TRP B 1 272 ? 5.195 15.859 -0.41 1 79.25 272 TRP B C 1
ATOM 4488 O O . TRP B 1 272 ? 5.77 16.938 -0.308 1 79.25 272 TRP B O 1
ATOM 4498 N N . GLU B 1 273 ? 5.051 15.055 0.552 1 80.12 273 GLU B N 1
ATOM 4499 C CA . GLU B 1 273 ? 5.551 15.414 1.877 1 80.12 273 GLU B CA 1
ATOM 4500 C C . GLU B 1 273 ? 7.059 15.656 1.85 1 80.12 273 GLU B C 1
ATOM 4502 O O . GLU B 1 273 ? 7.559 16.562 2.531 1 80.12 273 GLU B O 1
ATOM 4507 N N . ASP B 1 274 ? 7.715 14.953 1.031 1 89.06 274 ASP B N 1
ATOM 4508 C CA . ASP B 1 274 ? 9.164 15.062 0.912 1 89.06 274 ASP B CA 1
ATOM 4509 C C . ASP B 1 274 ? 9.562 16.359 0.218 1 89.06 274 ASP B C 1
ATOM 4511 O O . ASP B 1 274 ? 10.617 16.938 0.506 1 89.06 274 ASP B O 1
ATOM 4515 N N . ALA B 1 275 ? 8.758 16.797 -0.66 1 88.38 275 ALA B N 1
ATOM 4516 C CA . ALA B 1 275 ? 9.086 17.969 -1.454 1 88.38 275 ALA B CA 1
ATOM 4517 C C . ALA B 1 275 ? 8.609 19.25 -0.758 1 88.38 275 ALA B C 1
ATOM 4519 O O . ALA B 1 275 ? 9.023 20.344 -1.12 1 88.38 275 ALA B O 1
ATOM 4520 N N . HIS B 1 276 ? 7.77 18.984 0.25 1 82.19 276 HIS B N 1
ATOM 4521 C CA . HIS B 1 276 ? 7.172 20.172 0.868 1 82.19 276 HIS B CA 1
ATOM 4522 C C . HIS B 1 276 ? 7.527 20.25 2.348 1 82.19 276 HIS B C 1
ATOM 4524 O O . HIS B 1 276 ? 8.516 20.891 2.719 1 82.19 276 HIS B O 1
ATOM 4530 N N . ALA B 1 277 ? 6.898 19.375 3.125 1 76.44 277 ALA B N 1
ATOM 4531 C CA . ALA B 1 277 ? 7.062 19.469 4.574 1 76.44 277 ALA B CA 1
ATOM 4532 C C . ALA B 1 277 ? 8.461 19.031 4.996 1 76.44 277 ALA B C 1
ATOM 4534 O O . ALA B 1 277 ? 9.055 19.625 5.902 1 76.44 277 ALA B O 1
ATOM 4535 N N . GLU B 1 278 ? 8.969 18.125 4.309 1 87.5 278 GLU B N 1
ATOM 4536 C CA . GLU B 1 278 ? 10.25 17.547 4.691 1 87.5 278 GLU B CA 1
ATOM 4537 C C . GLU B 1 278 ? 11.344 17.922 3.693 1 87.5 278 GLU B C 1
ATOM 4539 O O . GLU B 1 278 ? 12.305 17.172 3.51 1 87.5 278 GLU B O 1
ATOM 4544 N N . ARG B 1 279 ? 11.195 19.094 3.068 1 89.19 279 ARG B N 1
ATOM 4545 C CA . ARG B 1 279 ? 12.047 19.516 1.966 1 89.19 279 ARG B CA 1
ATOM 4546 C C . ARG B 1 279 ? 13.508 19.609 2.406 1 89.19 279 ARG B C 1
ATOM 4548 O O . ARG B 1 279 ? 14.414 19.266 1.646 1 89.19 279 ARG B O 1
ATOM 4555 N N . CYS B 1 280 ? 13.797 20.062 3.633 1 92 280 CYS B N 1
ATOM 4556 C CA . CYS B 1 280 ? 15.164 20.234 4.117 1 92 280 CYS B CA 1
ATOM 4557 C C . CYS B 1 280 ? 15.836 18.891 4.344 1 92 280 CYS B C 1
ATOM 4559 O O . CYS B 1 280 ? 16.984 18.688 3.961 1 92 280 CYS B O 1
ATOM 4561 N N . ARG B 1 281 ? 15.109 17.984 4.941 1 91.62 281 ARG B N 1
ATOM 4562 C CA . ARG B 1 281 ? 15.617 16.641 5.129 1 91.62 281 ARG B CA 1
ATOM 4563 C C . ARG B 1 281 ? 15.883 15.961 3.789 1 91.62 281 ARG B C 1
ATOM 4565 O O . ARG B 1 281 ? 16.891 15.273 3.619 1 91.62 281 ARG B O 1
ATOM 4572 N N . THR B 1 282 ? 14.93 16.141 2.871 1 94.75 282 THR B N 1
ATOM 4573 C CA . THR B 1 282 ? 15.078 15.594 1.527 1 94.75 282 THR B CA 1
ATOM 4574 C C . THR B 1 282 ? 16.344 16.125 0.869 1 94.75 282 THR B C 1
ATOM 4576 O O . THR B 1 282 ? 17.125 15.352 0.306 1 94.75 282 THR B O 1
ATOM 4579 N N . ALA B 1 283 ? 16.562 17.375 1.01 1 94.56 283 ALA B N 1
ATOM 4580 C CA . ALA B 1 283 ? 17.734 18 0.413 1 94.56 283 ALA B CA 1
ATOM 4581 C C . ALA B 1 283 ? 19.031 17.438 1.005 1 94.56 283 ALA B C 1
ATOM 4583 O O . ALA B 1 283 ? 19.984 17.156 0.278 1 94.56 283 ALA B O 1
ATOM 4584 N N . ARG B 1 284 ? 19.078 17.25 2.273 1 93.12 284 ARG B N 1
ATOM 4585 C CA . ARG B 1 284 ? 20.25 16.703 2.93 1 93.12 284 ARG B CA 1
ATOM 4586 C C . ARG B 1 284 ? 20.531 15.281 2.447 1 93.12 284 ARG B C 1
ATOM 4588 O O . ARG B 1 284 ? 21.672 14.906 2.225 1 93.12 284 ARG B O 1
ATOM 4595 N N . THR B 1 285 ? 19.484 14.523 2.301 1 94.06 285 THR B N 1
ATOM 4596 C CA . THR B 1 285 ? 19.609 13.141 1.845 1 94.06 285 THR B CA 1
ATOM 4597 C C . THR B 1 285 ? 20.188 13.086 0.433 1 94.06 285 THR B C 1
ATOM 4599 O O . THR B 1 285 ? 21.109 12.312 0.164 1 94.06 285 THR B O 1
ATOM 4602 N N . VAL B 1 286 ? 19.656 13.93 -0.437 1 95.88 286 VAL B N 1
ATOM 4603 C CA . VAL B 1 286 ? 20.125 13.945 -1.82 1 95.88 286 VAL B CA 1
ATOM 4604 C C . VAL B 1 286 ? 21.547 14.492 -1.881 1 95.88 286 VAL B C 1
ATOM 4606 O O . VAL B 1 286 ? 22.391 13.977 -2.627 1 95.88 286 VAL B O 1
ATOM 4609 N N . ALA B 1 287 ? 21.844 15.469 -1.057 1 95 287 ALA B N 1
ATOM 4610 C CA . ALA B 1 287 ? 23.156 16.109 -1.062 1 95 287 ALA B CA 1
ATOM 4611 C C . ALA B 1 287 ? 24.25 15.117 -0.695 1 95 287 ALA B C 1
ATOM 4613 O O . ALA B 1 287 ? 25.391 15.266 -1.127 1 95 287 ALA B O 1
ATOM 4614 N N . ALA B 1 288 ? 23.922 14.125 0.051 1 93.38 288 ALA B N 1
ATOM 4615 C CA . ALA B 1 288 ? 24.891 13.156 0.566 1 93.38 288 ALA B CA 1
ATOM 4616 C C . ALA B 1 288 ? 25.562 12.398 -0.571 1 93.38 288 ALA B C 1
ATOM 4618 O O . ALA B 1 288 ? 26.734 12.008 -0.456 1 93.38 288 ALA B O 1
ATOM 4619 N N . ILE B 1 289 ? 24.922 12.258 -1.701 1 94 289 ILE B N 1
ATOM 4620 C CA . ILE B 1 289 ? 25.5 11.445 -2.762 1 94 289 ILE B CA 1
ATOM 4621 C C . ILE B 1 289 ? 26.609 12.227 -3.457 1 94 289 ILE B C 1
ATOM 4623 O O . ILE B 1 289 ? 27.422 11.641 -4.18 1 94 289 ILE B O 1
ATOM 4627 N N . PHE B 1 290 ? 26.578 13.461 -3.266 1 91.44 290 PHE B N 1
ATOM 4628 C CA . PHE B 1 290 ? 27.594 14.289 -3.906 1 91.44 290 PHE B CA 1
ATOM 4629 C C . PHE B 1 290 ? 28.875 14.336 -3.066 1 91.44 290 PHE B C 1
ATOM 4631 O O . PHE B 1 290 ? 29.891 14.852 -3.514 1 91.44 290 PHE B O 1
ATOM 4638 N N . GLY B 1 291 ? 28.844 13.781 -1.916 1 84.38 291 GLY B N 1
ATOM 4639 C CA . GLY B 1 291 ? 30.016 13.805 -1.054 1 84.38 291 GLY B CA 1
ATOM 4640 C C . GLY B 1 291 ? 30.219 15.141 -0.375 1 84.38 291 GLY B C 1
ATOM 4641 O O . GLY B 1 291 ? 31.359 15.484 -0.018 1 84.38 291 GLY B O 1
ATOM 4642 N N . TRP B 1 292 ? 29.172 15.938 -0.376 1 74.69 292 TRP B N 1
ATOM 4643 C CA . TRP B 1 292 ? 29.281 17.25 0.255 1 74.69 292 TRP B CA 1
ATOM 4644 C C . TRP B 1 292 ? 29.656 17.109 1.725 1 74.69 292 TRP B C 1
ATOM 4646 O O . TRP B 1 292 ? 29.188 16.203 2.414 1 74.69 292 TRP B O 1
ATOM 4656 N N . VAL B 1 293 ? 30.797 17.891 1.933 1 69.25 293 VAL B N 1
ATOM 4657 C CA . VAL B 1 293 ? 31.188 18.047 3.33 1 69.25 293 VAL B CA 1
ATOM 4658 C C . VAL B 1 293 ? 30.328 19.109 3.996 1 69.25 293 VAL B C 1
ATOM 4660 O O . VAL B 1 293 ? 30.297 20.266 3.547 1 69.25 293 VAL B O 1
ATOM 4663 N N . GLY B 1 294 ? 29.203 18.766 4.762 1 70.44 294 GLY B N 1
ATOM 4664 C CA . GLY B 1 294 ? 28.312 19.703 5.426 1 70.44 294 GLY B CA 1
ATOM 4665 C C . GLY B 1 294 ? 26.922 19.734 4.812 1 70.44 294 GLY B C 1
ATOM 4666 O O . GLY B 1 294 ? 26.656 19.047 3.828 1 70.44 294 GLY B O 1
ATOM 4667 N N . PRO B 1 295 ? 26.156 20.594 5.355 1 77.31 295 PRO B N 1
ATOM 4668 C CA . PRO B 1 295 ? 24.781 20.688 4.855 1 77.31 295 PRO B CA 1
ATOM 4669 C C . PRO B 1 295 ? 24.672 21.531 3.588 1 77.31 295 PRO B C 1
ATOM 4671 O O . PRO B 1 295 ? 25.516 22.406 3.344 1 77.31 295 PRO B O 1
ATOM 4674 N N . PRO B 1 296 ? 23.766 21.219 2.715 1 86.12 296 PRO B N 1
ATOM 4675 C CA . PRO B 1 296 ? 23.5 22.094 1.572 1 86.12 296 PRO B CA 1
ATOM 4676 C C . PRO B 1 296 ? 23.078 23.484 1.991 1 86.12 296 PRO B C 1
ATOM 4678 O O . PRO B 1 296 ? 22.953 23.781 3.188 1 86.12 296 PRO B O 1
ATOM 4681 N N . LYS B 1 297 ? 23 24.375 0.98 1 88.81 297 LYS B N 1
ATOM 4682 C CA . LYS B 1 297 ? 22.5 25.719 1.255 1 88.81 297 LYS B CA 1
ATOM 4683 C C . LYS B 1 297 ? 21.234 25.672 2.09 1 88.81 297 LYS B C 1
ATOM 4685 O O . LYS B 1 297 ? 20.359 24.828 1.858 1 88.81 297 LYS B O 1
ATOM 4690 N N . ARG B 1 298 ? 21.203 26.531 2.994 1 88.5 298 ARG B N 1
ATOM 4691 C CA . ARG B 1 298 ? 20.047 26.547 3.891 1 88.5 298 ARG B CA 1
ATOM 4692 C C . ARG B 1 298 ? 18.891 27.328 3.289 1 88.5 298 ARG B C 1
ATOM 4694 O O . ARG B 1 298 ? 19.094 28.375 2.656 1 88.5 298 ARG B O 1
ATOM 4701 N N . CYS B 1 299 ? 17.75 26.766 3.467 1 85.81 299 CYS B N 1
ATOM 4702 C CA . CYS B 1 299 ? 16.531 27.531 3.158 1 85.81 299 CYS B CA 1
ATOM 4703 C C . CYS B 1 299 ? 15.914 28.109 4.426 1 85.81 299 CYS B C 1
ATOM 4705 O O . CYS B 1 299 ? 16.328 27.766 5.535 1 85.81 299 CYS B O 1
ATOM 4707 N N . PRO B 1 300 ? 15.031 29.047 4.281 1 76.25 300 PRO B N 1
ATOM 4708 C CA . PRO B 1 300 ? 14.469 29.719 5.457 1 76.25 300 PRO B CA 1
ATOM 4709 C C . PRO B 1 300 ? 13.812 28.734 6.426 1 76.25 300 PRO B C 1
ATOM 4711 O O . PRO B 1 300 ? 13.594 29.078 7.594 1 76.25 300 PRO B O 1
ATOM 4714 N N . ARG B 1 301 ? 13.492 27.578 5.992 1 76.62 301 ARG B N 1
ATOM 4715 C CA . ARG B 1 301 ? 12.758 26.625 6.824 1 76.62 301 ARG B CA 1
ATOM 4716 C C . ARG B 1 301 ? 13.703 25.609 7.449 1 76.62 301 ARG B C 1
ATOM 4718 O O . ARG B 1 301 ? 13.273 24.75 8.219 1 76.62 301 ARG B O 1
ATOM 4725 N N . CYS B 1 302 ? 14.922 25.562 7.098 1 85.56 302 CYS B N 1
ATOM 4726 C CA . CYS B 1 302 ? 15.867 24.578 7.617 1 85.56 302 CYS B CA 1
ATOM 4727 C C . CYS B 1 302 ? 16.016 24.703 9.125 1 85.56 302 CYS B C 1
ATOM 4729 O O . CYS B 1 302 ? 16.125 25.828 9.656 1 85.56 302 CYS B O 1
ATOM 4731 N N . PRO B 1 303 ? 15.828 23.469 9.797 1 72.75 303 PRO B N 1
ATOM 4732 C CA . PRO B 1 303 ? 16.094 23.547 11.234 1 72.75 303 PRO B CA 1
ATOM 4733 C C . PRO B 1 303 ? 17.5 24.031 11.555 1 72.75 303 PRO B C 1
ATOM 4735 O O . PRO B 1 303 ? 18.391 23.938 10.703 1 72.75 303 PRO B O 1
ATOM 4738 N N . ASP B 1 304 ? 17.531 24.578 12.719 1 67.75 304 ASP B N 1
ATOM 4739 C CA . ASP B 1 304 ? 18.844 25.078 13.141 1 67.75 304 ASP B CA 1
ATOM 4740 C C . ASP B 1 304 ? 19.844 23.938 13.273 1 67.75 304 ASP B C 1
ATOM 4742 O O . ASP B 1 304 ? 19.484 22.812 13.633 1 67.75 304 ASP B O 1
ATOM 4746 N N . LEU B 1 305 ? 21.047 23.984 12.562 1 57.59 305 LEU B N 1
ATOM 4747 C CA . LEU B 1 305 ? 22.125 23.016 12.688 1 57.59 305 LEU B CA 1
ATOM 4748 C C . LEU B 1 305 ? 22.5 22.812 14.156 1 57.59 305 LEU B C 1
ATOM 4750 O O . LEU B 1 305 ? 22.453 23.75 14.945 1 57.59 305 LEU B O 1
ATOM 4754 N N . PRO B 1 306 ? 22.531 21.469 14.477 1 47.84 306 PRO B N 1
ATOM 4755 C CA . PRO B 1 306 ? 23.016 21.406 15.859 1 47.84 306 PRO B CA 1
ATOM 4756 C C . PRO B 1 306 ? 24.328 22.156 16.078 1 47.84 306 PRO B C 1
ATOM 4758 O O . PRO B 1 306 ? 25.094 22.328 15.133 1 47.84 306 PRO B O 1
#

Nearest PDB structures (foldseek):
  6y8q-assembly3_C  TM=5.005E-01  e=1.511E-04  Streptococcus agalactiae
  6y8q-assembly4_D  TM=4.648E-01  e=1.023E-01  Streptococcus agalactiae
  1udx-assembly1_A  TM=5.077E-01  e=2.662E+00  Thermus thermophilus HB8
  7f68-assembly1_A  TM=5.131E-01  e=5.568E+00  Homo sapiens
  6y8q-assembly3_C  TM=5.008E-01  e=1.576E-04  Streptococcus agalactiae

Solvent-accessible surface area (backbone atoms only — not comparable to full-atom values): 32813 Å² total; per-residue (Å²): 131,81,67,34,73,63,85,49,72,68,56,49,54,57,17,48,74,48,21,13,33,46,44,48,69,58,42,43,73,64,36,38,42,72,68,35,47,61,62,35,45,81,72,51,29,42,83,73,52,94,54,30,29,31,36,84,68,46,39,71,59,10,56,51,48,53,47,48,62,69,56,37,90,47,33,26,25,33,30,54,44,18,19,24,74,73,68,45,70,64,89,61,80,52,36,38,32,34,19,45,81,56,86,46,55,83,63,51,92,60,33,42,49,36,69,40,69,64,85,67,53,59,65,39,81,92,44,86,71,44,20,36,29,68,57,57,11,48,50,40,36,30,39,68,34,95,42,69,65,54,17,48,38,52,53,38,48,39,44,60,70,62,74,53,48,51,66,58,41,49,54,52,53,66,66,38,88,86,57,58,61,46,67,58,52,52,50,36,52,74,26,66,66,49,43,41,51,48,48,53,49,37,30,47,49,47,21,30,58,44,22,66,46,78,83,60,44,64,67,31,60,43,80,92,72,66,44,75,32,58,17,24,45,71,95,73,32,30,36,35,40,71,56,50,53,63,88,73,56,68,66,60,51,43,53,48,46,30,48,36,33,24,72,59,29,38,64,40,68,38,40,52,58,36,25,55,83,36,10,58,61,45,35,47,35,60,44,38,65,72,63,56,88,68,78,59,51,73,42,98,79,45,74,80,76,131,132,79,67,34,73,60,84,48,72,68,56,50,53,57,17,49,75,46,20,13,33,47,46,49,68,58,44,44,73,65,36,37,41,72,70,34,49,61,61,34,45,79,72,51,29,42,81,73,53,96,53,31,29,30,36,85,68,46,39,70,60,10,54,50,48,54,47,47,62,68,56,37,89,48,32,25,25,33,29,53,43,18,19,25,74,71,68,45,70,62,88,61,81,54,35,37,32,34,20,45,81,53,85,46,56,82,63,50,92,59,33,40,48,36,69,38,68,64,84,67,52,57,65,39,81,95,45,85,72,44,20,38,28,67,57,56,11,48,49,40,36,29,39,66,33,95,43,70,65,56,16,48,39,52,54,37,49,38,43,58,69,62,74,54,48,50,67,58,41,48,54,53,54,67,65,38,89,86,58,57,62,47,69,59,53,49,49,37,52,75,26,66,66,49,43,39,52,48,47,53,49,36,30,47,49,47,21,29,58,43,21,66,46,78,81,59,44,64,66,31,61,42,81,92,74,65,45,75,33,59,18,24,45,70,93,72,31,29,37,35,38,71,56,49,53,64,90,75,56,67,67,60,51,44,54,49,47,32,48,35,34,24,72,60,30,38,64,38,69,38,40,52,58,36,27,54,83,34,10,58,61,44,35,47,35,61,44,38,64,72,62,54,89,69,77,58,51,74,42,97,79,46,74,80,76,131

Foldseek 3Di:
DPQDLDQDPVQQVVCVVQQAKDFQVVSVVVRHDPVSVVVCDPPQWDDPDPRMTGGPRGDLSNLVQVQLVQLDDQKAWAAQQQCVVVVQHDSDFQTEMEGAPDDGDDDDRGYDYHYDHPQLFAWDPPDVPIHTDNLRRLQRHLQPDPDNLRSLQSVFVCLLVPVDALVVNVVSLVSHDDGHCSVVSNVCSVDVVVQQVSQLVLQCVLACVQQVHPDWAAQDQDVVPRDGARTDPVVLLETEHEDTSPDDDPVVVVVVQVVSVVVPRHYDYDYSCCSPVVRQVNNQVVVVSVVDDDGTHDHPPDPDDD/DDQDLDDDPVNQVVCVVQQAKDFQVVSVVVRHDPVSVVVCDPPQWDDPDPRMTGGPRGDLSNLVQVQLVQLDDQKAWAAQQQCVVVVQHDSDFQTEMEGAPDDGDDDDRNYDYHYDHPQLFAWDPPDVPIHTDNLRRLQRHLQPDPDNLSSLQSVFVCLLVPVDALVVNVVSLVSHDDGHCSVVSNVCSVDVVVQQVSQLVLQCVLACVQQVHPDWAAQDQDVVPRDGARTDPVVLLETEHEDTSPDDDPVVVVVVQVVSVVVPRHYDYDYSCCSPVVRQVNNQVVVVSVVDDDGTHDHPPDPDDD

Secondary structure (DSSP, 8-state):
-----S--HHHHHHHHHTTSEEEHHHHHHTT--HHHHHHHBTTTBEEEETTEEE-TT--HHHHHHHHHHHH-TTEEE-HHHHHHHTT-S---SSEEEEE-SSPPPPPBTTEEEEE--GGGSPEETT-SS-EE-HHHHHHHHHHT-SSHHHHHHHHHHHHHTTSS-HHHHHHHHHH-S--TTHHHHHHHHH-HHHHHHHHHHHIIIIIIITTTPPPPEEEEE-TTT--EEEEEEGGGTEEEEE--SS---HHHHHHHHHHHHHTT-EEEEE-HHHHTTTHHHHHHHHHGGGT-SSPPPPPTTPPPP-/-----S--HHHHHHHHHTTSEEEHHHHHHTT--HHHHHHHBTTTBEEEETTEEE-TT--HHHHHHHHHHHH-TTEEE-HHHHHHHTT-S---SSEEEEE-SSPPPPPBTTEEEEE--GGGSPEETT-SS-EE-HHHHHHHHHHT-SSHHHHHHHHHHHHHTTSS-HHHHHHHHHH-S--TTHHHHHHHHH-HHHHHHHHHHHIIIIIIITTTPPPPEEEEE-TTT--EEEEEEGGGTEEEEE--SS---HHHHHHHHHHHHHTT-EEEEE-HHHHTTTHHHHHHHHHGGGT-SSPPPPPTTPPPP-

Radius of gyration: 31.03 Å; Cα contacts (8 Å, |Δi|>4): 999; chains: 2; bounding box: 67×70×99 Å

pLDDT: mean 88.76, std 8.99, range [41.03, 98.44]